Protein AF-0000000084930345 (afdb_homodimer)

pLDDT: mean 85.95, std 16.03, range [38.97, 98.75]

Sequence (396 aa):
MTRFRETVRSLLREQVLDAAYQLVAADGWGGLRMTSIARAAGISRQTLYNEFGSKEAIGNALVQRELEGFLLGIQRELDAHRGALEAAAAAGVGYTLQQAVDNPLVKSVLLAARGGEDDLLAYLTTRPEPVFGTAMAMLDAYAIEAWPDVDEESRGLAVETVVRLTVSHIVQPVASPEESARRIARITARVAYPGGRGMTRFRETVRSLLREQVLDAAYQLVAADGWGGLRMTSIARAAGISRQTLYNEFGSKEAIGNALVQRELEGFLLGIQRELDAHRGALEAAAAAGVGYTLQQAVDNPLVKSVLLAARGGEDDLLAYLTTRPEPVFGTAMAMLDAYAIEAWPDVDEESRGLAVETVVRLTVSHIVQPVASPEESARRIARITARVAYPGGRG

InterPro domains:
  IPR001647 DNA-binding HTH domain, TetR-type [PF00440] (17-59)
  IPR001647 DNA-binding HTH domain, TetR-type [PR00455] (16-29)
  IPR001647 DNA-binding HTH domain, TetR-type [PR00455] (37-60)
  IPR001647 DNA-binding HTH domain, TetR-type [PS50977] (10-70)
  IPR009057 Homedomain-like superfamily [SSF46689] (2-84)
  IPR040611 HTH-type transcriptional regulator AlkX, C-terminal, Actinobacteria [PF18556] (85-190)
  IPR050109 HTH-type, TetR-like transcriptional regulator [PTHR30055] (5-192)

Organism: Streptomyces venezuelae (strain ATCC 10712 / CBS 650.69 / DSM 40230 / JCM 4526 / NBRC 13096 / PD 04745) (NCBI:txid953739)

Radius of gyration: 23.34 Å; Cα contacts (8 Å, |Δi|>4): 493; chains: 2; bounding box: 70×63×44 Å

Solvent-accessible surface area (backbone atoms only — not comparable to full-atom values): 20069 Å² total; per-residue (Å²): 131,54,72,66,55,52,50,51,50,48,51,50,51,50,42,42,46,52,28,42,49,52,45,27,56,73,59,28,61,75,67,63,45,67,64,59,32,18,57,67,45,71,48,52,55,65,58,47,37,71,72,49,61,44,70,65,48,46,49,53,50,46,51,51,52,51,48,52,54,51,50,54,54,28,50,54,35,28,62,75,28,53,88,37,66,40,60,12,39,22,42,23,43,24,51,50,43,50,50,44,74,72,28,45,68,52,48,34,31,56,42,20,35,53,69,25,40,48,56,56,42,12,47,60,58,67,46,72,83,30,62,58,55,56,53,39,51,52,49,45,58,48,41,57,68,66,42,64,85,44,48,69,67,28,44,54,50,20,38,54,47,45,54,51,50,50,52,48,40,67,69,47,64,85,59,54,46,64,57,47,13,49,52,47,10,52,44,29,39,19,31,36,19,37,69,34,87,118,131,53,69,64,56,52,49,51,49,49,51,52,50,49,41,41,47,52,28,42,50,52,44,28,57,72,60,27,62,76,67,62,44,66,65,57,33,16,58,67,44,70,48,52,55,67,57,46,38,73,72,50,61,44,71,65,48,47,50,52,51,46,52,51,51,52,47,52,53,50,51,53,54,30,50,53,35,29,62,75,28,53,90,37,68,40,60,13,39,22,42,22,42,24,52,50,42,51,51,46,75,72,29,46,67,53,46,36,30,56,41,25,40,54,68,26,42,42,59,60,40,13,46,61,58,67,43,74,85,29,62,59,54,56,52,38,52,52,49,46,59,48,39,57,69,66,42,63,86,42,48,68,69,27,42,54,50,18,37,51,48,44,53,52,51,50,52,48,42,66,67,46,63,86,57,55,45,64,59,45,13,50,52,47,10,52,44,28,38,20,32,36,19,38,67,34,82,120

Foldseek 3Di:
DDPVVVVVLVVLLVLLLVLQQVCCLVPNLQPDDLCSSCVSSVHDSVVSCVNQVDSQSSLLVNVVVVLVVLLVQLVVLCVVVLPDQLNSQLRSLLSNLVCLVPGSLLVSLLVCVVPVGDDNVCSCPPDDCHSLNVQLVSQLVVCCPSPVVQDPVLSSVLSNQSSVQSVVCSNPPDDDSNVSSNVNSVVSNCSRPVPPDD/DDPVVVVVLVVLLVLLLVLQQVCCLVPNLLPDDLCSSCVSSVHDSVVSCVNQVDSQSSLLVNVVVVLVVLLVQLVVLCVVVLPDQLNSQLRSLLSNLVCLVPGSLLVSLLVCVVVVGDDNVCSCPPDDCHSLNVQLVSQLVVCCPSPVVQDPVLSSVLSNQSSVQSVVCSNPPDDDSNVSSNVNSVVSNCSRPVPPDD

Secondary structure (DSSP, 8-state):
--HHHHHHHHHHHHHHHHHHHHHHHHH-STT--HHHHHHHHTS-HHHHHHHH-SHHHHHHHHHHHHHHHHHHHHHHHHHHTTT-HHHHHHHHHHHHHHHHHH-HHHHHHHHHHHHT--SHHHHHHTSSS-HHHHHHHHHHHHHHHH-TTS-HHHHHHHHHHHHHHHHHHHHS--S-HHHHHHHHHHHHHHHH-TTS--/--HHHHHHHHHHHHHHHHHHHHHHHHH-STT--HHHHHHHHTS-HHHHHHHH-SHHHHHHHHHHHHHHHHHHHHHHHHHHTTT-HHHHHHHHHHHHHHHHHH-HHHHHHHHHHHHT--SHHHHHHTSSS-HHHHHHHHHHHHHHHH-TTS-HHHHHHHHHHHHHHHHHHHHS--S-HHHHHHHHHHHHHHHH-TTS--

Structure (mmCIF, N/CA/C/O backbone):
data_AF-0000000084930345-model_v1
#
loop_
_entity.id
_entity.type
_entity.pdbx_description
1 polymer 'Transcriptional regulator, TetR family'
#
loop_
_atom_site.group_PDB
_atom_site.id
_atom_site.type_symbol
_atom_site.label_atom_id
_atom_site.label_alt_id
_atom_site.label_comp_id
_atom_site.label_asym_id
_atom_site.label_entity_id
_atom_site.label_seq_id
_atom_site.pdbx_PDB_ins_code
_atom_site.Cartn_x
_atom_site.Cartn_y
_atom_site.Cartn_z
_atom_site.occupancy
_atom_site.B_iso_or_equiv
_atom_site.auth_seq_id
_atom_site.auth_comp_id
_atom_site.auth_asym_id
_atom_site.auth_atom_id
_atom_site.pdbx_PDB_model_num
ATOM 1 N N . MET A 1 1 ? -25.609 -22.203 -25.469 1 52.5 1 MET A N 1
ATOM 2 C CA . MET A 1 1 ? -25.141 -23.062 -24.406 1 52.5 1 MET A CA 1
ATOM 3 C C . MET A 1 1 ? -26.25 -23.312 -23.375 1 52.5 1 MET A C 1
ATOM 5 O O . MET A 1 1 ? -26.812 -22.359 -22.828 1 52.5 1 MET A O 1
ATOM 9 N N . THR A 1 2 ? -26.688 -24.453 -23.156 1 66.19 2 THR A N 1
ATOM 10 C CA . THR A 1 2 ? -27.844 -24.766 -22.328 1 66.19 2 THR A CA 1
ATOM 11 C C . THR A 1 2 ? -27.547 -24.5 -20.859 1 66.19 2 THR A C 1
ATOM 13 O O . THR A 1 2 ? -26.391 -24.484 -20.438 1 66.19 2 THR A O 1
ATOM 16 N N . ARG A 1 3 ? -28.609 -24.125 -20.141 1 68.81 3 ARG A N 1
ATOM 17 C CA . ARG A 1 3 ? -28.578 -23.859 -18.703 1 68.81 3 ARG A CA 1
ATOM 18 C C . ARG A 1 3 ? -27.781 -24.938 -17.969 1 68.81 3 ARG A C 1
ATOM 20 O O . ARG A 1 3 ? -27.031 -24.641 -17.047 1 68.81 3 ARG A O 1
ATOM 27 N N . PHE A 1 4 ? -28 -26.078 -18.375 1 59.03 4 PHE A N 1
ATOM 28 C CA . PHE A 1 4 ? -27.344 -27.234 -17.766 1 59.03 4 PHE A CA 1
ATOM 29 C C . PHE A 1 4 ? -25.844 -27.156 -17.969 1 59.03 4 PHE A C 1
ATOM 31 O O . PHE A 1 4 ? -25.078 -27.375 -17.031 1 59.03 4 PHE A O 1
ATOM 38 N N . ARG A 1 5 ? -25.406 -26.766 -19.141 1 69.12 5 ARG A N 1
ATOM 39 C CA . ARG A 1 5 ? -23.984 -26.672 -19.438 1 69.12 5 ARG A CA 1
ATOM 40 C C . ARG A 1 5 ? -23.328 -25.562 -18.641 1 69.12 5 ARG A C 1
ATOM 42 O O . ARG A 1 5 ? -22.172 -25.703 -18.203 1 69.12 5 ARG A O 1
ATOM 49 N N . GLU A 1 6 ? -24.109 -24.562 -18.406 1 73.12 6 GLU A N 1
ATOM 50 C CA . GLU A 1 6 ? -23.594 -23.438 -17.625 1 73.12 6 GLU A CA 1
ATOM 51 C C . GLU A 1 6 ? -23.438 -23.812 -16.156 1 73.12 6 GLU A C 1
ATOM 53 O O . GLU A 1 6 ? -22.469 -23.406 -15.508 1 73.12 6 GLU A O 1
ATOM 58 N N . THR A 1 7 ? -24.359 -24.562 -15.688 1 73.5 7 THR A N 1
ATOM 59 C CA . THR A 1 7 ? -24.312 -25.031 -14.305 1 73.5 7 THR A CA 1
ATOM 60 C C . THR A 1 7 ? -23.125 -25.984 -14.094 1 73.5 7 THR A C 1
ATOM 62 O O . THR A 1 7 ? -22.422 -25.891 -13.094 1 73.5 7 THR A O 1
ATOM 65 N N . VAL A 1 8 ? -23 -26.875 -15.031 1 68.81 8 VAL A N 1
ATOM 66 C CA . VAL A 1 8 ? -21.891 -27.844 -14.938 1 68.81 8 VAL A CA 1
ATOM 67 C C . VAL A 1 8 ? -20.562 -27.094 -15 1 68.81 8 VAL A C 1
ATOM 69 O O . VAL A 1 8 ? -19.641 -27.406 -14.25 1 68.81 8 VAL A O 1
ATOM 72 N N . ARG A 1 9 ? -20.547 -26.172 -15.859 1 77.88 9 ARG A N 1
ATOM 73 C CA . ARG A 1 9 ? -19.328 -25.391 -16 1 77.88 9 ARG A CA 1
ATOM 74 C C . ARG A 1 9 ? -19.031 -24.609 -14.727 1 77.88 9 ARG A C 1
ATOM 76 O O . ARG A 1 9 ? -17.875 -24.469 -14.328 1 77.88 9 ARG A O 1
ATOM 83 N N . SER A 1 10 ? -20.047 -24.25 -14.188 1 83.62 10 SER A N 1
ATOM 84 C CA . SER A 1 10 ? -19.891 -23.516 -12.93 1 83.62 10 SER A CA 1
ATOM 85 C C . SER A 1 10 ? -19.391 -24.438 -11.82 1 83.62 10 SER A C 1
ATOM 87 O O . SER A 1 10 ? -18.5 -24.047 -11.047 1 83.62 10 SER A O 1
ATOM 89 N N . LEU A 1 11 ? -19.859 -25.609 -11.812 1 87.75 11 LEU A N 1
ATOM 90 C CA . LEU A 1 11 ? -19.422 -26.562 -10.797 1 87.75 11 LEU A CA 1
ATOM 91 C C . LEU A 1 11 ? -17.969 -26.953 -11 1 87.75 11 LEU A C 1
ATOM 93 O O . LEU A 1 11 ? -17.203 -27.078 -10.039 1 87.75 11 LEU A O 1
ATOM 97 N N . LEU A 1 12 ? -17.578 -27.172 -12.242 1 91.31 12 LEU A N 1
ATOM 98 C CA . LEU A 1 12 ? -16.203 -27.484 -12.57 1 91.31 12 LEU A CA 1
ATOM 99 C C . LEU A 1 12 ? -15.266 -26.359 -12.156 1 91.31 12 LEU A C 1
ATOM 101 O O . LEU A 1 12 ? -14.195 -26.609 -11.594 1 91.31 12 LEU A O 1
ATOM 105 N N . ARG A 1 13 ? -15.688 -25.234 -12.422 1 92.88 13 ARG A N 1
ATOM 106 C CA . ARG A 1 13 ? -14.891 -24.062 -12.07 1 92.88 13 ARG A CA 1
ATOM 107 C C . ARG A 1 13 ? -14.664 -23.984 -10.562 1 92.88 13 ARG A C 1
ATOM 109 O O . ARG A 1 13 ? -13.547 -23.75 -10.109 1 92.88 13 ARG A O 1
ATOM 116 N N . GLU A 1 14 ? -15.703 -24.234 -9.844 1 94.06 14 GLU A N 1
ATOM 117 C CA . GLU A 1 14 ? -15.602 -24.188 -8.391 1 94.06 14 GLU A CA 1
ATOM 118 C C . GLU A 1 14 ? -14.688 -25.312 -7.871 1 94.06 14 GLU A C 1
ATOM 120 O O . GLU A 1 14 ? -13.914 -25.094 -6.938 1 94.06 14 GLU A O 1
ATOM 125 N N . GLN A 1 15 ? -14.805 -26.359 -8.469 1 94.69 15 GLN A N 1
ATOM 126 C CA . GLN A 1 15 ? -13.977 -27.5 -8.094 1 94.69 15 GLN A CA 1
ATOM 127 C C . GLN A 1 15 ? -12.492 -27.203 -8.312 1 94.69 15 GLN A C 1
ATOM 129 O O . GLN A 1 15 ? -11.656 -27.531 -7.465 1 94.69 15 GLN A O 1
ATOM 134 N N . VAL A 1 16 ? -12.211 -26.656 -9.383 1 96.12 16 VAL A N 1
ATOM 135 C CA . VAL A 1 16 ? -10.836 -26.312 -9.719 1 96.12 16 VAL A CA 1
ATOM 136 C C . VAL A 1 16 ? -10.32 -25.25 -8.742 1 96.12 16 VAL A C 1
ATOM 138 O O . VAL A 1 16 ? -9.203 -25.359 -8.234 1 96.12 16 VAL A O 1
ATOM 141 N N . LEU A 1 17 ? -11.148 -24.281 -8.484 1 95.06 17 LEU A N 1
ATOM 142 C CA . LEU A 1 17 ? -10.727 -23.203 -7.602 1 95.06 17 LEU A CA 1
ATOM 143 C C . LEU A 1 17 ? -10.539 -23.719 -6.176 1 95.06 17 LEU A C 1
ATOM 145 O O . LEU A 1 17 ? -9.633 -23.266 -5.469 1 95.06 17 LEU A O 1
ATOM 149 N N . ASP A 1 18 ? -11.383 -24.641 -5.773 1 95.62 18 ASP A N 1
ATOM 150 C CA . ASP A 1 18 ? -11.203 -25.266 -4.461 1 95.62 18 ASP A CA 1
ATOM 151 C C . ASP A 1 18 ? -9.867 -26 -4.383 1 95.62 18 ASP A C 1
ATOM 153 O O . ASP A 1 18 ? -9.141 -25.875 -3.4 1 95.62 18 ASP A O 1
ATOM 157 N N . ALA A 1 19 ? -9.57 -26.719 -5.387 1 96.12 19 ALA A N 1
ATOM 158 C CA . ALA A 1 19 ? -8.32 -27.484 -5.445 1 96.12 19 ALA A CA 1
ATOM 159 C C . ALA A 1 19 ? -7.117 -26.547 -5.438 1 96.12 19 ALA A C 1
ATOM 161 O O . ALA A 1 19 ? -6.16 -26.766 -4.691 1 96.12 19 ALA A O 1
ATOM 162 N N . ALA A 1 20 ? -7.234 -25.594 -6.27 1 93.12 20 ALA A N 1
ATOM 163 C CA . ALA A 1 20 ? -6.141 -24.625 -6.355 1 93.12 20 ALA A CA 1
ATOM 164 C C . ALA A 1 20 ? -5.918 -23.922 -5.012 1 93.12 20 ALA A C 1
ATOM 166 O O . ALA A 1 20 ? -4.773 -23.75 -4.582 1 93.12 20 ALA A O 1
ATOM 167 N N . TYR A 1 21 ? -6.969 -23.531 -4.418 1 91.5 21 TYR A N 1
ATOM 168 C CA . TYR A 1 21 ? -6.887 -22.859 -3.127 1 91.5 21 TYR A CA 1
ATOM 169 C C . TYR A 1 21 ? -6.18 -23.734 -2.102 1 91.5 21 TYR A C 1
ATOM 171 O O . TYR A 1 21 ? -5.297 -23.266 -1.38 1 91.5 21 TYR A O 1
ATOM 179 N N . GLN A 1 22 ? -6.562 -24.938 -2.018 1 92.94 22 GLN A N 1
ATOM 180 C CA . GLN A 1 22 ? -5.973 -25.875 -1.063 1 92.94 22 GLN A CA 1
ATOM 181 C C . GLN A 1 22 ? -4.48 -26.062 -1.326 1 92.94 22 GLN A C 1
ATOM 183 O O . GLN A 1 22 ? -3.686 -26.141 -0.388 1 92.94 22 GLN A O 1
ATOM 188 N N . LEU A 1 23 ? -4.148 -26.156 -2.52 1 91.94 23 LEU A N 1
ATOM 189 C CA . LEU A 1 23 ? -2.746 -26.344 -2.881 1 91.94 23 LEU A CA 1
ATOM 190 C C . LEU A 1 23 ? -1.928 -25.109 -2.521 1 91.94 23 LEU A C 1
ATOM 192 O O . LEU A 1 23 ? -0.804 -25.219 -2.027 1 91.94 23 LEU A O 1
ATOM 196 N N . VAL A 1 24 ? -2.523 -23.969 -2.742 1 86.69 24 VAL A N 1
ATOM 197 C CA . VAL A 1 24 ? -1.829 -22.734 -2.389 1 86.69 24 VAL A CA 1
ATOM 198 C C . VAL A 1 24 ? -1.683 -22.641 -0.873 1 86.69 24 VAL A C 1
ATOM 200 O O . VAL A 1 24 ? -0.639 -22.219 -0.369 1 86.69 24 VAL A O 1
ATOM 203 N N . ALA A 1 25 ? -2.705 -23.031 -0.238 1 85.94 25 ALA A N 1
ATOM 204 C CA . ALA A 1 25 ? -2.676 -22.984 1.223 1 85.94 25 ALA A CA 1
ATOM 205 C C . ALA A 1 25 ? -1.582 -23.906 1.77 1 85.94 25 ALA A C 1
ATOM 207 O O . ALA A 1 25 ? -0.933 -23.578 2.766 1 85.94 25 ALA A O 1
ATOM 208 N N . ALA A 1 26 ? -1.37 -24.953 1.086 1 86.25 26 ALA A N 1
ATOM 209 C CA . ALA A 1 26 ? -0.423 -25.969 1.562 1 86.25 26 ALA A CA 1
ATOM 210 C C . ALA A 1 26 ? 0.997 -25.641 1.103 1 86.25 26 ALA A C 1
ATOM 212 O O . ALA A 1 26 ? 1.943 -25.719 1.89 1 86.25 26 ALA A O 1
ATOM 213 N N . ASP A 1 27 ? 1.11 -25.234 -0.202 1 81.31 27 ASP A N 1
ATOM 214 C CA . ASP A 1 27 ? 2.443 -25.203 -0.797 1 81.31 27 ASP A CA 1
ATOM 215 C C . ASP A 1 27 ? 2.799 -23.797 -1.273 1 81.31 27 ASP A C 1
ATOM 217 O O . ASP A 1 27 ? 3.906 -23.562 -1.762 1 81.31 27 ASP A O 1
ATOM 221 N N . GLY A 1 28 ? 1.886 -22.953 -1.086 1 78.38 28 GLY A N 1
ATOM 222 C CA . GLY A 1 28 ? 2.125 -21.625 -1.616 1 78.38 28 GLY A CA 1
ATOM 223 C C . GLY A 1 28 ? 1.841 -21.516 -3.102 1 78.38 28 GLY A C 1
ATOM 224 O O . GLY A 1 28 ? 1.611 -22.516 -3.771 1 78.38 28 GLY A O 1
ATOM 225 N N . TRP A 1 29 ? 1.855 -20.328 -3.613 1 76.81 29 TRP A N 1
ATOM 226 C CA . TRP A 1 29 ? 1.529 -20.062 -5.012 1 76.81 29 TRP A CA 1
ATOM 227 C C . TRP A 1 29 ? 2.66 -20.516 -5.926 1 76.81 29 TRP A C 1
ATOM 229 O O . TRP A 1 29 ? 2.414 -21.047 -7.016 1 76.81 29 TRP A O 1
ATOM 239 N N . GLY A 1 30 ? 3.789 -20.188 -5.508 1 73.81 30 GLY A N 1
ATOM 240 C CA . GLY A 1 30 ? 4.953 -20.5 -6.328 1 73.81 30 GLY A CA 1
ATOM 241 C C . GLY A 1 30 ? 5.047 -21.953 -6.719 1 73.81 30 GLY A C 1
ATOM 242 O O . GLY A 1 30 ? 5.488 -22.281 -7.82 1 73.81 30 GLY A O 1
ATOM 243 N N . GLY A 1 31 ? 4.629 -22.812 -5.953 1 75.12 31 GLY A N 1
ATOM 244 C CA . GLY A 1 31 ? 4.715 -24.25 -6.184 1 75.12 31 GLY A CA 1
ATOM 245 C C . GLY A 1 31 ? 3.508 -24.812 -6.91 1 75.12 31 GLY A C 1
ATOM 246 O O . GLY A 1 31 ? 3.457 -26 -7.215 1 75.12 31 GLY A O 1
ATOM 247 N N . LEU A 1 32 ? 2.602 -23.969 -7.199 1 83.19 32 LEU A N 1
ATOM 248 C CA . LEU A 1 32 ? 1.371 -24.422 -7.84 1 83.19 32 LEU A CA 1
ATOM 249 C C . LEU A 1 32 ? 1.626 -24.812 -9.297 1 83.19 32 LEU A C 1
ATOM 251 O O . LEU A 1 32 ? 2.264 -24.062 -10.039 1 83.19 32 LEU A O 1
ATOM 255 N N . ARG A 1 33 ? 1.219 -25.984 -9.688 1 91.94 33 ARG A N 1
ATOM 256 C CA . ARG A 1 33 ? 1.352 -26.5 -11.055 1 91.94 33 ARG A CA 1
ATOM 257 C C . ARG A 1 33 ? -0.001 -26.922 -11.609 1 91.94 33 ARG A C 1
ATOM 259 O O . ARG A 1 33 ? -0.857 -27.406 -10.875 1 91.94 33 ARG A O 1
ATOM 266 N N . MET A 1 34 ? -0.069 -26.75 -12.883 1 94.81 34 MET A N 1
ATOM 267 C CA . MET A 1 34 ? -1.311 -27.141 -13.547 1 94.81 34 MET A CA 1
ATOM 268 C C . MET A 1 34 ? -1.593 -28.625 -13.359 1 94.81 34 MET A C 1
ATOM 270 O O . MET A 1 34 ? -2.736 -29.016 -13.125 1 94.81 34 MET A O 1
ATOM 274 N N . THR A 1 35 ? -0.524 -29.375 -13.367 1 96.19 35 THR A N 1
ATOM 275 C CA . THR A 1 35 ? -0.669 -30.812 -13.203 1 96.19 35 THR A CA 1
ATOM 276 C C . THR A 1 35 ? -1.2 -31.141 -11.812 1 96.19 35 THR A C 1
ATOM 278 O O . THR A 1 35 ? -2.078 -32 -11.664 1 96.19 35 THR A O 1
ATOM 281 N N . SER A 1 36 ? -0.744 -30.516 -10.828 1 96.44 36 SER A N 1
ATOM 282 C CA . SER A 1 36 ? -1.178 -30.766 -9.453 1 96.44 36 SER A CA 1
ATOM 283 C C . SER A 1 36 ? -2.623 -30.312 -9.242 1 96.44 36 SER A C 1
ATOM 285 O O . SER A 1 36 ? -3.383 -30.984 -8.531 1 96.44 36 SER A O 1
ATOM 287 N N . ILE A 1 37 ? -3.016 -29.234 -9.859 1 96.56 37 ILE A N 1
ATOM 288 C CA . ILE A 1 37 ? -4.383 -28.734 -9.75 1 96.56 37 ILE A CA 1
ATOM 289 C C . ILE A 1 37 ? -5.348 -29.734 -10.383 1 96.56 37 ILE A C 1
ATOM 291 O O . ILE A 1 37 ? -6.379 -30.062 -9.789 1 96.56 37 ILE A O 1
ATOM 295 N N . ALA A 1 38 ? -4.988 -30.172 -11.555 1 97.44 38 ALA A N 1
ATOM 296 C CA . ALA A 1 38 ? -5.832 -31.125 -12.258 1 97.44 38 ALA A CA 1
ATOM 297 C C . ALA A 1 38 ? -6.047 -32.375 -11.43 1 97.44 38 ALA A C 1
ATOM 299 O O . ALA A 1 38 ? -7.18 -32.844 -11.266 1 97.44 38 ALA A O 1
ATOM 300 N N . ARG A 1 39 ? -4.969 -32.875 -10.898 1 97.31 39 ARG A N 1
ATOM 301 C CA . ARG A 1 39 ? -5.027 -34.062 -10.078 1 97.31 39 ARG A CA 1
ATOM 302 C C . ARG A 1 39 ? -5.918 -33.844 -8.859 1 97.31 39 ARG A C 1
ATOM 304 O O . ARG A 1 39 ? -6.777 -34.688 -8.555 1 97.31 39 ARG A O 1
ATOM 311 N N . ALA A 1 40 ? -5.754 -32.812 -8.195 1 96.38 40 ALA A N 1
ATOM 312 C CA . ALA A 1 40 ? -6.512 -32.531 -6.98 1 96.38 40 ALA A CA 1
ATOM 313 C C . ALA A 1 40 ? -7.988 -32.312 -7.297 1 96.38 40 ALA A C 1
ATOM 315 O O . ALA A 1 40 ? -8.859 -32.656 -6.496 1 96.38 40 ALA A O 1
ATOM 316 N N . ALA A 1 41 ? -8.25 -31.75 -8.438 1 96.44 41 ALA A N 1
ATOM 317 C CA . ALA A 1 41 ? -9.617 -31.453 -8.852 1 96.44 41 ALA A CA 1
ATOM 318 C C . ALA A 1 41 ? -10.281 -32.688 -9.461 1 96.44 41 ALA A C 1
ATOM 320 O O . ALA A 1 41 ? -11.484 -32.688 -9.727 1 96.44 41 ALA A O 1
ATOM 321 N N . GLY A 1 42 ? -9.492 -33.688 -9.766 1 96.62 42 GLY A N 1
ATOM 322 C CA . GLY A 1 42 ? -10.023 -34.906 -10.305 1 96.62 42 GLY A CA 1
ATOM 323 C C . GLY A 1 42 ? -10.391 -34.812 -11.773 1 96.62 42 GLY A C 1
ATOM 324 O O . GLY A 1 42 ? -11.375 -35.406 -12.219 1 96.62 42 GLY A O 1
ATOM 325 N N . ILE A 1 43 ? -9.664 -34.031 -12.445 1 96.44 43 ILE A N 1
ATOM 326 C CA . ILE A 1 43 ? -9.93 -33.875 -13.875 1 96.44 43 ILE A CA 1
ATOM 327 C C . ILE A 1 43 ? -8.625 -34.031 -14.656 1 96.44 43 ILE A C 1
ATOM 329 O O . ILE A 1 43 ? -7.543 -34.094 -14.062 1 96.44 43 ILE A O 1
ATOM 333 N N . SER A 1 44 ? -8.766 -34.094 -16 1 96.31 44 SER A N 1
ATOM 334 C CA . SER A 1 44 ? -7.57 -34.188 -16.828 1 96.31 44 SER A CA 1
ATOM 335 C C . SER A 1 44 ? -6.902 -32.844 -16.984 1 96.31 44 SER A C 1
ATOM 337 O O . SER A 1 44 ? -7.566 -31.797 -16.891 1 96.31 44 SER A O 1
ATOM 339 N N . ARG A 1 45 ? -5.668 -32.844 -17.234 1 95.56 45 ARG A N 1
ATOM 340 C CA . ARG A 1 45 ? -4.934 -31.625 -17.516 1 95.56 45 ARG A CA 1
ATOM 341 C C . ARG A 1 45 ? -5.516 -30.906 -18.734 1 95.56 45 ARG A C 1
ATOM 343 O O . ARG A 1 45 ? -5.617 -29.672 -18.75 1 95.56 45 ARG A O 1
ATOM 350 N N . GLN A 1 46 ? -5.91 -31.625 -19.688 1 95.62 46 GLN A N 1
ATOM 351 C CA . GLN A 1 46 ? -6.488 -31.062 -20.906 1 95.62 46 GLN A CA 1
ATOM 352 C C . GLN A 1 46 ? -7.785 -30.312 -20.594 1 95.62 46 GLN A C 1
ATOM 354 O O . GLN A 1 46 ? -8 -29.203 -21.094 1 95.62 46 GLN A O 1
ATOM 359 N N . THR A 1 47 ? -8.586 -30.906 -19.812 1 95.19 47 THR A N 1
ATOM 360 C CA . THR A 1 47 ? -9.836 -30.281 -19.406 1 95.19 47 THR A CA 1
ATOM 361 C C . THR A 1 47 ? -9.57 -28.984 -18.656 1 95.19 47 THR A C 1
ATOM 363 O O . THR A 1 47 ? -10.258 -27.984 -18.859 1 95.19 47 THR A O 1
ATOM 366 N N . LEU A 1 48 ? -8.562 -29 -17.766 1 96.81 48 LEU A N 1
ATOM 367 C CA . LEU A 1 48 ? -8.195 -27.812 -17 1 96.81 48 LEU A CA 1
ATOM 368 C C . LEU A 1 48 ? -7.777 -26.688 -17.938 1 96.81 48 LEU A C 1
ATOM 370 O O . LEU A 1 48 ? -8.242 -25.547 -17.781 1 96.81 48 LEU A O 1
ATOM 374 N N . TYR A 1 49 ? -7 -27 -18.891 1 95.56 49 TYR A N 1
ATOM 375 C CA . TYR A 1 49 ? -6.512 -25.984 -19.828 1 95.56 49 TYR A CA 1
ATOM 376 C C . TYR A 1 49 ? -7.648 -25.469 -20.703 1 95.56 49 TYR A C 1
ATOM 378 O O . TYR A 1 49 ? -7.68 -24.281 -21.047 1 95.56 49 TYR A O 1
ATOM 386 N N . ASN A 1 50 ? -8.492 -26.344 -21.047 1 94.25 50 ASN A N 1
ATOM 387 C CA . ASN A 1 50 ? -9.641 -25.922 -21.844 1 94.25 50 ASN A CA 1
ATOM 388 C C . ASN A 1 50 ? -10.508 -24.922 -21.094 1 94.25 50 ASN A C 1
ATOM 390 O O . ASN A 1 50 ? -11.023 -23.984 -21.688 1 94.25 50 ASN A O 1
ATOM 394 N N . GLU A 1 51 ? -10.555 -25.172 -19.797 1 93.94 51 GLU A N 1
ATOM 395 C CA . GLU A 1 51 ? -11.453 -24.359 -18.984 1 93.94 51 GLU A CA 1
ATOM 396 C C . GLU A 1 51 ? -10.797 -23.047 -18.578 1 93.94 51 GLU A C 1
ATOM 398 O O . GLU A 1 51 ? -11.438 -21.984 -18.594 1 93.94 51 GLU A O 1
ATOM 403 N N . PHE A 1 52 ? -9.516 -23.062 -18.156 1 93.94 52 PHE A N 1
ATOM 404 C CA . PHE A 1 52 ? -8.906 -21.875 -17.578 1 93.94 52 PHE A CA 1
ATOM 405 C C . PHE A 1 52 ? -7.773 -21.359 -18.453 1 93.94 52 PHE A C 1
ATOM 407 O O . PHE A 1 52 ? -7.434 -20.172 -18.406 1 93.94 52 PHE A O 1
ATOM 414 N N . GLY A 1 53 ? -7.234 -22.25 -19.141 1 91.25 53 GLY A N 1
ATOM 415 C CA . GLY A 1 53 ? -6.199 -21.844 -20.078 1 91.25 53 GLY A CA 1
ATOM 416 C C . GLY A 1 53 ? -4.824 -21.766 -19.438 1 91.25 53 GLY A C 1
ATOM 417 O O . GLY A 1 53 ? -3.852 -22.297 -19.984 1 91.25 53 GLY A O 1
ATOM 418 N N . SER A 1 54 ? -4.723 -21.094 -18.234 1 88.06 54 SER A N 1
ATOM 419 C CA . SER A 1 54 ? -3.396 -20.891 -17.656 1 88.06 54 SER A CA 1
ATOM 420 C C . SER A 1 54 ? -3.459 -20.797 -16.141 1 88.06 54 SER A C 1
ATOM 422 O O . SER A 1 54 ? -4.535 -20.609 -15.57 1 88.06 54 SER A O 1
ATOM 424 N N . LYS A 1 55 ? -2.287 -20.922 -15.555 1 85.06 55 LYS A N 1
ATOM 425 C CA . LYS A 1 55 ? -2.145 -20.734 -14.117 1 85.06 55 LYS A CA 1
ATOM 426 C C . LYS A 1 55 ? -2.539 -19.312 -13.703 1 85.06 55 LYS A C 1
ATOM 428 O O . LYS A 1 55 ? -3.174 -19.125 -12.664 1 85.06 55 LYS A O 1
ATOM 433 N N . GLU A 1 56 ? -2.207 -18.375 -14.539 1 79.19 56 GLU A N 1
ATOM 434 C CA . GLU A 1 56 ? -2.533 -16.984 -14.273 1 79.19 56 GLU A CA 1
ATOM 435 C C . GLU A 1 56 ? -4.043 -16.766 -14.25 1 79.19 56 GLU A C 1
ATOM 437 O O . GLU A 1 56 ? -4.551 -16.031 -13.406 1 79.19 56 GLU A O 1
ATOM 442 N N . ALA A 1 57 ? -4.648 -17.375 -15.125 1 83.75 57 ALA A N 1
ATOM 443 C CA . ALA A 1 57 ? -6.105 -17.266 -15.18 1 83.75 57 ALA A CA 1
ATOM 444 C C . ALA A 1 57 ? -6.75 -17.875 -13.938 1 83.75 57 ALA A C 1
ATOM 446 O O . ALA A 1 57 ? -7.734 -17.328 -13.422 1 83.75 57 ALA A O 1
ATOM 447 N N . ILE A 1 58 ? -6.219 -18.938 -13.508 1 86.75 58 ILE A N 1
ATOM 448 C CA . ILE A 1 58 ? -6.719 -19.562 -12.289 1 86.75 58 ILE A CA 1
ATOM 449 C C . ILE A 1 58 ? -6.453 -18.656 -11.086 1 86.75 58 ILE A C 1
ATOM 451 O O . ILE A 1 58 ? -7.32 -18.484 -10.227 1 86.75 58 ILE A O 1
ATOM 455 N N . GLY A 1 59 ? -5.312 -18.109 -11.062 1 81.94 59 GLY A N 1
ATOM 456 C CA . GLY A 1 59 ? -4.984 -17.172 -10.008 1 81.94 59 GLY A CA 1
ATOM 457 C C . GLY A 1 59 ? -5.934 -15.984 -9.953 1 81.94 59 GLY A C 1
ATOM 458 O O . GLY A 1 59 ? -6.406 -15.609 -8.875 1 81.94 59 GLY A O 1
ATOM 459 N N . ASN A 1 60 ? -6.18 -15.43 -11.078 1 80.94 60 ASN A N 1
ATOM 460 C CA . ASN A 1 60 ? -7.113 -14.312 -11.164 1 80.94 60 ASN A CA 1
ATOM 461 C C . ASN A 1 60 ? -8.5 -14.703 -10.656 1 80.94 60 ASN A C 1
ATOM 463 O O . ASN A 1 60 ? -9.141 -13.938 -9.938 1 80.94 60 ASN A O 1
ATOM 467 N N . ALA A 1 61 ? -8.852 -15.805 -11.047 1 85.62 61 ALA A N 1
ATOM 468 C CA . ALA A 1 61 ? -10.164 -16.281 -10.633 1 85.62 61 ALA A CA 1
ATOM 469 C C . ALA A 1 61 ? -10.211 -16.516 -9.125 1 85.62 61 ALA A C 1
ATOM 471 O O . ALA A 1 61 ? -11.219 -16.234 -8.477 1 85.62 61 ALA A O 1
ATOM 472 N N . LEU A 1 62 ? -9.188 -17.031 -8.547 1 86.81 62 LEU A N 1
ATOM 473 C CA . LEU A 1 62 ? -9.094 -17.25 -7.105 1 86.81 62 LEU A CA 1
ATOM 474 C C . LEU A 1 62 ? -9.172 -15.922 -6.352 1 86.81 62 LEU A C 1
ATOM 476 O O . LEU A 1 62 ? -9.891 -15.812 -5.355 1 86.81 62 LEU A O 1
ATOM 480 N N . VAL A 1 63 ? -8.484 -14.977 -6.801 1 83.19 63 VAL A N 1
ATOM 481 C CA . VAL A 1 63 ? -8.477 -13.664 -6.164 1 83.19 63 VAL A CA 1
ATOM 482 C C . VAL A 1 63 ? -9.867 -13.047 -6.215 1 83.19 63 VAL A C 1
ATOM 484 O O . VAL A 1 63 ? -10.344 -12.492 -5.227 1 83.19 63 VAL A O 1
ATOM 487 N N . GLN A 1 64 ? -10.445 -13.172 -7.355 1 84.5 64 GLN A N 1
ATOM 488 C CA . GLN A 1 64 ? -11.789 -12.625 -7.508 1 84.5 64 GLN A CA 1
ATOM 489 C C . GLN A 1 64 ? -12.773 -13.297 -6.555 1 84.5 64 GLN A C 1
ATOM 491 O O . GLN A 1 64 ? -13.609 -12.625 -5.945 1 84.5 64 GLN A O 1
ATOM 496 N N . ARG A 1 65 ? -12.633 -14.523 -6.504 1 87.5 65 ARG A N 1
ATOM 497 C CA . ARG A 1 65 ? -13.508 -15.25 -5.594 1 87.5 65 ARG A CA 1
ATOM 498 C C . ARG A 1 65 ? -13.273 -14.828 -4.148 1 87.5 65 ARG A C 1
ATOM 500 O O . ARG A 1 65 ? -14.227 -14.648 -3.389 1 87.5 65 ARG A O 1
ATOM 507 N N . GLU A 1 66 ? -12.094 -14.734 -3.732 1 87.38 66 GLU A N 1
ATOM 508 C CA . GLU A 1 66 ? -11.773 -14.297 -2.377 1 87.38 66 GLU A CA 1
ATOM 509 C C . GLU A 1 66 ? -12.289 -12.883 -2.119 1 87.38 66 GLU A C 1
ATOM 511 O O . GLU A 1 66 ? -12.82 -12.594 -1.044 1 87.38 66 GLU A O 1
ATOM 516 N N . LEU A 1 67 ? -12.109 -12.008 -3.08 1 86.5 67 LEU A N 1
ATOM 517 C CA . LEU A 1 67 ? -12.594 -10.641 -2.963 1 86.5 67 LEU A CA 1
ATOM 518 C C . LEU A 1 67 ? -14.094 -10.609 -2.727 1 86.5 67 LEU A C 1
ATOM 520 O O . LEU A 1 67 ? -14.578 -9.867 -1.869 1 86.5 67 LEU A O 1
ATOM 524 N N . GLU A 1 68 ? -14.758 -11.398 -3.479 1 88.94 68 GLU A N 1
ATOM 525 C CA . GLU A 1 68 ? -16.203 -11.453 -3.328 1 88.94 68 GLU A CA 1
ATOM 526 C C . GLU A 1 68 ? -16.594 -11.898 -1.922 1 88.94 68 GLU A C 1
ATOM 528 O O . GLU A 1 68 ? -17.531 -11.359 -1.334 1 88.94 68 GLU A O 1
ATOM 533 N N . GLY A 1 69 ? -15.922 -12.867 -1.432 1 91.88 69 GLY A N 1
ATOM 534 C CA . GLY A 1 69 ? -16.156 -13.289 -0.06 1 91.88 69 GLY A CA 1
ATOM 535 C C . GLY A 1 69 ? -15.891 -12.195 0.956 1 91.88 69 GLY A C 1
ATOM 536 O O . GLY A 1 69 ? -16.672 -11.992 1.879 1 91.88 69 GLY A O 1
ATOM 537 N N . PHE A 1 70 ? -14.82 -11.523 0.797 1 93.38 70 PHE A N 1
ATOM 538 C CA . PHE A 1 70 ? -14.5 -10.398 1.669 1 93.38 70 PHE A CA 1
ATOM 539 C C . PHE A 1 70 ? -15.602 -9.352 1.627 1 93.38 70 PHE A C 1
ATOM 541 O O . PHE A 1 70 ? -16.047 -8.875 2.672 1 93.38 70 PHE A O 1
ATOM 548 N N . LEU A 1 71 ? -16.047 -8.984 0.408 1 94.5 71 LEU A N 1
ATOM 549 C CA . LEU A 1 71 ? -17 -7.891 0.237 1 94.5 71 LEU A CA 1
ATOM 550 C C . LEU A 1 71 ? -18.344 -8.234 0.856 1 94.5 71 LEU A C 1
ATOM 552 O O . LEU A 1 71 ? -19.016 -7.375 1.434 1 94.5 71 LEU A O 1
ATOM 556 N N . LEU A 1 72 ? -18.703 -9.484 0.776 1 95.81 72 LEU A N 1
ATOM 557 C CA . LEU A 1 72 ? -19.953 -9.914 1.403 1 95.81 72 LEU A CA 1
ATOM 558 C C . LEU A 1 72 ? -19.875 -9.773 2.92 1 95.81 72 LEU A C 1
ATOM 560 O O . LEU A 1 72 ? -20.812 -9.312 3.555 1 95.81 72 LEU A O 1
ATOM 564 N N . GLY A 1 73 ? -18.781 -10.195 3.479 1 97.5 73 GLY A N 1
ATOM 565 C CA . GLY A 1 73 ? -18.578 -10.047 4.91 1 97.5 73 GLY A CA 1
ATOM 566 C C . GLY A 1 73 ? -18.5 -8.594 5.348 1 97.5 73 GLY A C 1
ATOM 567 O O . GLY A 1 73 ? -19.047 -8.227 6.395 1 97.5 73 GLY A O 1
ATOM 568 N N . ILE A 1 74 ? -17.875 -7.781 4.574 1 98 74 ILE A N 1
ATOM 569 C CA . ILE A 1 74 ? -17.781 -6.355 4.855 1 98 74 ILE A CA 1
ATOM 570 C C . ILE A 1 74 ? -19.172 -5.734 4.871 1 98 74 ILE A C 1
ATOM 572 O O . ILE A 1 74 ? -19.516 -4.984 5.789 1 98 74 ILE A O 1
ATOM 576 N N . GLN A 1 75 ? -19.938 -6.07 3.877 1 97.44 75 GLN A N 1
ATOM 577 C CA . GLN A 1 75 ? -21.281 -5.531 3.789 1 97.44 75 GLN A CA 1
ATOM 578 C C . GLN A 1 75 ? -22.109 -5.914 5.016 1 97.44 75 GLN A C 1
ATOM 580 O O . GLN A 1 75 ? -22.875 -5.098 5.535 1 97.44 75 GLN A O 1
ATOM 585 N N . ARG A 1 76 ? -21.984 -7.125 5.434 1 98.19 76 ARG A N 1
ATOM 586 C CA . ARG A 1 76 ? -22.703 -7.578 6.621 1 98.19 76 ARG A CA 1
ATOM 587 C C . ARG A 1 76 ? -22.328 -6.742 7.84 1 98.19 76 ARG A C 1
ATOM 589 O O . ARG A 1 76 ? -23.188 -6.328 8.609 1 98.19 76 ARG A O 1
ATOM 596 N N . GLU A 1 77 ? -21.047 -6.504 8.016 1 98.44 77 GLU A N 1
ATOM 597 C CA . GLU A 1 77 ? -20.562 -5.695 9.133 1 98.44 77 GLU A CA 1
ATOM 598 C C . GLU A 1 77 ? -21.078 -4.258 9.039 1 98.44 77 GLU A C 1
ATOM 600 O O . GLU A 1 77 ? -21.469 -3.666 10.039 1 98.44 77 GLU A O 1
ATOM 605 N N . LEU A 1 78 ? -21.047 -3.707 7.84 1 98.38 78 LEU A N 1
ATOM 606 C CA . LEU A 1 78 ? -21.516 -2.346 7.633 1 98.38 78 LEU A CA 1
ATOM 607 C C . LEU A 1 78 ? -23 -2.24 7.965 1 98.38 78 LEU A C 1
ATOM 609 O O . LEU A 1 78 ? -23.422 -1.309 8.656 1 98.38 78 LEU A O 1
ATOM 613 N N . ASP A 1 79 ? -23.75 -3.221 7.523 1 98.19 79 ASP A N 1
ATOM 614 C CA . ASP A 1 79 ? -25.188 -3.229 7.781 1 98.19 79 ASP A CA 1
ATOM 615 C C . ASP A 1 79 ? -25.484 -3.277 9.281 1 98.19 79 ASP A C 1
ATOM 617 O O . ASP A 1 79 ? -26.391 -2.607 9.758 1 98.19 79 ASP A O 1
ATOM 621 N N . ALA A 1 80 ? -24.734 -3.986 9.969 1 98.44 80 ALA A N 1
ATOM 622 C CA . ALA A 1 80 ? -24.938 -4.172 11.398 1 98.44 80 ALA A CA 1
ATOM 623 C C . ALA A 1 80 ? -24.641 -2.891 12.172 1 98.44 80 ALA A C 1
ATOM 625 O O . ALA A 1 80 ? -25.078 -2.721 13.305 1 98.44 80 ALA A O 1
ATOM 626 N N . HIS A 1 81 ? -23.875 -2 11.602 1 98 81 HIS A N 1
ATOM 627 C CA . HIS A 1 81 ? -23.453 -0.789 12.297 1 98 81 HIS A CA 1
ATOM 628 C C . HIS A 1 81 ? -23.797 0.458 11.484 1 98 81 HIS A C 1
ATOM 630 O O . HIS A 1 81 ? -23.125 1.482 11.602 1 98 81 HIS A O 1
ATOM 636 N N . ARG A 1 82 ? -24.766 0.316 10.703 1 96.25 82 ARG A N 1
ATOM 637 C CA . ARG A 1 82 ? -25.094 1.315 9.695 1 96.25 82 ARG A CA 1
ATOM 638 C C . ARG A 1 82 ? -25.422 2.658 10.344 1 96.25 82 ARG A C 1
ATOM 640 O O . ARG A 1 82 ? -25.328 3.703 9.695 1 96.25 82 ARG A O 1
ATOM 647 N N . GLY A 1 83 ? -25.672 2.76 11.539 1 95.5 83 GLY A N 1
ATOM 648 C CA . GLY A 1 83 ? -26.125 3.963 12.227 1 95.5 83 GLY A CA 1
ATOM 649 C C . GLY A 1 83 ? -24.984 4.926 12.539 1 95.5 83 GLY A C 1
ATOM 650 O O . GLY A 1 83 ? -25.234 6.094 12.844 1 95.5 83 GLY A O 1
ATOM 651 N N . ALA A 1 84 ? -23.812 4.461 12.547 1 96.81 84 ALA A N 1
ATOM 652 C CA . ALA A 1 84 ? -22.641 5.285 12.82 1 96.81 84 ALA A CA 1
ATOM 653 C C . ALA A 1 84 ? -21.484 4.918 11.891 1 96.81 84 ALA A C 1
ATOM 655 O O . ALA A 1 84 ? -20.938 3.816 11.977 1 96.81 84 ALA A O 1
ATOM 656 N N . LEU A 1 85 ? -21.062 5.852 11.148 1 97.62 85 LEU A N 1
ATOM 657 C CA . LEU A 1 85 ? -20.062 5.605 10.117 1 97.62 85 LEU A CA 1
ATOM 658 C C . LEU A 1 85 ? -18.766 5.074 10.727 1 97.62 85 LEU A C 1
ATOM 660 O O . LEU A 1 85 ? -18.188 4.105 10.227 1 97.62 85 LEU A O 1
ATOM 664 N N . GLU A 1 86 ? -18.312 5.723 11.805 1 98.06 86 GLU A N 1
ATOM 665 C CA . GLU A 1 86 ? -17.047 5.297 12.406 1 98.06 86 GLU A CA 1
ATOM 666 C C . GLU A 1 86 ? -17.141 3.859 12.914 1 98.06 86 GLU A C 1
ATOM 668 O O . GLU A 1 86 ? -16.219 3.07 12.727 1 98.06 86 GLU A O 1
ATOM 673 N N . ALA A 1 87 ? -18.219 3.525 13.555 1 98.44 87 ALA A N 1
ATOM 674 C CA . ALA A 1 87 ? -18.422 2.166 14.047 1 98.44 87 ALA A CA 1
ATOM 675 C C . ALA A 1 87 ? -18.5 1.171 12.891 1 98.44 87 ALA A C 1
ATOM 677 O O . ALA A 1 87 ? -17.953 0.069 12.969 1 98.44 87 ALA A O 1
ATOM 678 N N . ALA A 1 88 ? -19.219 1.521 11.867 1 98.56 88 ALA A N 1
ATOM 679 C CA . ALA A 1 88 ? -19.328 0.672 10.68 1 98.56 88 ALA A CA 1
ATOM 680 C C . ALA A 1 88 ? -17.953 0.443 10.039 1 98.56 88 ALA A C 1
ATOM 682 O O . ALA A 1 88 ? -17.609 -0.687 9.688 1 98.56 88 ALA A O 1
ATOM 683 N N . ALA A 1 89 ? -17.219 1.529 9.922 1 98.62 89 ALA A N 1
ATOM 684 C CA . ALA A 1 89 ? -15.875 1.427 9.359 1 98.62 89 ALA A CA 1
ATOM 685 C C . ALA A 1 89 ? -14.992 0.517 10.211 1 98.62 89 ALA A C 1
ATOM 687 O O . ALA A 1 89 ? -14.266 -0.326 9.68 1 98.62 89 ALA A O 1
ATOM 688 N N . ALA A 1 90 ? -15.047 0.691 11.5 1 98.75 90 ALA A N 1
ATOM 689 C CA . ALA A 1 90 ? -14.25 -0.146 12.391 1 98.75 90 ALA A CA 1
ATOM 690 C C . ALA A 1 90 ? -14.602 -1.621 12.219 1 98.75 90 ALA A C 1
ATOM 692 O O . ALA A 1 90 ? -13.719 -2.475 12.148 1 98.75 90 ALA A O 1
ATOM 693 N N . ALA A 1 91 ? -15.844 -1.888 12.141 1 98.69 91 ALA A N 1
ATOM 694 C CA . ALA A 1 91 ? -16.312 -3.266 12 1 98.69 91 ALA A CA 1
ATOM 695 C C . ALA A 1 91 ? -15.891 -3.855 10.656 1 98.69 91 ALA A C 1
ATOM 697 O O . ALA A 1 91 ? -15.383 -4.977 10.594 1 98.69 91 ALA A O 1
ATOM 698 N N . GLY A 1 92 ? -16.156 -3.111 9.609 1 98.56 92 GLY A N 1
ATOM 699 C CA . GLY A 1 92 ? -15.789 -3.58 8.281 1 98.56 92 GLY A CA 1
ATOM 700 C C . GLY A 1 92 ? -14.305 -3.801 8.117 1 98.56 92 GLY A C 1
ATOM 701 O O . GLY A 1 92 ? -13.875 -4.832 7.59 1 98.56 92 GLY A O 1
ATOM 702 N N . VAL A 1 93 ? -13.5 -2.838 8.57 1 98.56 93 VAL A N 1
ATOM 703 C CA . VAL A 1 93 ? -12.047 -2.941 8.484 1 98.56 93 VAL A CA 1
ATOM 704 C C . VAL A 1 93 ? -11.555 -4.078 9.383 1 98.56 93 VAL A C 1
ATOM 706 O O . VAL A 1 93 ? -10.703 -4.867 8.977 1 98.56 93 VAL A O 1
ATOM 709 N N . GLY A 1 94 ? -12.086 -4.113 10.578 1 98.44 94 GLY A N 1
ATOM 710 C CA . GLY A 1 94 ? -11.711 -5.191 11.484 1 98.44 94 GLY A CA 1
ATOM 711 C C . GLY A 1 94 ? -11.945 -6.57 10.906 1 98.44 94 GLY A C 1
ATOM 712 O O . GLY A 1 94 ? -11.07 -7.438 10.969 1 98.44 94 GLY A O 1
ATOM 713 N N . TYR A 1 95 ? -13.102 -6.789 10.359 1 98.12 95 TYR A N 1
ATOM 714 C CA . TYR A 1 95 ? -13.422 -8.039 9.688 1 98.12 95 TYR A CA 1
ATOM 715 C C . TYR A 1 95 ? -12.406 -8.344 8.594 1 98.12 95 TYR A C 1
ATOM 717 O O . TYR A 1 95 ? -11.898 -9.469 8.508 1 98.12 95 TYR A O 1
ATOM 725 N N . THR A 1 96 ? -12.125 -7.363 7.762 1 96.94 96 THR A N 1
ATOM 726 C CA . THR A 1 96 ? -11.234 -7.523 6.621 1 96.94 96 THR A CA 1
ATOM 727 C C . THR A 1 96 ? -9.836 -7.93 7.082 1 96.94 96 THR A C 1
ATOM 729 O O . THR A 1 96 ? -9.258 -8.883 6.559 1 96.94 96 THR A O 1
ATOM 732 N N . LEU A 1 97 ? -9.32 -7.184 8.062 1 96.06 97 LEU A N 1
ATOM 733 C CA . LEU A 1 97 ? -7.973 -7.449 8.547 1 96.06 97 LEU A CA 1
ATOM 734 C C . LEU A 1 97 ? -7.895 -8.82 9.211 1 96.06 97 LEU A C 1
ATOM 736 O O . LEU A 1 97 ? -6.91 -9.547 9.039 1 96.06 97 LEU A O 1
ATOM 740 N N . GLN A 1 98 ? -8.898 -9.227 9.914 1 96.19 98 GLN A N 1
ATOM 741 C CA . GLN A 1 98 ? -8.922 -10.539 10.539 1 96.19 98 GLN A CA 1
ATOM 742 C C . GLN A 1 98 ? -8.953 -11.648 9.492 1 96.19 98 GLN A C 1
ATOM 744 O O . GLN A 1 98 ? -8.242 -12.648 9.617 1 96.19 98 GLN A O 1
ATOM 749 N N . GLN A 1 99 ? -9.773 -11.477 8.508 1 94 99 GLN A N 1
ATOM 750 C CA . GLN A 1 99 ? -9.867 -12.461 7.438 1 94 99 GLN A CA 1
ATOM 751 C C . GLN A 1 99 ? -8.555 -12.562 6.676 1 94 99 GLN A C 1
ATOM 753 O O . GLN A 1 99 ? -8.164 -13.656 6.25 1 94 99 GLN A O 1
ATOM 758 N N . ALA A 1 100 ? -7.922 -11.445 6.488 1 90.5 100 ALA A N 1
ATOM 759 C CA . ALA A 1 100 ? -6.66 -11.43 5.754 1 90.5 100 ALA A CA 1
ATOM 760 C C . ALA A 1 100 ? -5.574 -12.195 6.504 1 90.5 100 ALA A C 1
ATOM 762 O O . ALA A 1 100 ? -4.742 -12.867 5.887 1 90.5 100 ALA A O 1
ATOM 763 N N . VAL A 1 101 ? -5.52 -12.078 7.797 1 87.44 101 VAL A N 1
ATOM 764 C CA . VAL A 1 101 ? -4.531 -12.758 8.633 1 87.44 101 VAL A CA 1
ATOM 765 C C . VAL A 1 101 ? -4.609 -14.266 8.406 1 87.44 101 VAL A C 1
ATOM 767 O O . VAL A 1 101 ? -3.582 -14.945 8.352 1 87.44 101 VAL A O 1
ATOM 770 N N . ASP A 1 102 ? -5.719 -14.781 8.133 1 84.31 102 ASP A N 1
ATOM 771 C CA . ASP A 1 102 ? -5.949 -16.219 8.062 1 84.31 102 ASP A CA 1
ATOM 772 C C . ASP A 1 102 ? -5.98 -16.703 6.617 1 84.31 102 ASP A C 1
ATOM 774 O O . ASP A 1 102 ? -6.098 -17.906 6.359 1 84.31 102 ASP A O 1
ATOM 778 N N . ASN A 1 103 ? -5.871 -15.805 5.73 1 88 103 ASN A N 1
ATOM 779 C CA . ASN A 1 103 ? -6.086 -16.156 4.332 1 88 103 ASN A CA 1
ATOM 780 C C . ASN A 1 103 ? -4.789 -16.594 3.654 1 88 103 ASN A C 1
ATOM 782 O O . ASN A 1 103 ? -3.852 -15.797 3.543 1 88 103 ASN A O 1
ATOM 786 N N . PRO A 1 104 ? -4.766 -17.766 3.168 1 81.69 104 PRO A N 1
ATOM 787 C CA . PRO A 1 104 ? -3.527 -18.297 2.59 1 81.69 104 PRO A CA 1
ATOM 788 C C . PRO A 1 104 ? -3.107 -17.547 1.325 1 81.69 104 PRO A C 1
ATOM 790 O O . PRO A 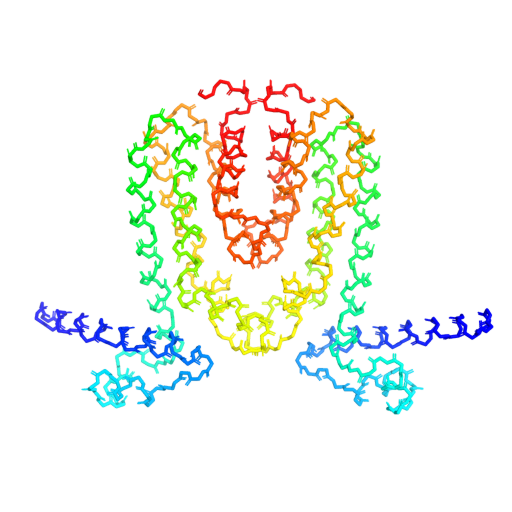1 104 ? -1.912 -17.453 1.032 1 81.69 104 PRO A O 1
ATOM 793 N N . LEU A 1 105 ? -4.07 -17.125 0.607 1 79.69 105 LEU A N 1
ATOM 794 C CA . LEU A 1 105 ? -3.723 -16.391 -0.604 1 79.69 105 LEU A CA 1
ATOM 795 C C . LEU A 1 105 ? -3.057 -15.07 -0.262 1 79.69 105 LEU A C 1
ATOM 797 O O . LEU A 1 105 ? -2.07 -14.68 -0.893 1 79.69 105 LEU A O 1
ATOM 801 N N . VAL A 1 106 ? -3.602 -14.383 0.743 1 79.12 106 VAL A N 1
ATOM 802 C CA . VAL A 1 106 ? -3.027 -13.125 1.198 1 79.12 106 VAL A CA 1
ATOM 803 C C . VAL A 1 106 ? -1.615 -13.367 1.731 1 79.12 106 VAL A C 1
ATOM 805 O O . VAL A 1 106 ? -0.691 -12.609 1.418 1 79.12 106 VAL A O 1
ATOM 808 N N . LYS A 1 107 ? -1.487 -14.359 2.436 1 75.5 107 LYS A N 1
ATOM 809 C CA . LYS A 1 107 ? -0.179 -14.719 2.977 1 75.5 107 LYS A CA 1
ATOM 810 C C . LYS A 1 107 ? 0.822 -14.992 1.858 1 75.5 107 LYS A C 1
ATOM 812 O O . LYS A 1 107 ? 1.986 -14.594 1.95 1 75.5 107 LYS A O 1
ATOM 817 N N . SER A 1 108 ? 0.354 -15.688 0.908 1 70.06 108 SER A N 1
ATOM 818 C CA . SER A 1 108 ? 1.226 -16.031 -0.211 1 70.06 108 SER A CA 1
ATOM 819 C C . SER A 1 108 ? 1.67 -14.789 -0.97 1 70.06 108 SER A C 1
ATOM 821 O O . SER A 1 108 ? 2.811 -14.703 -1.43 1 70.06 108 SER A O 1
ATOM 823 N N . VAL A 1 109 ? 0.751 -13.859 -1.04 1 65.56 109 VAL A N 1
ATOM 824 C CA . VAL A 1 109 ? 1.065 -12.609 -1.715 1 65.56 109 VAL A CA 1
ATOM 825 C C . VAL A 1 109 ? 2.111 -11.836 -0.914 1 65.56 109 VAL A C 1
ATOM 827 O O . VAL A 1 109 ? 3.076 -11.312 -1.479 1 65.56 109 VAL A O 1
ATOM 830 N N . LEU A 1 110 ? 1.968 -11.82 0.396 1 64.06 110 LEU A N 1
ATOM 831 C CA . LEU A 1 110 ? 2.881 -11.109 1.285 1 64.06 110 LEU A CA 1
ATOM 832 C C . LEU A 1 110 ? 4.242 -11.797 1.322 1 64.06 110 LEU A C 1
ATOM 834 O O . LEU A 1 110 ? 5.277 -11.133 1.394 1 64.06 110 LEU A O 1
ATOM 838 N N . LEU A 1 111 ? 4.227 -13.148 1.229 1 61 111 LEU A N 1
ATOM 839 C CA . LEU A 1 111 ? 5.465 -13.922 1.251 1 61 111 LEU A CA 1
ATOM 840 C C . LEU A 1 111 ? 6.184 -13.836 -0.092 1 61 111 LEU A C 1
ATOM 842 O O . LEU A 1 111 ? 7.414 -13.773 -0.14 1 61 111 LEU A O 1
ATOM 846 N N . ALA A 1 112 ? 5.375 -14.047 -1.064 1 55.91 112 ALA A N 1
ATOM 847 C CA . ALA A 1 112 ? 5.977 -13.93 -2.389 1 55.91 112 ALA A CA 1
ATOM 848 C C . ALA A 1 112 ? 6.703 -12.602 -2.551 1 55.91 112 ALA A C 1
ATOM 850 O O . ALA A 1 112 ? 7.75 -12.531 -3.199 1 55.91 112 ALA A O 1
ATOM 851 N N . ALA A 1 113 ? 6.105 -11.617 -1.938 1 50.84 113 ALA A N 1
ATOM 852 C CA . ALA A 1 113 ? 6.773 -10.32 -1.939 1 50.84 113 ALA A CA 1
ATOM 853 C C . ALA A 1 113 ? 8.117 -10.391 -1.217 1 50.84 113 ALA A C 1
ATOM 855 O O . ALA A 1 113 ? 9.055 -9.664 -1.565 1 50.84 113 ALA A O 1
ATOM 856 N N . ARG A 1 114 ? 8.164 -11.375 -0.259 1 49 114 ARG A N 1
ATOM 857 C CA . ARG A 1 114 ? 9.391 -11.547 0.513 1 49 114 ARG A CA 1
ATOM 858 C C . ARG A 1 114 ? 10.391 -12.414 -0.235 1 49 114 ARG A C 1
ATOM 860 O O . ARG A 1 114 ? 11.609 -12.273 -0.057 1 49 114 ARG A O 1
ATOM 867 N N . GLY A 1 115 ? 9.953 -13.586 -0.707 1 43.47 115 GLY A N 1
ATOM 868 C CA . GLY A 1 115 ? 10.836 -14.633 -1.2 1 43.47 115 GLY A CA 1
ATOM 869 C C . GLY A 1 115 ? 11.039 -14.586 -2.703 1 43.47 115 GLY A C 1
ATOM 870 O O . GLY A 1 115 ? 11.766 -15.406 -3.264 1 43.47 115 GLY A O 1
ATOM 871 N N . GLY A 1 116 ? 10.922 -13.578 -3.379 1 40.88 116 GLY A N 1
ATOM 872 C CA . GLY A 1 116 ? 11.234 -13.531 -4.797 1 40.88 116 GLY A CA 1
ATOM 873 C C . GLY A 1 116 ? 10.227 -14.266 -5.656 1 40.88 116 GLY A C 1
ATOM 874 O O . GLY A 1 116 ? 10.477 -14.516 -6.84 1 40.88 116 GLY A O 1
ATOM 875 N N . GLU A 1 117 ? 9.414 -15.062 -5.062 1 38.97 117 GLU A N 1
ATOM 876 C CA . GLU A 1 117 ? 8.602 -15.852 -5.992 1 38.97 117 GLU A CA 1
ATOM 877 C C . GLU A 1 117 ? 7.457 -15.016 -6.562 1 38.97 117 GLU A C 1
ATOM 879 O O . GLU A 1 117 ? 7.055 -14.016 -5.969 1 38.97 117 GLU A O 1
ATOM 884 N N . ASP A 1 118 ? 6.719 -15.398 -7.719 1 40.53 118 ASP A N 1
ATOM 885 C CA . ASP A 1 118 ? 5.859 -14.945 -8.805 1 40.53 118 ASP A CA 1
ATOM 886 C C . ASP A 1 118 ? 4.727 -14.07 -8.281 1 40.53 118 ASP A C 1
ATOM 888 O O . ASP A 1 118 ? 4.52 -13.977 -7.07 1 40.53 118 ASP A O 1
ATOM 892 N N . ASP A 1 119 ? 3.441 -14.227 -8.828 1 44.88 119 ASP A N 1
ATOM 893 C CA . ASP A 1 119 ? 2.367 -13.742 -9.695 1 44.88 119 ASP A CA 1
ATOM 894 C C . ASP A 1 119 ? 1.237 -13.125 -8.875 1 44.88 119 ASP A C 1
ATOM 896 O O . ASP A 1 119 ? 0.415 -12.375 -9.398 1 44.88 119 ASP A O 1
ATOM 900 N N . LEU A 1 120 ? 1.187 -13.484 -7.703 1 43.94 120 LEU A N 1
ATOM 901 C CA . LEU A 1 120 ? -0.153 -13.172 -7.215 1 43.94 120 LEU A CA 1
ATOM 902 C C . LEU A 1 120 ? -0.262 -11.703 -6.836 1 43.94 120 LEU A C 1
ATOM 904 O O . LEU A 1 120 ? -1.323 -11.094 -6.992 1 43.94 120 LEU A O 1
ATOM 908 N N . LEU A 1 121 ? 0.919 -11.039 -6.371 1 48.34 121 LEU A N 1
ATOM 909 C CA . LEU A 1 121 ? 0.858 -9.641 -5.98 1 48.34 121 LEU A CA 1
ATOM 910 C C . LEU A 1 121 ? 0.461 -8.758 -7.16 1 48.34 121 LEU A C 1
ATOM 912 O O . LEU A 1 121 ? -0.271 -7.781 -6.996 1 48.34 121 LEU A O 1
ATOM 916 N N . ALA A 1 122 ? 1.078 -9.164 -8.25 1 49.16 122 ALA A N 1
ATOM 917 C CA . ALA A 1 122 ? 0.704 -8.414 -9.453 1 49.16 122 ALA A CA 1
ATOM 918 C C . ALA A 1 122 ? -0.813 -8.352 -9.602 1 49.16 122 ALA A C 1
ATOM 920 O O . ALA A 1 122 ? -1.354 -7.332 -10.047 1 49.16 122 ALA A O 1
ATOM 921 N N . TYR A 1 123 ? -1.306 -9.414 -9.164 1 48.28 123 TYR A N 1
ATOM 922 C CA . TYR A 1 123 ? -2.758 -9.469 -9.305 1 48.28 123 TYR A CA 1
ATOM 923 C C . TYR A 1 123 ? -3.434 -8.477 -8.359 1 48.28 123 TYR A C 1
ATOM 925 O O . TYR A 1 123 ? -4.492 -7.934 -8.68 1 48.28 123 TYR A O 1
ATOM 933 N N . LEU A 1 124 ? -2.791 -8.359 -7.242 1 50.66 124 LEU A N 1
ATOM 934 C CA . LEU A 1 124 ? -3.396 -7.461 -6.262 1 50.66 124 LEU A CA 1
ATOM 935 C C . LEU A 1 124 ? -3.137 -6.004 -6.625 1 50.66 124 LEU A C 1
ATOM 937 O O . LEU A 1 124 ? -3.881 -5.113 -6.207 1 50.66 124 LEU A O 1
ATOM 941 N N . THR A 1 125 ? -2.043 -5.859 -7.371 1 47.75 125 THR A N 1
ATOM 942 C CA . THR A 1 125 ? -1.636 -4.477 -7.594 1 47.75 125 THR A CA 1
ATOM 943 C C . THR A 1 125 ? -1.826 -4.086 -9.055 1 47.75 125 THR A C 1
ATOM 945 O O . THR A 1 125 ? -2.061 -2.918 -9.367 1 47.75 125 THR A O 1
ATOM 948 N N . THR A 1 126 ? -1.466 -4.922 -10.102 1 43.59 126 THR A N 1
ATOM 949 C CA . THR A 1 126 ? -1.309 -4.469 -11.484 1 43.59 126 THR A CA 1
ATOM 950 C C . THR A 1 126 ? -2.521 -4.859 -12.32 1 43.59 126 THR A C 1
ATOM 952 O O . THR A 1 126 ? -2.676 -4.395 -13.453 1 43.59 126 THR A O 1
ATOM 955 N N . ARG A 1 127 ? -3.111 -6.066 -12.266 1 45 127 ARG A N 1
ATOM 956 C CA . ARG A 1 127 ? -3.949 -6.637 -13.312 1 45 127 ARG A CA 1
ATOM 957 C C . ARG A 1 127 ? -5.309 -5.949 -13.359 1 45 127 ARG A C 1
ATOM 959 O O . ARG A 1 127 ? -5.652 -5.176 -12.469 1 45 127 ARG A O 1
ATOM 966 N N . PRO A 1 128 ? -6.34 -6.68 -14.055 1 45.72 128 PRO A N 1
ATOM 967 C CA . PRO A 1 128 ? -7.711 -6.285 -14.398 1 45.72 128 PRO A CA 1
ATOM 968 C C . PRO A 1 128 ? -8.375 -5.457 -13.297 1 45.72 128 PRO A C 1
ATOM 970 O O . PRO A 1 128 ? -7.844 -5.359 -12.188 1 45.72 128 PRO A O 1
ATOM 973 N N . GLU A 1 129 ? -9.664 -5.434 -13.086 1 55.03 129 GLU A N 1
ATOM 974 C CA . GLU A 1 129 ? -10.25 -4.48 -12.148 1 55.03 129 GLU A CA 1
ATOM 975 C C . GLU A 1 129 ? -9.586 -4.578 -10.773 1 55.03 129 GLU A C 1
ATOM 977 O O . GLU A 1 129 ? -9.672 -5.609 -10.109 1 55.03 129 GLU A O 1
ATOM 982 N N . PRO A 1 130 ? -8.539 -3.682 -10.461 1 62.28 130 PRO A N 1
ATOM 983 C CA . PRO A 1 130 ? -7.82 -3.77 -9.188 1 62.28 130 PRO A CA 1
ATOM 984 C C . PRO A 1 130 ? -8.75 -3.986 -7.996 1 62.28 130 PRO A C 1
ATOM 986 O O . PRO A 1 130 ? -9.93 -3.619 -8.055 1 62.28 130 PRO A O 1
ATOM 989 N N . VAL A 1 131 ? -8.5 -5.074 -7.258 1 71.94 131 VAL A N 1
ATOM 990 C CA . VAL A 1 131 ? -9.102 -5.262 -5.945 1 71.94 131 VAL A CA 1
ATOM 991 C C . VAL A 1 131 ? -9.516 -3.908 -5.371 1 71.94 131 VAL A C 1
ATOM 993 O O . VAL A 1 131 ? -10.625 -3.758 -4.855 1 71.94 131 VAL A O 1
ATOM 996 N N . PHE A 1 132 ? -8.883 -2.875 -5.816 1 80.25 132 PHE A N 1
ATOM 997 C CA . PHE A 1 132 ? -9.133 -1.535 -5.305 1 80.25 132 PHE A CA 1
ATOM 998 C C . PHE A 1 132 ? -10.391 -0.945 -5.93 1 80.25 132 PHE A C 1
ATOM 1000 O O . PHE A 1 132 ? -11.258 -0.42 -5.227 1 80.25 132 PHE A O 1
ATOM 1007 N N . GLY A 1 133 ? -10.406 -1.116 -7.215 1 84.44 133 GLY A N 1
ATOM 1008 C CA . GLY A 1 133 ? -11.523 -0.509 -7.922 1 84.44 133 GLY A CA 1
ATOM 1009 C C . GLY A 1 133 ? -12.867 -1.099 -7.535 1 84.44 133 GLY A C 1
ATOM 1010 O O . GLY A 1 133 ? -13.828 -0.365 -7.316 1 84.44 133 GLY A O 1
ATOM 1011 N N . THR A 1 134 ? -12.891 -2.367 -7.426 1 86.94 134 THR A N 1
ATOM 1012 C CA . THR A 1 134 ? -14.125 -3.055 -7.066 1 86.94 134 THR A CA 1
ATOM 1013 C C . THR A 1 134 ? -14.547 -2.699 -5.645 1 86.94 134 THR A C 1
ATOM 1015 O O . THR A 1 134 ? -15.719 -2.4 -5.395 1 86.94 134 THR A O 1
ATOM 1018 N N . ALA A 1 135 ? -13.672 -2.738 -4.754 1 90.88 135 ALA A N 1
ATOM 1019 C CA . ALA A 1 135 ? -13.977 -2.414 -3.361 1 90.88 135 ALA A CA 1
ATOM 1020 C C . ALA A 1 135 ? -14.445 -0.97 -3.223 1 90.88 135 ALA A C 1
ATOM 1022 O O . ALA A 1 135 ? -15.422 -0.693 -2.521 1 90.88 135 ALA A O 1
ATOM 1023 N N . MET A 1 136 ? -13.789 -0.109 -3.939 1 93.56 136 MET A N 1
ATOM 1024 C CA . MET A 1 136 ? -14.133 1.307 -3.854 1 93.56 136 MET A CA 1
ATOM 1025 C C . MET A 1 136 ? -15.523 1.565 -4.43 1 93.56 136 MET A C 1
ATOM 1027 O O . MET A 1 136 ? -16.297 2.33 -3.861 1 93.56 136 MET A O 1
ATOM 1031 N N . ALA A 1 137 ? -15.781 0.954 -5.539 1 93.62 137 ALA A N 1
ATOM 1032 C CA . ALA A 1 137 ? -17.094 1.125 -6.164 1 93.62 137 ALA A CA 1
ATOM 1033 C C . ALA A 1 137 ? -18.203 0.619 -5.25 1 93.62 137 ALA A C 1
ATOM 1035 O O . ALA A 1 137 ? -19.234 1.283 -5.086 1 93.62 137 ALA A O 1
ATOM 1036 N N . MET A 1 138 ? -18 -0.496 -4.707 1 95.25 138 MET A N 1
ATOM 1037 C CA . MET A 1 138 ? -18.984 -1.083 -3.811 1 95.25 138 MET A CA 1
ATOM 1038 C C . MET A 1 138 ? -19.203 -0.204 -2.582 1 95.25 138 MET A C 1
ATOM 1040 O O . MET A 1 138 ? -20.344 0.07 -2.197 1 95.25 138 MET A O 1
ATOM 1044 N N . LEU A 1 139 ? -18.172 0.227 -1.977 1 97.31 139 LEU A N 1
ATOM 1045 C CA . LEU A 1 139 ? -18.266 1.021 -0.756 1 97.31 139 LEU A CA 1
ATOM 1046 C C . LEU A 1 139 ? -18.859 2.393 -1.046 1 97.31 139 LEU A C 1
ATOM 1048 O O . LEU A 1 139 ? -19.578 2.951 -0.212 1 97.31 139 LEU A O 1
ATOM 1052 N N . ASP A 1 140 ? -18.516 2.902 -2.188 1 97.5 140 ASP A N 1
ATOM 1053 C CA . ASP A 1 140 ? -19.109 4.18 -2.574 1 97.5 140 ASP A CA 1
ATOM 1054 C C . ASP A 1 140 ? -20.625 4.066 -2.713 1 97.5 140 ASP A C 1
ATOM 1056 O O . ASP A 1 140 ? -21.359 4.898 -2.184 1 97.5 140 ASP A O 1
ATOM 1060 N N . ALA A 1 141 ? -21.047 3.072 -3.408 1 97.12 141 ALA A N 1
ATOM 1061 C CA . ALA A 1 141 ? -22.484 2.832 -3.58 1 97.12 141 ALA A CA 1
ATOM 1062 C C . ALA A 1 141 ? -23.172 2.627 -2.234 1 97.12 141 ALA A C 1
ATOM 1064 O O . ALA A 1 141 ? -24.25 3.164 -1.996 1 97.12 141 ALA A O 1
ATOM 1065 N N . TYR A 1 142 ? -22.547 1.928 -1.401 1 98 142 TYR A N 1
ATOM 1066 C CA . TYR A 1 142 ? -23.094 1.688 -0.072 1 98 142 TYR A CA 1
ATOM 1067 C C . TYR A 1 142 ? -23.219 2.99 0.711 1 98 142 TYR A C 1
ATOM 1069 O O . TYR A 1 142 ? -24.25 3.254 1.34 1 98 142 TYR A O 1
ATOM 1077 N N . ALA A 1 143 ? -22.219 3.773 0.687 1 98.06 143 ALA A N 1
ATOM 1078 C CA . ALA A 1 143 ? -22.141 4.996 1.485 1 98.06 143 ALA A CA 1
ATOM 1079 C C . ALA A 1 143 ? -23.188 6.012 1.027 1 98.06 143 ALA A C 1
ATOM 1081 O O . ALA A 1 143 ? -23.719 6.766 1.84 1 98.06 143 ALA A O 1
ATOM 1082 N N . ILE A 1 144 ? -23.406 6.066 -0.262 1 97.75 144 ILE A N 1
ATOM 1083 C CA . ILE A 1 144 ? -24.422 6.965 -0.81 1 97.75 144 ILE A CA 1
ATOM 1084 C C . ILE A 1 144 ? -25.766 6.703 -0.132 1 97.75 144 ILE A C 1
ATOM 1086 O O . ILE A 1 144 ? -26.484 7.645 0.207 1 97.75 144 ILE A O 1
ATOM 1090 N N . GLU A 1 145 ? -26.031 5.473 0.119 1 97.31 145 GLU A N 1
ATOM 1091 C CA . GLU A 1 145 ? -27.312 5.078 0.707 1 97.31 145 GLU A CA 1
ATOM 1092 C C . GLU A 1 145 ? -27.266 5.18 2.229 1 97.31 145 GLU A C 1
ATOM 1094 O O . GLU A 1 145 ? -28.203 5.68 2.846 1 97.31 145 GLU A O 1
ATOM 1099 N N . ALA A 1 146 ? -26.281 4.762 2.846 1 97.69 146 ALA A N 1
ATOM 1100 C CA . ALA A 1 146 ? -26.203 4.609 4.297 1 97.69 146 ALA A CA 1
ATOM 1101 C C . ALA A 1 146 ? -25.984 5.957 4.98 1 97.69 146 ALA A C 1
ATOM 1103 O O . ALA A 1 146 ? -26.484 6.195 6.078 1 97.69 146 ALA A O 1
ATOM 1104 N N . TRP A 1 147 ? -25.203 6.777 4.293 1 97.62 147 TRP A N 1
ATOM 1105 C CA . TRP A 1 147 ? -24.844 8.062 4.891 1 97.62 147 TRP A CA 1
ATOM 1106 C C . TRP A 1 147 ? -25 9.195 3.879 1 97.62 147 TRP A C 1
ATOM 1108 O O . TRP A 1 147 ? -24.016 9.844 3.512 1 97.62 147 TRP A O 1
ATOM 1118 N N . PRO A 1 148 ? -26.203 9.531 3.543 1 96.44 148 PRO A N 1
ATOM 1119 C CA . PRO A 1 148 ? -26.469 10.531 2.508 1 96.44 148 PRO A CA 1
ATOM 1120 C C . PRO A 1 148 ? -26.062 11.945 2.932 1 96.44 148 PRO A C 1
ATOM 1122 O O . PRO A 1 148 ? -26 12.852 2.098 1 96.44 148 PRO A O 1
ATOM 1125 N N . ASP A 1 149 ? -25.828 12.172 4.18 1 96.25 149 ASP A N 1
ATOM 1126 C CA . ASP A 1 149 ? -25.453 13.492 4.676 1 96.25 149 ASP A CA 1
ATOM 1127 C C . ASP A 1 149 ? -23.984 13.789 4.395 1 96.25 149 ASP A C 1
ATOM 1129 O O . ASP A 1 149 ? -23.547 14.938 4.484 1 96.25 149 ASP A O 1
ATOM 1133 N N . VAL A 1 150 ? -23.234 12.742 4.082 1 97 150 VAL A N 1
ATOM 1134 C CA . VAL A 1 150 ? -21.844 12.969 3.699 1 97 150 VAL A CA 1
ATOM 1135 C C . VAL A 1 150 ? -21.781 13.547 2.289 1 97 150 VAL A C 1
ATOM 1137 O O . VAL A 1 150 ? -22.328 12.961 1.345 1 97 150 VAL A O 1
ATOM 1140 N N . ASP A 1 151 ? -21.094 14.703 2.209 1 96.31 151 ASP A N 1
ATOM 1141 C CA . ASP A 1 151 ? -21.031 15.328 0.892 1 96.31 151 ASP A CA 1
ATOM 1142 C C . ASP A 1 151 ? -20.203 14.484 -0.075 1 96.31 151 ASP A C 1
ATOM 1144 O O . ASP A 1 151 ? -19.344 13.703 0.35 1 96.31 151 ASP A O 1
ATOM 1148 N N . GLU A 1 152 ? -20.359 14.664 -1.363 1 97.12 152 GLU A N 1
ATOM 1149 C CA . GLU A 1 152 ? -19.812 13.812 -2.416 1 97.12 152 GLU A CA 1
ATOM 1150 C C . GLU A 1 152 ? -18.281 13.781 -2.355 1 97.12 152 GLU A C 1
ATOM 1152 O O . GLU A 1 152 ? -17.672 12.719 -2.451 1 97.12 152 GLU A O 1
ATOM 1157 N N . GLU A 1 153 ? -17.672 14.898 -2.215 1 96.44 153 GLU A N 1
ATOM 1158 C CA . GLU A 1 153 ? -16.219 14.953 -2.164 1 96.44 153 GLU A CA 1
ATOM 1159 C C . GLU A 1 153 ? -15.68 14.188 -0.958 1 96.44 153 GLU A C 1
ATOM 1161 O O . GLU A 1 153 ? -14.742 13.391 -1.089 1 96.44 153 GLU A O 1
ATOM 1166 N N . SER A 1 154 ? -16.312 14.43 0.166 1 97.5 154 SER A N 1
ATOM 1167 C CA . SER A 1 154 ? -15.898 13.758 1.393 1 97.5 154 SER A CA 1
ATOM 1168 C C . SER A 1 154 ? -16.094 12.25 1.294 1 97.5 154 SER A C 1
ATOM 1170 O O . SER A 1 154 ? -15.266 11.469 1.764 1 97.5 154 SER A O 1
ATOM 1172 N N . ARG A 1 155 ? -17.172 11.883 0.696 1 98.06 155 ARG A N 1
ATOM 1173 C CA . ARG A 1 155 ? -17.453 10.461 0.521 1 98.06 155 ARG A CA 1
ATOM 1174 C C . ARG A 1 155 ? -16.391 9.789 -0.329 1 98.06 155 ARG A C 1
ATOM 1176 O O . ARG A 1 155 ? -15.867 8.734 0.037 1 98.06 155 ARG A O 1
ATOM 1183 N N . GLY A 1 156 ? -16.047 10.391 -1.433 1 97.06 156 GLY A N 1
ATOM 1184 C CA . GLY A 1 156 ? -15.008 9.859 -2.289 1 97.06 156 GLY A CA 1
ATOM 1185 C C . GLY A 1 156 ? -13.672 9.719 -1.583 1 97.06 156 GLY A C 1
ATOM 1186 O O . GLY A 1 156 ? -13.016 8.68 -1.688 1 97.06 156 GLY A O 1
ATOM 1187 N N . LEU A 1 157 ? -13.336 10.75 -0.84 1 97.56 157 LEU A N 1
ATOM 1188 C CA . LEU A 1 157 ? -12.078 10.73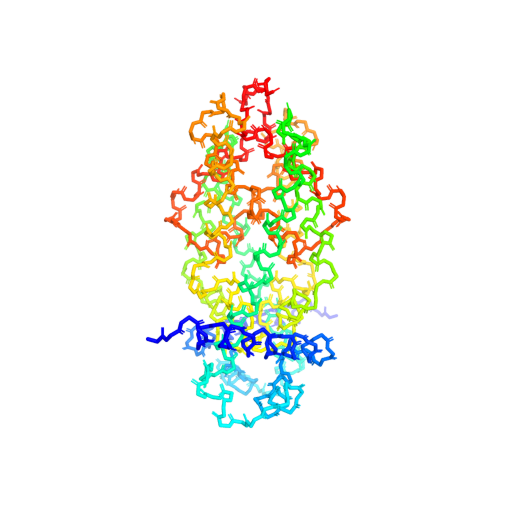4 -0.101 1 97.56 157 LEU A CA 1
ATOM 1189 C C . LEU A 1 157 ? -12.102 9.656 0.984 1 97.56 157 LEU A C 1
ATOM 1191 O O . LEU A 1 157 ? -11.117 8.945 1.178 1 97.56 157 LEU A O 1
ATOM 1195 N N . ALA A 1 158 ? -13.188 9.57 1.668 1 98.25 158 ALA A N 1
ATOM 1196 C CA . ALA A 1 158 ? -13.305 8.609 2.764 1 98.25 158 ALA A CA 1
ATOM 1197 C C . ALA A 1 158 ? -13.219 7.176 2.248 1 98.25 158 ALA A C 1
ATOM 1199 O O . ALA A 1 158 ? -12.531 6.34 2.836 1 98.25 158 ALA A O 1
ATOM 1200 N N . VAL A 1 159 ? -13.875 6.902 1.154 1 98.06 159 VAL A N 1
ATOM 1201 C CA . VAL A 1 159 ? -13.867 5.57 0.56 1 98.06 159 VAL A CA 1
ATOM 1202 C C . VAL A 1 159 ? -12.461 5.215 0.091 1 98.06 159 VAL A C 1
ATOM 1204 O O . VAL A 1 159 ? -11.953 4.129 0.382 1 98.06 159 VAL A O 1
ATOM 1207 N N . GLU A 1 160 ? -11.828 6.082 -0.63 1 95.62 160 GLU A N 1
ATOM 1208 C CA . GLU A 1 160 ? -10.445 5.863 -1.064 1 95.62 160 GLU A CA 1
ATOM 1209 C C . GLU A 1 160 ? -9.531 5.613 0.127 1 95.62 160 GLU A C 1
ATOM 1211 O O . GLU A 1 160 ? -8.695 4.703 0.093 1 95.62 160 GLU A O 1
ATOM 1216 N N . THR A 1 161 ? -9.703 6.422 1.135 1 97.19 161 THR A N 1
ATOM 1217 C CA . THR A 1 161 ? -8.867 6.348 2.328 1 97.19 161 THR A CA 1
ATOM 1218 C C . THR A 1 161 ? -9.031 4.996 3.016 1 97.19 161 THR A C 1
ATOM 1220 O O . THR A 1 161 ? -8.039 4.312 3.297 1 97.19 161 THR A O 1
ATOM 1223 N N . VAL A 1 162 ? -10.25 4.59 3.252 1 98.12 162 VAL A N 1
ATOM 1224 C CA . VAL A 1 162 ? -10.469 3.377 4.027 1 98.12 162 VAL A CA 1
ATOM 1225 C C . VAL A 1 162 ? -9.969 2.164 3.244 1 98.12 162 VAL A C 1
ATOM 1227 O O . VAL A 1 162 ? -9.375 1.249 3.814 1 98.12 162 VAL A O 1
ATOM 1230 N N . VAL A 1 163 ? -10.156 2.119 1.96 1 95 163 VAL A N 1
ATOM 1231 C CA . VAL A 1 163 ? -9.727 0.992 1.141 1 95 163 VAL A CA 1
ATOM 1232 C C . VAL A 1 163 ? -8.195 0.938 1.099 1 95 163 VAL A C 1
ATOM 1234 O O . VAL A 1 163 ? -7.598 -0.103 1.382 1 95 163 VAL A O 1
ATOM 1237 N N . ARG A 1 164 ? -7.582 1.998 0.797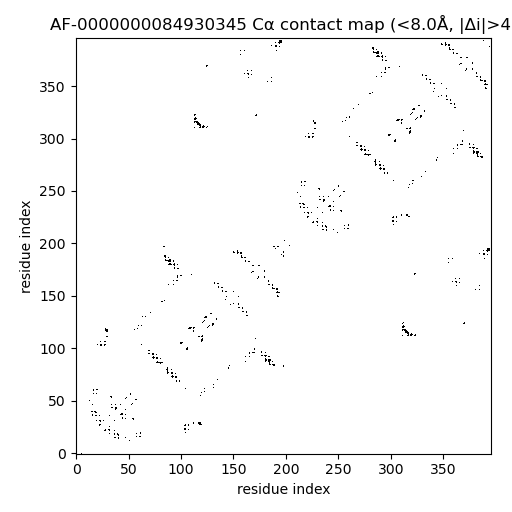 1 91.31 164 ARG A N 1
ATOM 1238 C CA . ARG A 1 164 ? -6.133 2.031 0.642 1 91.31 164 ARG A CA 1
ATOM 1239 C C . ARG A 1 164 ? -5.434 1.77 1.972 1 91.31 164 ARG A C 1
ATOM 1241 O O . ARG A 1 164 ? -4.445 1.035 2.025 1 91.31 164 ARG A O 1
ATOM 1248 N N . LEU A 1 165 ? -5.91 2.371 3.027 1 94.81 165 LEU A N 1
ATOM 1249 C CA . LEU A 1 165 ? -5.285 2.129 4.32 1 94.81 165 LEU A CA 1
ATOM 1250 C C . LEU A 1 165 ? -5.469 0.678 4.75 1 94.81 165 LEU A C 1
ATOM 1252 O O . LEU A 1 165 ? -4.566 0.084 5.348 1 94.81 165 LEU A O 1
ATOM 1256 N N . THR A 1 166 ? -6.625 0.111 4.539 1 94.44 166 THR A N 1
ATOM 1257 C CA . THR A 1 166 ? -6.859 -1.284 4.895 1 94.44 166 THR A CA 1
ATOM 1258 C C . THR A 1 166 ? -5.891 -2.201 4.156 1 94.44 166 THR A C 1
ATOM 1260 O O . THR A 1 166 ? -5.246 -3.057 4.766 1 94.44 166 THR A O 1
ATOM 1263 N N . VAL A 1 167 ? -5.773 -1.995 2.908 1 86.94 167 VAL A N 1
ATOM 1264 C CA . VAL A 1 167 ? -4.844 -2.793 2.115 1 86.94 167 VAL A CA 1
ATOM 1265 C C . VAL A 1 167 ? -3.418 -2.57 2.611 1 86.94 167 VAL A C 1
ATOM 1267 O O . VAL A 1 167 ? -2.641 -3.52 2.732 1 86.94 167 VAL A O 1
ATOM 1270 N N . SER A 1 168 ? -3.084 -1.325 2.861 1 86.69 168 SER A N 1
ATOM 1271 C CA . SER A 1 168 ? -1.761 -1 3.385 1 86.69 168 SER A CA 1
ATOM 1272 C C . SER A 1 168 ? -1.47 -1.771 4.668 1 86.69 168 SER A C 1
ATOM 1274 O O . SER A 1 168 ? -0.358 -2.27 4.859 1 86.69 168 SER A O 1
ATOM 1276 N N . HIS A 1 169 ? -2.441 -1.922 5.57 1 89.12 169 HIS A N 1
ATOM 1277 C CA . HIS A 1 169 ? -2.268 -2.611 6.844 1 89.12 169 HIS A CA 1
ATOM 1278 C C . HIS A 1 169 ? -2.252 -4.125 6.652 1 89.12 169 HIS A C 1
ATOM 1280 O O . HIS A 1 169 ? -1.783 -4.859 7.523 1 89.12 169 HIS A O 1
ATOM 1286 N N . ILE A 1 170 ? -2.871 -4.582 5.598 1 85.5 170 ILE A N 1
ATOM 1287 C CA . ILE A 1 170 ? -2.746 -5.996 5.262 1 85.5 170 ILE A CA 1
ATOM 1288 C C . ILE A 1 170 ? -1.312 -6.301 4.828 1 85.5 170 ILE A C 1
ATOM 1290 O O . ILE A 1 170 ? -0.714 -7.277 5.285 1 85.5 170 ILE A O 1
ATOM 1294 N N . VAL A 1 171 ? -0.803 -5.461 4.016 1 78 171 VAL A N 1
ATOM 1295 C CA . VAL A 1 171 ? 0.523 -5.664 3.441 1 78 171 VAL A CA 1
ATOM 1296 C C . VAL A 1 171 ? 1.591 -5.41 4.504 1 78 171 VAL A C 1
ATOM 1298 O O . VAL A 1 171 ? 2.607 -6.105 4.551 1 78 171 VAL A O 1
ATOM 1301 N N . GLN A 1 172 ? 1.348 -4.379 5.309 1 79.38 172 GLN A N 1
ATOM 1302 C CA . GLN A 1 172 ? 2.293 -4.004 6.352 1 79.38 172 GLN A CA 1
ATOM 1303 C C . GLN A 1 172 ? 1.585 -3.807 7.691 1 79.38 172 GLN A C 1
ATOM 1305 O O . GLN A 1 172 ? 1.326 -2.672 8.102 1 79.38 172 GLN A O 1
ATOM 1310 N N . PRO A 1 173 ? 1.389 -4.867 8.359 1 83.12 173 PRO A N 1
ATOM 1311 C CA . PRO A 1 173 ? 0.734 -4.746 9.664 1 83.12 173 PRO A CA 1
ATOM 1312 C C . PRO A 1 173 ? 1.637 -4.113 10.719 1 83.12 173 PRO A C 1
ATOM 1314 O O . PRO A 1 173 ? 2.805 -4.488 10.844 1 83.12 173 PRO A O 1
ATOM 1317 N N . VAL A 1 174 ? 1.141 -3.148 11.359 1 81.69 174 VAL A N 1
ATOM 1318 C CA . VAL A 1 174 ? 1.955 -2.463 12.359 1 81.69 174 VAL A CA 1
ATOM 1319 C C . VAL A 1 174 ? 1.298 -2.58 13.734 1 81.69 174 VAL A C 1
ATOM 1321 O O . VAL A 1 174 ? 1.87 -2.156 14.742 1 81.69 174 VAL A O 1
ATOM 1324 N N . ALA A 1 175 ? 0.149 -3.047 13.797 1 90.31 175 ALA A N 1
ATOM 1325 C CA . ALA A 1 175 ? -0.63 -3.238 15.016 1 90.31 175 ALA A CA 1
ATOM 1326 C C . ALA A 1 175 ? -1.63 -4.379 14.852 1 90.31 175 ALA A C 1
ATOM 1328 O O . ALA A 1 175 ? -1.745 -4.965 13.773 1 90.31 175 ALA A O 1
ATOM 1329 N N . SER A 1 176 ? -2.236 -4.758 15.922 1 95.31 176 SER A N 1
ATOM 1330 C CA . SER A 1 176 ? -3.285 -5.77 15.828 1 95.31 176 SER A CA 1
ATOM 1331 C C . SER A 1 176 ? -4.395 -5.32 14.883 1 95.31 176 SER A C 1
ATOM 1333 O O . SER A 1 176 ? -4.59 -4.121 14.664 1 95.31 176 SER A O 1
ATOM 1335 N N . PRO A 1 177 ? -5.141 -6.305 14.305 1 96.38 177 PRO A N 1
ATOM 1336 C CA . PRO A 1 177 ? -6.273 -5.938 13.453 1 96.38 177 PRO A CA 1
ATOM 1337 C C . PRO A 1 177 ? -7.254 -4.996 14.141 1 96.38 177 PRO A C 1
ATOM 1339 O O . PRO A 1 177 ? -7.75 -4.051 13.523 1 96.38 177 PRO A O 1
ATOM 1342 N N . GLU A 1 178 ? -7.5 -5.234 15.398 1 97.19 178 GLU A N 1
ATOM 1343 C CA . GLU A 1 178 ? -8.453 -4.414 16.141 1 97.19 178 GLU A CA 1
ATOM 1344 C C . GLU A 1 178 ? -7.957 -2.977 16.281 1 97.19 178 GLU A C 1
ATOM 1346 O O . GLU A 1 178 ? -8.719 -2.029 16.062 1 97.19 178 GLU A O 1
ATOM 1351 N N . GLU A 1 179 ? -6.73 -2.859 16.656 1 97.25 179 GLU A N 1
ATOM 1352 C CA . GLU A 1 179 ? -6.156 -1.528 16.812 1 97.25 179 GLU A CA 1
ATOM 1353 C C . GLU A 1 179 ? -6.086 -0.788 15.484 1 97.25 179 GLU A C 1
ATOM 1355 O O . GLU A 1 179 ? -6.434 0.392 15.398 1 97.25 179 GLU A O 1
ATOM 1360 N N . SER A 1 180 ? -5.664 -1.466 14.469 1 97.5 180 SER A N 1
ATOM 1361 C CA . SER A 1 180 ? -5.605 -0.864 13.148 1 97.5 180 SER A CA 1
ATOM 1362 C C . SER A 1 180 ? -6.992 -0.449 12.664 1 97.5 180 SER A C 1
ATOM 1364 O O . SER A 1 180 ? -7.156 0.62 12.07 1 97.5 180 SER A O 1
ATOM 1366 N N . ALA A 1 181 ? -7.938 -1.288 12.93 1 98.56 181 ALA A N 1
ATOM 1367 C CA . ALA A 1 181 ? -9.305 -0.995 12.516 1 98.56 181 ALA A CA 1
ATOM 1368 C C . ALA A 1 181 ? -9.82 0.276 13.188 1 98.56 181 ALA A C 1
ATOM 1370 O O . ALA A 1 181 ? -10.469 1.104 12.539 1 98.56 181 ALA A O 1
ATOM 1371 N N . ARG A 1 182 ? -9.547 0.409 14.445 1 98.12 182 ARG A N 1
ATOM 1372 C CA . ARG A 1 182 ? -9.984 1.595 15.172 1 98.12 182 ARG A CA 1
ATOM 1373 C C . ARG A 1 182 ? -9.344 2.855 14.602 1 98.12 182 ARG A C 1
ATOM 1375 O O . ARG A 1 182 ? -10.016 3.875 14.43 1 98.12 182 ARG A O 1
ATOM 1382 N N . ARG A 1 183 ? -8.109 2.744 14.305 1 97.94 183 ARG A N 1
ATOM 1383 C CA . ARG A 1 183 ? -7.395 3.895 13.773 1 97.94 183 ARG A CA 1
ATOM 1384 C C . ARG A 1 183 ? -7.914 4.27 12.391 1 97.94 183 ARG A C 1
ATOM 1386 O O . ARG A 1 183 ? -8.195 5.441 12.117 1 97.94 183 ARG A O 1
ATOM 1393 N N . ILE A 1 184 ? -8.062 3.316 11.523 1 98.62 184 ILE A N 1
ATOM 1394 C CA . ILE A 1 184 ? -8.547 3.555 10.172 1 98.62 184 ILE A CA 1
ATOM 1395 C C . ILE A 1 184 ? -9.961 4.121 10.219 1 98.62 184 ILE A C 1
ATOM 1397 O O . ILE A 1 184 ? -10.297 5.02 9.445 1 98.62 184 ILE A O 1
ATOM 1401 N N . ALA A 1 185 ? -10.75 3.584 11.117 1 98.62 185 ALA A N 1
ATOM 1402 C CA . ALA A 1 185 ? -12.125 4.055 11.25 1 98.62 185 ALA A CA 1
ATOM 1403 C C . ALA A 1 185 ? -12.164 5.52 11.68 1 98.62 185 ALA A C 1
ATOM 1405 O O . ALA A 1 185 ? -12.961 6.305 11.172 1 98.62 185 ALA A O 1
ATOM 1406 N N . ARG A 1 186 ? -11.336 5.848 12.633 1 97.56 186 ARG A N 1
ATOM 1407 C CA . ARG A 1 186 ? -11.258 7.23 13.102 1 97.56 186 ARG A CA 1
ATOM 1408 C C . ARG A 1 186 ? -10.836 8.164 11.969 1 97.56 186 ARG A C 1
ATOM 1410 O O . ARG A 1 186 ? -11.422 9.227 11.781 1 97.56 186 ARG A O 1
ATOM 1417 N N . ILE A 1 187 ? -9.859 7.773 11.227 1 98.31 187 ILE A N 1
ATOM 1418 C CA . ILE A 1 187 ? -9.383 8.531 10.078 1 98.31 187 ILE A CA 1
ATOM 1419 C C . ILE A 1 187 ? -10.516 8.703 9.07 1 98.31 187 ILE A C 1
ATOM 1421 O O . ILE A 1 187 ? -10.773 9.82 8.609 1 98.31 187 ILE A O 1
ATOM 1425 N N . THR A 1 188 ? -11.164 7.617 8.766 1 98.5 188 THR A N 1
ATOM 1426 C CA . THR A 1 188 ? -12.25 7.617 7.785 1 98.5 188 THR A CA 1
ATOM 1427 C C . THR A 1 188 ? -13.367 8.562 8.211 1 98.5 188 THR A C 1
ATOM 1429 O O . THR A 1 188 ? -13.875 9.344 7.402 1 98.5 188 THR A O 1
ATOM 1432 N N . ALA A 1 189 ? -13.719 8.547 9.469 1 97.69 189 ALA A N 1
ATOM 1433 C CA . ALA A 1 189 ? -14.789 9.398 9.984 1 97.69 189 ALA A CA 1
ATOM 1434 C C . ALA A 1 189 ? -14.406 10.875 9.883 1 97.69 189 ALA A C 1
ATOM 1436 O O . ALA A 1 189 ? -15.234 11.703 9.508 1 97.69 189 ALA A O 1
ATOM 1437 N N . ARG A 1 190 ? -13.227 11.195 10.219 1 97.31 190 ARG A N 1
ATOM 1438 C CA . ARG A 1 190 ? -12.766 12.578 10.156 1 97.31 190 ARG A CA 1
ATOM 1439 C C . ARG A 1 190 ? -12.766 13.094 8.719 1 97.31 190 ARG A C 1
ATOM 1441 O O . ARG A 1 190 ? -13.039 14.266 8.469 1 97.31 190 ARG A O 1
ATOM 1448 N N . VAL A 1 191 ? -12.43 12.219 7.805 1 98.06 191 VAL A N 1
ATOM 1449 C CA . VAL A 1 191 ? -12.398 12.586 6.391 1 98.06 191 VAL A CA 1
ATOM 1450 C C . VAL A 1 191 ? -13.82 12.773 5.875 1 98.06 191 VAL A C 1
ATOM 1452 O O . VAL A 1 191 ? -14.094 13.703 5.113 1 98.06 191 VAL A O 1
ATOM 1455 N N . ALA A 1 192 ? -14.656 11.922 6.352 1 97.62 192 ALA A N 1
ATOM 1456 C CA . ALA A 1 192 ? -16.047 11.969 5.91 1 97.62 192 ALA A CA 1
ATOM 1457 C C . ALA A 1 192 ? -16.766 13.195 6.477 1 97.62 192 ALA A C 1
ATOM 1459 O O . ALA A 1 192 ? -17.625 13.773 5.82 1 97.62 192 ALA A O 1
ATOM 1460 N N . TYR A 1 193 ? -16.359 13.562 7.668 1 95.69 193 TYR A N 1
ATOM 1461 C CA . TYR A 1 193 ? -17 14.672 8.367 1 95.69 193 TYR A CA 1
ATOM 1462 C C . TYR A 1 193 ? -15.969 15.703 8.812 1 95.69 193 TYR A C 1
ATOM 1464 O O . TYR A 1 193 ? -15.703 15.844 10.008 1 95.69 193 TYR A O 1
ATOM 1472 N N . PRO A 1 194 ? -15.398 16.484 7.887 1 90.19 194 PRO A N 1
ATOM 1473 C CA . PRO A 1 194 ? -14.32 17.406 8.227 1 90.19 194 PRO A CA 1
ATOM 1474 C C . PRO A 1 194 ? -14.75 18.484 9.227 1 90.19 194 PRO A C 1
ATOM 1476 O O . PRO A 1 194 ? -13.906 19.109 9.867 1 90.19 194 PRO A O 1
ATOM 1479 N N . GLY A 1 195 ? -15.883 18.781 9.516 1 83.06 195 GLY A N 1
ATOM 1480 C CA . GLY A 1 195 ? -16.375 19.734 10.5 1 83.06 195 GLY A CA 1
ATOM 1481 C C . GLY A 1 195 ? -16.812 19.062 11.797 1 83.06 195 GLY A C 1
ATOM 1482 O O . GLY A 1 195 ? -17.375 19.719 12.68 1 83.06 195 GLY A O 1
ATOM 1483 N N . GLY A 1 196 ? -16.219 17.906 12.086 1 68.94 196 GLY A N 1
ATOM 1484 C CA . GLY A 1 196 ? -16.625 17.188 13.289 1 68.94 196 GLY A CA 1
ATOM 1485 C C . GLY A 1 196 ? -17.922 16.422 13.117 1 68.94 196 GLY A C 1
ATOM 1486 O O . GLY A 1 196 ? -18.203 15.891 12.039 1 68.94 196 GLY A O 1
ATOM 1487 N N . ARG A 1 197 ? -19.172 16.906 13.484 1 54.88 197 ARG A N 1
ATOM 1488 C CA . ARG A 1 197 ? -20.375 16.156 13.836 1 54.88 197 ARG A CA 1
ATOM 1489 C C . ARG A 1 197 ? -20.797 15.25 12.68 1 54.88 197 ARG A C 1
ATOM 1491 O O . ARG A 1 197 ? -20.922 15.695 11.539 1 54.88 197 ARG A O 1
ATOM 1498 N N . GLY A 1 198 ? -20.219 14.031 12.383 1 42.97 198 GLY A N 1
ATOM 1499 C CA . GLY A 1 198 ? -20.922 12.914 11.789 1 42.97 198 GLY A CA 1
ATOM 1500 C C . GLY A 1 198 ? -21.828 12.188 12.766 1 42.97 198 GLY A C 1
ATOM 1501 O O . GLY A 1 198 ? -21.703 12.367 13.977 1 42.97 198 GLY A O 1
ATOM 1502 N N . MET B 1 1 ? 40.125 1.939 13.055 1 51.06 1 MET B N 1
ATOM 1503 C CA . MET B 1 1 ? 40.094 2.229 11.625 1 51.06 1 MET B CA 1
ATOM 1504 C C . MET B 1 1 ? 40.25 3.721 11.359 1 51.06 1 MET B C 1
ATOM 1506 O O . MET B 1 1 ? 39.531 4.543 11.914 1 51.06 1 MET B O 1
ATOM 1510 N N . THR B 1 2 ? 41.281 4.062 10.734 1 65.56 2 THR B N 1
ATOM 1511 C CA . THR B 1 2 ? 41.625 5.473 10.57 1 65.56 2 THR B CA 1
ATOM 1512 C C . THR B 1 2 ? 40.594 6.188 9.703 1 65.56 2 THR B C 1
ATOM 1514 O O . THR B 1 2 ? 39.906 5.551 8.914 1 65.56 2 THR B O 1
ATOM 1517 N N . ARG B 1 3 ? 40.406 7.508 10.016 1 65.19 3 ARG B N 1
ATOM 1518 C CA . ARG B 1 3 ? 39.5 8.406 9.289 1 65.19 3 ARG B CA 1
ATOM 1519 C C . ARG B 1 3 ? 39.656 8.227 7.781 1 65.19 3 ARG B C 1
ATOM 1521 O O . ARG B 1 3 ? 38.656 8.258 7.047 1 65.19 3 ARG B O 1
ATOM 1528 N N . PHE B 1 4 ? 40.844 8.078 7.441 1 58.06 4 PHE B N 1
ATOM 1529 C CA . PHE B 1 4 ? 41.156 7.914 6.027 1 58.06 4 PHE B CA 1
ATOM 1530 C C . PHE B 1 4 ? 40.531 6.645 5.477 1 58.06 4 PHE B C 1
ATOM 1532 O O . PHE B 1 4 ? 39.906 6.66 4.406 1 58.06 4 PHE B O 1
ATOM 1539 N N . ARG B 1 5 ? 40.594 5.633 6.234 1 64.75 5 ARG B N 1
ATOM 1540 C CA . ARG B 1 5 ? 40.062 4.352 5.801 1 64.75 5 ARG B CA 1
ATOM 1541 C C . ARG B 1 5 ? 38.531 4.41 5.719 1 64.75 5 ARG B C 1
ATOM 1543 O O . ARG B 1 5 ? 37.938 3.812 4.824 1 64.75 5 ARG B O 1
ATOM 1550 N N . GLU B 1 6 ? 38 5.195 6.621 1 73.25 6 GLU B N 1
ATOM 1551 C CA . GLU B 1 6 ? 36.562 5.359 6.637 1 73.25 6 GLU B CA 1
ATOM 1552 C C . GLU B 1 6 ? 36.094 6.168 5.434 1 73.25 6 GLU B C 1
ATOM 1554 O O . GLU B 1 6 ? 35.031 5.863 4.852 1 73.25 6 GLU B O 1
ATOM 1559 N N . THR B 1 7 ? 36.875 7.145 5.098 1 72.88 7 THR B N 1
ATOM 1560 C CA . THR B 1 7 ? 36.531 7.977 3.943 1 72.88 7 THR B CA 1
ATOM 1561 C C . THR B 1 7 ? 36.625 7.176 2.65 1 72.88 7 THR B C 1
ATOM 1563 O O . THR B 1 7 ? 35.781 7.289 1.772 1 72.88 7 THR B O 1
ATOM 1566 N N . VAL B 1 8 ? 37.719 6.445 2.596 1 69.19 8 VAL B N 1
ATOM 1567 C CA . VAL B 1 8 ? 37.906 5.625 1.406 1 69.19 8 VAL B CA 1
ATOM 1568 C C . VAL B 1 8 ? 36.781 4.602 1.29 1 69.19 8 VAL B C 1
ATOM 1570 O O . VAL B 1 8 ? 36.25 4.367 0.199 1 69.19 8 VAL B O 1
ATOM 1573 N N . ARG B 1 9 ? 36.469 4.105 2.381 1 76.38 9 ARG B N 1
ATOM 1574 C CA . ARG B 1 9 ? 35.406 3.115 2.4 1 76.38 9 ARG B CA 1
ATOM 1575 C C . ARG B 1 9 ? 34.062 3.744 2.004 1 76.38 9 ARG B C 1
ATOM 1577 O O . ARG B 1 9 ? 33.25 3.123 1.299 1 76.38 9 ARG B O 1
ATOM 1584 N N . SER B 1 10 ? 33.969 4.891 2.396 1 82.81 10 SER B N 1
ATOM 1585 C CA . SER B 1 10 ? 32.75 5.609 2.049 1 82.81 10 SER B CA 1
ATOM 1586 C C . SER B 1 10 ? 32.688 5.906 0.553 1 82.81 10 SER B C 1
ATOM 1588 O O . SER B 1 10 ? 31.656 5.742 -0.076 1 82.81 10 SER 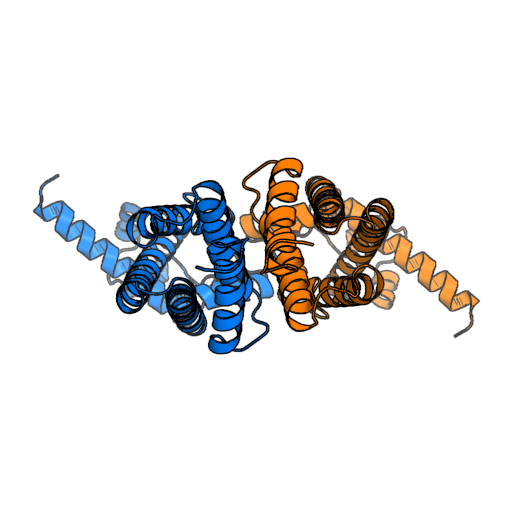B O 1
ATOM 1590 N N . LEU B 1 11 ? 33.781 6.215 -0.008 1 87.62 11 LEU B N 1
ATOM 1591 C CA . LEU B 1 11 ? 33.844 6.5 -1.438 1 87.62 11 LEU B CA 1
ATOM 1592 C C . LEU B 1 11 ? 33.594 5.234 -2.254 1 87.62 11 LEU B C 1
ATOM 1594 O O . LEU B 1 11 ? 32.906 5.273 -3.27 1 87.62 11 LEU B O 1
ATOM 1598 N N . LEU B 1 12 ? 34.188 4.148 -1.814 1 91.12 12 LEU B N 1
ATOM 1599 C CA . LEU B 1 12 ? 33.969 2.869 -2.482 1 91.12 12 LEU B CA 1
ATOM 1600 C C . LEU B 1 12 ? 32.5 2.467 -2.441 1 91.12 12 LEU B C 1
ATOM 1602 O O . LEU B 1 12 ? 31.953 2.002 -3.443 1 91.12 12 LEU B O 1
ATOM 1606 N N . ARG B 1 13 ? 31.953 2.68 -1.361 1 92.69 13 ARG B N 1
ATOM 1607 C CA . ARG B 1 13 ? 30.531 2.342 -1.196 1 92.69 13 ARG B CA 1
ATOM 1608 C C . ARG B 1 13 ? 29.672 3.146 -2.156 1 92.69 13 ARG B C 1
ATOM 1610 O O . ARG B 1 13 ? 28.781 2.594 -2.807 1 92.69 13 ARG B O 1
ATOM 1617 N N . GLU B 1 14 ? 29.984 4.391 -2.254 1 94.19 14 GLU B N 1
ATOM 1618 C CA . GLU B 1 14 ? 29.219 5.25 -3.154 1 94.19 14 GLU B CA 1
ATOM 1619 C C . GLU B 1 14 ? 29.422 4.84 -4.609 1 94.19 14 GLU B C 1
ATOM 1621 O O . GLU B 1 14 ? 28.469 4.855 -5.402 1 94.19 14 GLU B O 1
ATOM 1626 N N . GLN B 1 15 ? 30.547 4.496 -4.879 1 94.75 15 GLN B N 1
ATOM 1627 C CA . GLN B 1 15 ? 30.875 4.055 -6.23 1 94.75 15 GLN B CA 1
ATOM 1628 C C . GLN B 1 15 ? 30.094 2.797 -6.598 1 94.75 15 GLN B C 1
ATOM 1630 O O . GLN B 1 15 ? 29.578 2.688 -7.711 1 94.75 15 GLN B O 1
ATOM 1635 N N . VAL B 1 16 ? 30.078 1.929 -5.734 1 96.06 16 VAL B N 1
ATOM 1636 C CA . VAL B 1 16 ? 29.359 0.676 -5.953 1 96.06 16 VAL B CA 1
ATOM 1637 C C . VAL B 1 16 ? 27.859 0.955 -6.102 1 96.06 16 VAL B C 1
ATOM 1639 O O . VAL B 1 16 ? 27.203 0.422 -7.004 1 96.06 16 VAL B O 1
ATOM 1642 N N . LEU B 1 17 ? 27.359 1.793 -5.25 1 95 17 LEU B N 1
ATOM 1643 C CA . LEU B 1 17 ? 25.938 2.09 -5.281 1 95 17 LEU B CA 1
ATOM 1644 C C . LEU B 1 17 ? 25.562 2.842 -6.559 1 95 17 LEU B C 1
ATOM 1646 O O . LEU B 1 17 ? 24.5 2.621 -7.125 1 95 17 LEU B O 1
ATOM 1650 N N . ASP B 1 18 ? 26.453 3.699 -7.004 1 95.62 18 ASP B N 1
ATOM 1651 C CA . ASP B 1 18 ? 26.234 4.379 -8.273 1 95.62 18 ASP B CA 1
ATOM 1652 C C . ASP B 1 18 ? 26.172 3.381 -9.43 1 95.62 18 ASP B C 1
ATOM 1654 O O . ASP B 1 18 ? 25.281 3.457 -10.281 1 95.62 18 ASP B O 1
ATOM 1658 N N . ALA B 1 19 ? 27.078 2.484 -9.43 1 96.12 19 ALA B N 1
ATOM 1659 C CA . ALA B 1 19 ? 27.125 1.456 -10.469 1 96.12 19 ALA B CA 1
ATOM 1660 C C . ALA B 1 19 ? 25.875 0.582 -10.438 1 96.12 19 ALA B C 1
ATOM 1662 O O . ALA B 1 19 ? 25.266 0.32 -11.477 1 96.12 19 ALA B O 1
ATOM 1663 N N . ALA B 1 20 ? 25.578 0.176 -9.25 1 93 20 ALA B N 1
ATOM 1664 C CA . ALA B 1 20 ? 24.391 -0.669 -9.094 1 93 20 ALA B CA 1
ATOM 1665 C C . ALA B 1 20 ? 23.141 0.054 -9.562 1 93 20 ALA B C 1
ATOM 1667 O O . ALA B 1 20 ? 22.297 -0.534 -10.242 1 93 20 ALA B O 1
ATOM 1668 N N . TYR B 1 21 ? 23.016 1.262 -9.172 1 91.44 21 TYR B N 1
ATOM 1669 C CA . TYR B 1 21 ? 21.859 2.061 -9.555 1 91.44 21 TYR B CA 1
ATOM 1670 C C . TYR B 1 21 ? 21.734 2.143 -11.078 1 91.44 21 TYR B C 1
ATOM 1672 O O . TYR B 1 21 ? 20.656 1.946 -11.625 1 91.44 21 TYR B O 1
ATOM 1680 N N . GLN B 1 22 ? 22.781 2.418 -11.719 1 92.88 22 GLN B N 1
ATOM 1681 C CA . GLN B 1 22 ? 22.797 2.539 -13.172 1 92.88 22 GLN B CA 1
ATOM 1682 C C . GLN B 1 22 ? 22.406 1.222 -13.836 1 92.88 22 GLN B C 1
ATOM 1684 O O . GLN B 1 22 ? 21.672 1.212 -14.828 1 92.88 22 GLN B O 1
ATOM 1689 N N . LEU B 1 23 ? 22.891 0.201 -13.336 1 91.94 23 LEU B N 1
ATOM 1690 C CA . LEU B 1 23 ? 22.578 -1.111 -13.891 1 91.94 23 LEU B CA 1
ATOM 1691 C C . LEU B 1 23 ? 21.109 -1.454 -13.695 1 91.94 23 LEU B C 1
ATOM 1693 O O . LEU B 1 23 ? 20.469 -2.002 -14.602 1 91.94 23 LEU B O 1
ATOM 1697 N N . VAL B 1 24 ? 20.625 -1.097 -12.555 1 86.56 24 VAL B N 1
ATOM 1698 C CA . VAL B 1 24 ? 19.203 -1.347 -12.297 1 86.56 24 VAL B CA 1
ATOM 1699 C C . VAL B 1 24 ? 18.344 -0.479 -13.219 1 86.56 24 VAL B C 1
ATOM 1701 O O . VAL B 1 24 ? 17.328 -0.934 -13.742 1 86.56 24 VAL B O 1
ATOM 1704 N N . ALA B 1 25 ? 18.781 0.697 -13.375 1 86.06 25 ALA B N 1
ATOM 1705 C CA . ALA B 1 25 ? 18.062 1.617 -14.242 1 86.06 25 ALA B CA 1
ATOM 1706 C C . ALA B 1 25 ? 18.016 1.095 -15.68 1 86.06 25 ALA B C 1
ATOM 1708 O O . ALA B 1 25 ? 17 1.255 -16.375 1 86.06 25 ALA B O 1
ATOM 1709 N N . ALA B 1 26 ? 19.047 0.438 -16.047 1 86.25 26 ALA B N 1
ATOM 1710 C CA . ALA B 1 26 ? 19.172 -0.023 -17.422 1 86.25 26 ALA B CA 1
ATOM 1711 C C . ALA B 1 26 ? 18.516 -1.389 -17.609 1 86.25 26 ALA B C 1
ATOM 1713 O O . ALA B 1 26 ? 17.797 -1.609 -18.578 1 86.25 26 ALA B O 1
ATOM 1714 N N . ASP B 1 27 ? 18.781 -2.293 -16.609 1 81.38 27 ASP B N 1
ATOM 1715 C CA . ASP B 1 27 ? 18.453 -3.693 -16.859 1 81.38 27 ASP B CA 1
ATOM 1716 C C . ASP B 1 27 ? 17.438 -4.211 -15.836 1 81.38 27 ASP B C 1
ATOM 1718 O O . ASP B 1 27 ? 17 -5.359 -15.914 1 81.38 27 ASP B O 1
ATOM 1722 N N . GLY B 1 28 ? 17.109 -3.375 -14.977 1 78.25 28 GLY B N 1
ATOM 1723 C CA . GLY B 1 28 ? 16.234 -3.844 -13.906 1 78.25 28 GLY B CA 1
ATOM 1724 C C . GLY B 1 28 ? 16.984 -4.578 -12.812 1 78.25 28 GLY B C 1
ATOM 1725 O O . GLY B 1 28 ? 18.156 -4.891 -12.953 1 78.25 28 GLY B O 1
ATOM 1726 N N . TRP B 1 29 ? 16.312 -4.855 -11.742 1 76.88 29 TRP B N 1
ATOM 1727 C CA . TRP B 1 29 ? 16.922 -5.492 -10.578 1 76.88 29 TRP B CA 1
ATOM 1728 C C . TRP B 1 29 ? 17.188 -6.969 -10.852 1 76.88 29 TRP B C 1
ATOM 1730 O O . TRP B 1 29 ? 18.219 -7.508 -10.422 1 76.88 29 TRP B O 1
ATOM 1740 N N . GLY B 1 30 ? 16.25 -7.539 -11.43 1 73.88 30 GLY B N 1
ATOM 1741 C CA . GLY B 1 30 ? 16.344 -8.969 -11.68 1 73.88 30 GLY B CA 1
ATOM 1742 C C . GLY B 1 30 ? 17.609 -9.359 -12.43 1 73.88 30 GLY B C 1
ATOM 1743 O O . GLY B 1 30 ? 18.172 -10.422 -12.188 1 73.88 30 GLY B O 1
ATOM 1744 N N . GLY B 1 31 ? 18.078 -8.578 -13.25 1 75.25 31 GLY B N 1
ATOM 1745 C CA . GLY B 1 31 ? 19.25 -8.859 -14.086 1 75.25 31 GLY B CA 1
ATOM 1746 C C . GLY B 1 31 ? 20.547 -8.43 -13.438 1 75.25 31 GLY B C 1
ATOM 1747 O O . GLY B 1 31 ? 21.625 -8.641 -14.008 1 75.25 31 GLY B O 1
ATOM 1748 N N . LEU B 1 32 ? 20.453 -7.895 -12.297 1 83.06 32 LEU B N 1
ATOM 1749 C CA . LEU B 1 32 ? 21.641 -7.383 -11.625 1 83.06 32 LEU B CA 1
ATOM 1750 C C . LEU B 1 32 ? 22.516 -8.531 -11.117 1 83.06 32 LEU B C 1
ATOM 1752 O O . LEU B 1 32 ? 22 -9.461 -10.484 1 83.06 32 LEU B O 1
ATOM 1756 N N . ARG B 1 33 ? 23.781 -8.516 -11.453 1 92.06 33 ARG B N 1
ATOM 1757 C CA . ARG B 1 33 ? 24.75 -9.516 -11.023 1 92.06 33 ARG B CA 1
ATOM 1758 C C . ARG B 1 33 ? 25.938 -8.859 -10.328 1 92.06 33 ARG B C 1
ATOM 1760 O O . ARG B 1 33 ? 26.344 -7.754 -10.688 1 92.06 33 ARG B O 1
ATOM 1767 N N . MET B 1 34 ? 26.438 -9.625 -9.414 1 94.94 34 MET B N 1
ATOM 1768 C CA . MET B 1 34 ? 27.594 -9.117 -8.68 1 94.94 34 MET B CA 1
ATOM 1769 C C . MET B 1 34 ? 28.766 -8.844 -9.625 1 94.94 34 MET B C 1
ATOM 1771 O O . MET B 1 34 ? 29.453 -7.84 -9.477 1 94.94 34 MET B O 1
ATOM 1775 N N . THR B 1 35 ? 28.875 -9.695 -10.602 1 96.25 35 THR B N 1
ATOM 1776 C CA . THR B 1 35 ? 29.969 -9.531 -11.562 1 96.25 35 THR B CA 1
ATOM 1777 C C . THR B 1 35 ? 29.797 -8.25 -12.359 1 96.25 35 THR B C 1
ATOM 1779 O O . THR B 1 35 ? 30.766 -7.523 -12.594 1 96.25 35 THR B O 1
ATOM 1782 N N . SER B 1 36 ? 28.656 -7.938 -12.773 1 96.5 36 SER B N 1
ATOM 1783 C CA . SER B 1 36 ? 28.375 -6.734 -13.547 1 96.5 36 SER B CA 1
ATOM 1784 C C . SER B 1 36 ? 28.578 -5.477 -12.711 1 96.5 36 SER B C 1
ATOM 1786 O O . SER B 1 36 ? 29.078 -4.469 -13.203 1 96.5 36 SER B O 1
ATOM 1788 N N . ILE B 1 37 ? 28.203 -5.523 -11.445 1 96.56 37 ILE B N 1
ATOM 1789 C CA . ILE B 1 37 ? 28.375 -4.391 -10.547 1 96.56 37 ILE B CA 1
ATOM 1790 C C . ILE B 1 37 ? 29.859 -4.098 -10.359 1 96.56 37 ILE B C 1
ATOM 1792 O O . ILE B 1 37 ? 30.281 -2.943 -10.445 1 96.56 37 ILE B O 1
ATOM 1796 N N . ALA B 1 38 ? 30.578 -5.145 -10.102 1 97.5 38 ALA B N 1
ATOM 1797 C CA . ALA B 1 38 ? 32.031 -4.996 -9.898 1 97.5 38 ALA B CA 1
ATOM 1798 C C . ALA B 1 38 ? 32.688 -4.352 -11.109 1 97.5 38 ALA B C 1
ATOM 1800 O O . ALA B 1 38 ? 33.469 -3.402 -10.977 1 97.5 38 ALA B O 1
ATOM 1801 N N . ARG B 1 39 ? 32.344 -4.852 -12.242 1 97.38 39 ARG B N 1
ATOM 1802 C CA . ARG B 1 39 ? 32.875 -4.328 -13.484 1 97.38 39 ARG B CA 1
ATOM 1803 C C . ARG B 1 39 ? 32.531 -2.855 -13.664 1 97.38 39 ARG B C 1
ATOM 1805 O O . ARG B 1 39 ? 33.406 -2.041 -13.977 1 97.38 39 ARG B O 1
ATOM 1812 N N . ALA B 1 40 ? 31.359 -2.512 -13.484 1 96.38 40 ALA B N 1
ATOM 1813 C CA . ALA B 1 40 ? 30.891 -1.14 -13.664 1 96.38 40 ALA B CA 1
ATOM 1814 C C . ALA B 1 40 ? 31.531 -0.206 -12.633 1 96.38 40 ALA B C 1
ATOM 1816 O O . ALA B 1 40 ? 31.797 0.961 -12.93 1 96.38 40 ALA B O 1
ATOM 1817 N N . ALA B 1 41 ? 31.766 -0.719 -11.461 1 96.5 41 ALA B N 1
ATOM 1818 C CA . ALA B 1 41 ? 32.344 0.073 -10.375 1 96.5 41 ALA B CA 1
ATOM 1819 C C . ALA B 1 41 ? 33.875 0.139 -10.5 1 96.5 41 ALA B C 1
ATOM 1821 O O . ALA B 1 41 ? 34.5 0.892 -9.773 1 96.5 41 ALA B O 1
ATOM 1822 N N . GLY B 1 42 ? 34.406 -0.69 -11.328 1 96.62 42 GLY B N 1
ATOM 1823 C CA . GLY B 1 42 ? 35.844 -0.687 -11.539 1 96.62 42 GLY B CA 1
ATOM 1824 C C . GLY B 1 42 ? 36.625 -1.355 -10.422 1 96.62 42 GLY B C 1
ATOM 1825 O O . GLY B 1 42 ? 37.719 -0.914 -10.062 1 96.62 42 GLY B O 1
ATOM 1826 N N . ILE B 1 43 ? 36.031 -2.316 -9.852 1 96.5 43 ILE B N 1
ATOM 1827 C CA . ILE B 1 43 ? 36.688 -3.029 -8.766 1 96.5 43 ILE B CA 1
ATOM 1828 C C . ILE B 1 43 ? 36.594 -4.535 -9.008 1 96.5 43 ILE B C 1
ATOM 1830 O O . ILE B 1 43 ? 35.875 -4.984 -9.906 1 96.5 43 ILE B O 1
ATOM 1834 N N . SER B 1 44 ? 37.375 -5.27 -8.188 1 96.31 44 SER B N 1
ATOM 1835 C CA . SER B 1 44 ? 37.281 -6.723 -8.305 1 96.31 44 SER B CA 1
ATOM 1836 C C . SER B 1 44 ? 36.031 -7.27 -7.652 1 96.31 44 SER B C 1
ATOM 1838 O O . SER B 1 44 ? 35.469 -6.66 -6.73 1 96.31 44 SER B O 1
ATOM 1840 N N . ARG B 1 45 ? 35.594 -8.398 -8.094 1 95.56 45 ARG B N 1
ATOM 1841 C CA . ARG B 1 45 ? 34.469 -9.086 -7.477 1 95.56 45 ARG B CA 1
ATOM 1842 C C . ARG B 1 45 ? 34.75 -9.391 -6.008 1 95.56 45 ARG B C 1
ATOM 1844 O O . ARG B 1 45 ? 33.875 -9.258 -5.16 1 95.56 45 ARG B O 1
ATOM 1851 N N . GLN B 1 46 ? 35.969 -9.734 -5.715 1 95.69 46 GLN B N 1
ATOM 1852 C CA . GLN B 1 46 ? 36.344 -10.039 -4.344 1 95.69 46 GLN B CA 1
ATOM 1853 C C . GLN B 1 46 ? 36.188 -8.82 -3.439 1 95.69 46 GLN B C 1
ATOM 1855 O O . GLN B 1 46 ? 35.688 -8.93 -2.318 1 95.69 46 GLN B O 1
ATOM 1860 N N . THR B 1 47 ? 36.625 -7.738 -3.932 1 95.19 47 THR B N 1
ATOM 1861 C CA . THR B 1 47 ? 36.5 -6.488 -3.189 1 95.19 47 THR B CA 1
ATOM 1862 C C . THR B 1 47 ? 35.031 -6.152 -2.93 1 95.19 47 THR B C 1
ATOM 1864 O O . THR B 1 47 ? 34.688 -5.715 -1.833 1 95.19 47 THR B O 1
ATOM 1867 N N . LEU B 1 48 ? 34.219 -6.363 -3.934 1 96.81 48 LEU B N 1
ATOM 1868 C CA . LEU B 1 48 ? 32.781 -6.105 -3.799 1 96.81 48 LEU B CA 1
ATOM 1869 C C . LEU B 1 48 ? 32.156 -6.973 -2.703 1 96.81 48 LEU B C 1
ATOM 1871 O O . LEU B 1 48 ? 31.438 -6.473 -1.841 1 96.81 48 LEU B O 1
ATOM 1875 N N . TYR B 1 49 ? 32.531 -8.203 -2.695 1 95.56 49 TYR B N 1
ATOM 1876 C CA . TYR B 1 49 ? 32 -9.133 -1.708 1 95.56 49 TYR B CA 1
ATOM 1877 C C . TYR B 1 49 ? 32.5 -8.805 -0.311 1 95.56 49 TYR B C 1
ATOM 1879 O O . TYR B 1 49 ? 31.781 -8.938 0.673 1 95.56 49 TYR B O 1
ATOM 1887 N N . ASN B 1 50 ? 33.719 -8.406 -0.283 1 94.25 50 ASN B N 1
ATOM 1888 C CA . ASN B 1 50 ? 34.281 -8.023 1.007 1 94.25 50 ASN B CA 1
ATOM 1889 C C . ASN B 1 50 ? 33.562 -6.824 1.607 1 94.25 50 ASN B C 1
ATOM 1891 O O . ASN B 1 50 ? 33.344 -6.766 2.82 1 94.25 50 ASN B O 1
ATOM 1895 N N . GLU B 1 51 ? 33.125 -5.984 0.701 1 94 51 GLU B N 1
ATOM 1896 C CA . GLU B 1 51 ? 32.531 -4.738 1.164 1 94 51 GLU B CA 1
ATOM 1897 C C . GLU B 1 51 ? 31.031 -4.926 1.456 1 94 51 GLU B C 1
ATOM 1899 O O . GLU B 1 51 ? 30.516 -4.402 2.447 1 94 51 GLU B O 1
ATOM 1904 N N . PHE B 1 52 ? 30.281 -5.641 0.591 1 93.81 52 PHE B N 1
ATOM 1905 C CA . PHE B 1 52 ? 28.828 -5.68 0.719 1 93.81 52 PHE B CA 1
ATOM 1906 C C . PHE B 1 52 ? 28.359 -7.09 1.056 1 93.81 52 PHE B C 1
ATOM 1908 O O . PHE B 1 52 ? 27.281 -7.266 1.637 1 93.81 52 PHE B O 1
ATOM 1915 N N . GLY B 1 53 ? 29.125 -7.961 0.615 1 91.38 53 GLY B N 1
ATOM 1916 C CA . GLY B 1 53 ? 28.812 -9.336 0.957 1 91.38 53 GLY B CA 1
ATOM 1917 C C . GLY B 1 53 ? 27.828 -9.984 -0.012 1 91.38 53 GLY B C 1
ATOM 1918 O O . GLY B 1 53 ? 28.047 -11.109 -0.466 1 91.38 53 GLY B O 1
ATOM 1919 N N . SER B 1 54 ? 26.719 -9.25 -0.361 1 87.88 54 SER B N 1
ATOM 1920 C CA . SER B 1 54 ? 25.703 -9.891 -1.195 1 87.88 54 SER B CA 1
ATOM 1921 C C . SER B 1 54 ? 24.938 -8.859 -2.018 1 87.88 54 SER B C 1
ATOM 1923 O O . SER B 1 54 ? 25 -7.66 -1.733 1 87.88 54 SER B O 1
ATOM 1925 N N . LYS B 1 55 ? 24.234 -9.383 -2.998 1 84.94 55 LYS B N 1
ATOM 1926 C CA . LYS B 1 55 ? 23.344 -8.555 -3.814 1 84.94 55 LYS B CA 1
ATOM 1927 C C . LYS B 1 55 ? 22.25 -7.926 -2.969 1 84.94 55 LYS B C 1
ATOM 1929 O O . LYS B 1 55 ? 21.891 -6.762 -3.17 1 84.94 55 LYS B O 1
ATOM 1934 N N . GLU B 1 56 ? 21.781 -8.672 -2.01 1 78.88 56 GLU B N 1
ATOM 1935 C CA . GLU B 1 56 ? 20.734 -8.195 -1.114 1 78.88 56 GLU B CA 1
ATOM 1936 C C . GLU B 1 56 ? 21.219 -7.016 -0.276 1 78.88 56 GLU B C 1
ATOM 1938 O O . GLU B 1 56 ? 20.484 -6.047 -0.068 1 78.88 56 GLU B O 1
ATOM 1943 N N . ALA B 1 57 ? 22.375 -7.152 0.143 1 83.81 57 ALA B N 1
ATOM 1944 C CA . ALA B 1 57 ? 22.938 -6.074 0.94 1 83.81 57 ALA B CA 1
ATOM 1945 C C . ALA B 1 57 ? 23.109 -4.805 0.107 1 83.81 57 ALA B C 1
ATOM 1947 O O . ALA B 1 57 ? 22.891 -3.697 0.602 1 83.81 57 ALA B O 1
ATOM 1948 N N . ILE B 1 58 ? 23.484 -4.973 -1.098 1 86.62 58 ILE B N 1
ATOM 1949 C CA . ILE B 1 58 ? 23.625 -3.834 -2 1 86.62 58 ILE B CA 1
ATOM 1950 C C . ILE B 1 58 ? 22.25 -3.225 -2.266 1 86.62 58 ILE B C 1
ATOM 1952 O O . ILE B 1 58 ? 22.094 -2 -2.27 1 86.62 58 ILE B O 1
ATOM 1956 N N . GLY B 1 59 ? 21.297 -4.047 -2.457 1 81.94 59 GLY B N 1
ATOM 1957 C CA . GLY B 1 59 ? 19.922 -3.578 -2.637 1 81.94 59 GLY B CA 1
ATOM 1958 C C . GLY B 1 59 ? 19.406 -2.77 -1.46 1 81.94 59 GLY B C 1
ATOM 1959 O O . GLY B 1 59 ? 18.828 -1.702 -1.643 1 81.94 59 GLY B O 1
ATOM 1960 N N . ASN B 1 60 ? 19.641 -3.283 -0.312 1 80.94 60 ASN B N 1
ATOM 1961 C CA . ASN B 1 60 ? 19.25 -2.574 0.899 1 80.94 60 ASN B CA 1
ATOM 1962 C C . ASN B 1 60 ? 19.906 -1.207 0.994 1 80.94 60 ASN B C 1
ATOM 1964 O O . ASN B 1 60 ? 19.266 -0.22 1.355 1 80.94 60 ASN B O 1
ATOM 1968 N N . ALA B 1 61 ? 21.109 -1.236 0.687 1 85.5 61 ALA B N 1
ATOM 1969 C CA . ALA B 1 61 ? 21.859 0.019 0.748 1 85.5 61 ALA B CA 1
ATOM 1970 C C . ALA B 1 61 ? 21.344 1.014 -0.288 1 85.5 61 ALA B C 1
ATOM 1972 O O . ALA B 1 61 ? 21.281 2.217 -0.024 1 85.5 61 ALA B O 1
ATOM 1973 N N . LEU B 1 62 ? 20.984 0.587 -1.444 1 86.62 62 LEU B N 1
ATOM 1974 C CA . LEU B 1 62 ? 20.438 1.431 -2.494 1 86.62 62 LEU B CA 1
ATOM 1975 C C . LEU B 1 62 ? 19.109 2.033 -2.059 1 86.62 62 LEU B C 1
ATOM 1977 O O . LEU B 1 62 ? 18.859 3.229 -2.246 1 86.62 62 LEU B O 1
ATOM 1981 N N . VAL B 1 63 ? 18.297 1.271 -1.493 1 83.19 63 VAL B N 1
ATOM 1982 C CA . VAL B 1 63 ? 16.984 1.728 -1.036 1 83.19 63 VAL B CA 1
ATOM 1983 C C . VAL B 1 63 ? 17.156 2.785 0.051 1 83.19 63 VAL B C 1
ATOM 1985 O O . VAL B 1 63 ? 16.469 3.811 0.042 1 83.19 63 VAL B O 1
ATOM 1988 N N . GLN B 1 64 ? 18.047 2.484 0.928 1 84.5 64 GLN B N 1
ATOM 1989 C CA . GLN B 1 64 ? 18.297 3.434 2.008 1 84.5 64 GLN B CA 1
ATOM 1990 C C . GLN B 1 64 ? 18.797 4.77 1.464 1 84.5 64 GLN B C 1
ATOM 1992 O O . GLN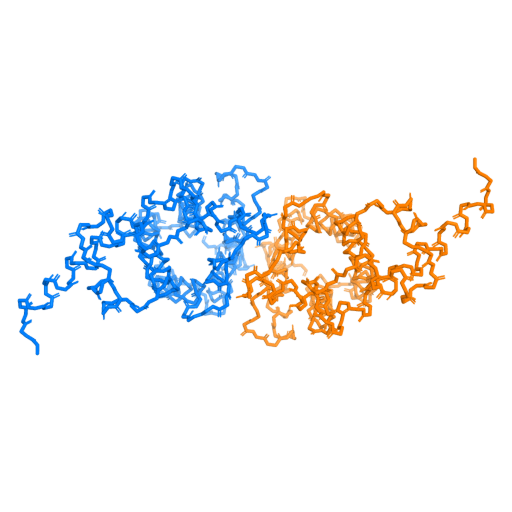 B 1 64 ? 18.359 5.832 1.924 1 84.5 64 GLN B O 1
ATOM 1997 N N . ARG B 1 65 ? 19.641 4.641 0.565 1 87.56 65 ARG B N 1
ATOM 1998 C CA . ARG B 1 65 ? 20.156 5.867 -0.04 1 87.56 65 ARG B CA 1
ATOM 1999 C C . ARG B 1 65 ? 19.047 6.637 -0.745 1 87.56 65 ARG B C 1
ATOM 2001 O O . ARG B 1 65 ? 18.969 7.863 -0.637 1 87.56 65 ARG B O 1
ATOM 2008 N N . GLU B 1 66 ? 18.25 6.004 -1.494 1 87.31 66 GLU B N 1
ATOM 2009 C CA . GLU B 1 66 ? 17.125 6.652 -2.178 1 87.31 66 GLU B CA 1
ATOM 2010 C C . GLU B 1 66 ? 16.156 7.277 -1.18 1 87.31 66 GLU B C 1
ATOM 2012 O O . GLU B 1 66 ? 15.672 8.391 -1.394 1 87.31 66 GLU B O 1
ATOM 2017 N N . LEU B 1 67 ? 15.867 6.566 -0.13 1 86.62 67 LEU B N 1
ATOM 2018 C CA . LEU B 1 67 ? 14.984 7.07 0.913 1 86.62 67 LEU B CA 1
ATOM 2019 C C . LEU B 1 67 ? 15.516 8.375 1.498 1 86.62 67 LEU B C 1
ATOM 2021 O O . LEU B 1 67 ? 14.758 9.328 1.687 1 86.62 67 LEU B O 1
ATOM 2025 N N . GLU B 1 68 ? 16.766 8.359 1.768 1 89 68 GLU B N 1
ATOM 2026 C CA . GLU B 1 68 ? 17.375 9.562 2.322 1 89 68 GLU B CA 1
ATOM 2027 C C . GLU B 1 68 ? 17.219 10.75 1.373 1 89 68 GLU B C 1
ATOM 2029 O O . GLU B 1 68 ? 16.953 11.867 1.81 1 89 68 GLU B O 1
ATOM 2034 N N . GLY B 1 69 ? 17.438 10.492 0.128 1 92 69 GLY B N 1
ATOM 2035 C CA . GLY B 1 69 ? 17.219 11.531 -0.861 1 92 69 GLY B CA 1
ATOM 2036 C C . GLY B 1 69 ? 15.781 12.031 -0.894 1 92 69 GLY B C 1
ATOM 2037 O O . GLY B 1 69 ? 15.539 13.242 -0.95 1 92 69 GLY B O 1
ATOM 2038 N N . PHE B 1 70 ? 14.867 11.156 -0.873 1 93.44 70 PHE B N 1
ATOM 2039 C CA . PHE B 1 70 ? 13.453 11.516 -0.826 1 93.44 70 PHE B CA 1
ATOM 2040 C C . PHE B 1 70 ? 13.156 12.383 0.395 1 93.44 70 PHE B C 1
ATOM 2042 O O . PHE B 1 70 ? 12.508 13.422 0.284 1 93.44 70 PHE B O 1
ATOM 2049 N N . LEU B 1 71 ? 13.648 11.961 1.586 1 94.56 71 LEU B N 1
ATOM 2050 C CA . LEU B 1 71 ? 13.312 12.625 2.84 1 94.56 71 LEU B CA 1
ATOM 2051 C C . LEU B 1 71 ? 13.883 14.039 2.877 1 94.56 71 LEU B C 1
ATOM 2053 O O . LEU B 1 71 ? 13.25 14.953 3.395 1 94.56 71 LEU B O 1
ATOM 2057 N N . LEU B 1 72 ? 15.047 14.188 2.291 1 95.94 72 LEU B N 1
ATOM 2058 C CA . LEU B 1 72 ? 15.633 15.523 2.221 1 95.94 72 LEU B CA 1
ATOM 2059 C C . LEU B 1 72 ? 14.781 16.453 1.357 1 95.94 72 LEU B C 1
ATOM 2061 O O . LEU B 1 72 ? 14.555 17.609 1.72 1 95.94 72 LEU B O 1
ATOM 2065 N N . GLY B 1 73 ? 14.359 15.953 0.243 1 97.5 73 GLY B N 1
ATOM 2066 C CA . GLY B 1 73 ? 13.477 16.734 -0.62 1 97.5 73 GLY B CA 1
ATOM 2067 C C . GLY B 1 73 ? 12.133 17.031 0.009 1 97.5 73 GLY B C 1
ATOM 2068 O O . GLY B 1 73 ? 11.602 18.125 -0.134 1 97.5 73 GLY B O 1
ATOM 2069 N N . ILE B 1 74 ? 11.602 16.094 0.704 1 98 74 ILE B N 1
ATOM 2070 C CA . ILE B 1 74 ? 10.328 16.266 1.403 1 98 74 ILE B CA 1
ATOM 2071 C C . ILE B 1 74 ? 10.469 17.375 2.451 1 98 74 ILE B C 1
ATOM 2073 O O . ILE B 1 74 ? 9.625 18.266 2.539 1 98 74 ILE B O 1
ATOM 2077 N N . GLN B 1 75 ? 11.516 17.297 3.207 1 97.44 75 GLN B N 1
ATOM 2078 C CA . GLN B 1 75 ? 11.75 18.297 4.242 1 97.44 75 GLN B CA 1
ATOM 2079 C C . GLN B 1 75 ? 11.836 19.703 3.645 1 97.44 75 GLN B C 1
ATOM 2081 O O . GLN B 1 75 ? 11.305 20.656 4.215 1 97.44 75 GLN B O 1
ATOM 2086 N N . ARG B 1 76 ? 12.516 19.812 2.547 1 98.19 76 ARG B N 1
ATOM 2087 C CA . ARG B 1 76 ? 12.625 21.109 1.877 1 98.19 76 ARG B CA 1
ATOM 2088 C C . ARG B 1 76 ? 11.242 21.641 1.499 1 98.19 76 ARG B C 1
ATOM 2090 O O . ARG B 1 76 ? 10.953 22.828 1.71 1 98.19 76 ARG B O 1
ATOM 2097 N N . GLU B 1 77 ? 10.406 20.797 0.943 1 98.44 77 GLU B N 1
ATOM 2098 C CA . GLU B 1 77 ? 9.055 21.188 0.561 1 98.44 77 GLU B CA 1
ATOM 2099 C C . GLU B 1 77 ? 8.227 21.578 1.782 1 98.44 77 GLU B C 1
ATOM 2101 O O . GLU B 1 77 ? 7.484 22.562 1.749 1 98.44 77 GLU B O 1
ATOM 2106 N N . LEU B 1 78 ? 8.352 20.828 2.838 1 98.38 78 LEU B N 1
ATOM 2107 C CA . LEU B 1 78 ? 7.621 21.125 4.066 1 98.38 78 LEU B CA 1
ATOM 2108 C C . LEU B 1 78 ? 8.039 22.469 4.633 1 98.38 78 LEU B C 1
ATOM 2110 O O . LEU B 1 78 ? 7.191 23.281 5.012 1 98.38 78 LEU B O 1
ATOM 2114 N N . ASP B 1 79 ? 9.336 22.703 4.621 1 98.12 79 ASP B N 1
ATOM 2115 C CA . ASP B 1 79 ? 9.859 23.969 5.141 1 98.12 79 ASP B CA 1
ATOM 2116 C C . ASP B 1 79 ? 9.328 25.156 4.34 1 98.12 79 ASP B C 1
ATOM 2118 O O . ASP B 1 79 ? 9 26.203 4.91 1 98.12 79 ASP B O 1
ATOM 2122 N N . ALA B 1 80 ? 9.211 25 3.121 1 98.38 80 ALA B N 1
ATOM 2123 C CA . ALA B 1 80 ? 8.773 26.062 2.23 1 98.38 80 ALA B CA 1
ATOM 2124 C C . ALA B 1 80 ? 7.297 26.391 2.449 1 98.38 80 ALA B C 1
ATOM 2126 O O . ALA B 1 80 ? 6.832 27.469 2.076 1 98.38 80 ALA B O 1
ATOM 2127 N N . HIS B 1 81 ? 6.551 25.484 3.006 1 97.94 81 HIS B N 1
ATOM 2128 C CA . HIS B 1 81 ? 5.109 25.656 3.17 1 97.94 81 HIS B CA 1
ATOM 2129 C C . HIS B 1 81 ? 4.695 25.453 4.625 1 97.94 81 HIS B C 1
ATOM 2131 O O . HIS B 1 81 ? 3.561 25.047 4.898 1 97.94 81 HIS B O 1
ATOM 2137 N N . ARG B 1 82 ? 5.598 25.688 5.461 1 96.06 82 ARG B N 1
ATOM 2138 C CA . ARG B 1 82 ? 5.457 25.344 6.871 1 96.06 82 ARG B CA 1
ATOM 2139 C C . ARG B 1 82 ? 4.273 26.062 7.496 1 96.06 82 ARG B C 1
ATOM 2141 O O . ARG B 1 82 ? 3.736 25.625 8.516 1 96.06 82 ARG B O 1
ATOM 2148 N N . GLY B 1 83 ? 3.74 27.047 6.953 1 95.25 83 GLY B N 1
ATOM 2149 C CA . GLY B 1 83 ? 2.695 27.875 7.523 1 95.25 83 GLY B CA 1
ATOM 2150 C C . GLY B 1 83 ? 1.314 27.25 7.422 1 95.25 83 GLY B C 1
ATOM 2151 O O . GLY B 1 83 ? 0.383 27.688 8.102 1 95.25 83 GLY B O 1
ATOM 2152 N N . ALA B 1 84 ? 1.142 26.328 6.562 1 96.75 84 ALA B N 1
ATOM 2153 C CA . ALA B 1 84 ? -0.137 25.656 6.375 1 96.75 84 ALA B CA 1
ATOM 2154 C C . ALA B 1 84 ? 0.064 24.156 6.156 1 96.75 84 ALA B C 1
ATOM 2156 O O . ALA B 1 84 ? 0.618 23.734 5.133 1 96.75 84 ALA B O 1
ATOM 2157 N N . LEU B 1 85 ? -0.487 23.406 7.012 1 97.62 85 LEU B N 1
ATOM 2158 C CA . LEU B 1 85 ? -0.255 21.953 7.008 1 97.62 85 LEU B CA 1
ATOM 2159 C C . LEU B 1 85 ? -0.709 21.344 5.688 1 97.62 85 LEU B C 1
ATOM 2161 O O . LEU B 1 85 ? 0.01 20.531 5.098 1 97.62 85 LEU B O 1
ATOM 2165 N N . GLU B 1 86 ? -1.915 21.719 5.234 1 98.06 86 GLU B N 1
ATOM 2166 C CA . GLU B 1 86 ? -2.43 21.109 4.008 1 98.06 86 GLU B CA 1
ATOM 2167 C C . GLU B 1 86 ? -1.534 21.438 2.816 1 98.06 86 GLU B C 1
ATOM 2169 O O . GLU B 1 86 ? -1.251 20.578 1.988 1 98.06 86 GLU B O 1
ATOM 2174 N N . ALA B 1 87 ? -1.104 22.672 2.725 1 98.38 87 ALA B N 1
ATOM 2175 C CA . ALA B 1 87 ? -0.208 23.078 1.645 1 98.38 87 ALA B CA 1
ATOM 2176 C C . ALA B 1 87 ? 1.129 22.344 1.735 1 98.38 87 ALA B C 1
ATOM 2178 O O . ALA B 1 87 ? 1.685 21.922 0.718 1 98.38 87 ALA B O 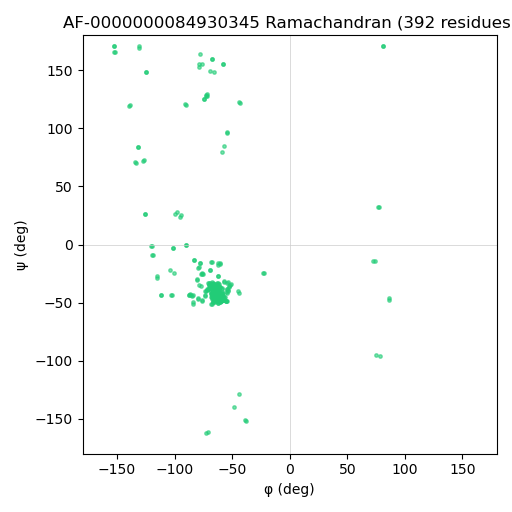1
ATOM 2179 N N . ALA B 1 88 ? 1.659 22.25 2.922 1 98.56 88 ALA B N 1
ATOM 2180 C CA . ALA B 1 88 ? 2.912 21.531 3.141 1 98.56 88 ALA B CA 1
ATOM 2181 C C . ALA B 1 88 ? 2.783 20.062 2.74 1 98.56 88 ALA B C 1
ATOM 2183 O O . ALA B 1 88 ? 3.658 19.516 2.061 1 98.56 88 ALA B O 1
ATOM 2184 N N . ALA B 1 89 ? 1.681 19.484 3.168 1 98.62 89 ALA B N 1
ATOM 2185 C CA . ALA B 1 89 ? 1.429 18.094 2.809 1 98.62 89 ALA B CA 1
ATOM 2186 C C . ALA B 1 89 ? 1.333 17.922 1.296 1 98.62 89 ALA B C 1
ATOM 2188 O O . ALA B 1 89 ? 1.905 16.984 0.732 1 98.62 89 ALA B O 1
ATOM 2189 N N . ALA B 1 90 ? 0.621 18.797 0.649 1 98.75 90 ALA B N 1
ATOM 2190 C CA . ALA B 1 90 ? 0.486 18.719 -0.804 1 98.75 90 ALA B CA 1
ATOM 2191 C C . ALA B 1 90 ? 1.849 18.812 -1.486 1 98.75 90 ALA B C 1
ATOM 2193 O O . ALA B 1 90 ? 2.139 18.047 -2.41 1 98.75 90 ALA B O 1
ATOM 2194 N N . ALA B 1 91 ? 2.639 19.703 -1.021 1 98.69 91 ALA B N 1
ATOM 2195 C CA . ALA B 1 91 ? 3.961 19.906 -1.609 1 98.69 91 ALA B CA 1
ATOM 2196 C C . ALA B 1 91 ? 4.855 18.688 -1.377 1 98.69 91 ALA B C 1
ATOM 2198 O O . ALA B 1 91 ? 5.512 18.203 -2.303 1 98.69 91 ALA B O 1
ATOM 2199 N N . GLY B 1 92 ? 4.902 18.25 -0.135 1 98.56 92 GLY B N 1
ATOM 2200 C CA . GLY B 1 92 ? 5.719 17.094 0.191 1 98.56 92 GLY B CA 1
ATOM 2201 C C . GLY B 1 92 ? 5.305 15.836 -0.556 1 98.56 92 GLY B C 1
ATOM 2202 O O . GLY B 1 92 ? 6.148 15.125 -1.102 1 98.56 92 GLY B O 1
ATOM 2203 N N . VAL B 1 93 ? 4 15.562 -0.59 1 98.56 93 VAL B N 1
ATOM 2204 C CA . VAL B 1 93 ? 3.475 14.391 -1.292 1 98.56 93 VAL B CA 1
ATOM 2205 C C . VAL B 1 93 ? 3.707 14.547 -2.793 1 98.56 93 VAL B C 1
ATOM 2207 O O . VAL B 1 93 ? 4.125 13.602 -3.463 1 98.56 93 VAL B O 1
ATOM 2210 N N . GLY B 1 94 ? 3.402 15.719 -3.289 1 98.44 94 GLY B N 1
ATOM 2211 C CA . GLY B 1 94 ? 3.631 15.969 -4.703 1 98.44 94 GLY B CA 1
ATOM 2212 C C . GLY B 1 94 ? 5.062 15.711 -5.133 1 98.44 94 GLY B C 1
ATOM 2213 O O . GLY B 1 94 ? 5.305 15.047 -6.145 1 98.44 94 GLY B O 1
ATOM 2214 N N . TYR B 1 95 ? 6.008 16.234 -4.406 1 98.19 95 TYR B N 1
ATOM 2215 C CA . TYR B 1 95 ? 7.422 15.984 -4.652 1 98.19 95 TYR B CA 1
ATOM 2216 C C . TYR B 1 95 ? 7.719 14.492 -4.668 1 98.19 95 TYR B C 1
ATOM 2218 O O . TYR B 1 95 ? 8.383 13.992 -5.574 1 98.19 95 TYR B O 1
ATOM 2226 N N . THR B 1 96 ? 7.227 13.789 -3.664 1 96.88 96 THR B N 1
ATOM 2227 C CA . THR B 1 96 ? 7.492 12.359 -3.5 1 96.88 96 THR B CA 1
ATOM 2228 C C . THR B 1 96 ? 6.965 11.57 -4.695 1 96.88 96 THR B C 1
ATOM 2230 O O . THR B 1 96 ? 7.684 10.75 -5.27 1 96.88 96 THR B O 1
ATOM 2233 N N . LEU B 1 97 ? 5.711 11.844 -5.051 1 96.12 97 LEU B N 1
ATOM 2234 C CA . LEU B 1 97 ? 5.086 11.117 -6.148 1 96.12 97 LEU B CA 1
ATOM 2235 C C . LEU B 1 97 ? 5.789 11.414 -7.469 1 96.12 97 LEU B C 1
ATOM 2237 O O . LEU B 1 97 ? 5.988 10.516 -8.289 1 96.12 97 LEU B O 1
ATOM 2241 N N . GLN B 1 98 ? 6.211 12.625 -7.676 1 96.25 98 GLN B N 1
ATOM 2242 C CA . GLN B 1 98 ? 6.934 12.992 -8.891 1 96.25 98 GLN B CA 1
ATOM 2243 C C . GLN B 1 98 ? 8.289 12.289 -8.953 1 96.25 98 GLN B C 1
ATOM 2245 O O . GLN B 1 98 ? 8.672 11.773 -10.008 1 96.25 98 GLN B O 1
ATOM 2250 N N . GLN B 1 99 ? 8.977 12.289 -7.863 1 94 99 GLN B N 1
ATOM 2251 C CA . GLN B 1 99 ? 10.273 11.625 -7.805 1 94 99 GLN B CA 1
ATOM 2252 C C . GLN B 1 99 ? 10.133 10.125 -8.031 1 94 99 GLN B C 1
ATOM 2254 O O . GLN B 1 99 ? 10.992 9.5 -8.656 1 94 99 GLN B O 1
ATOM 2259 N N . ALA B 1 100 ? 9.086 9.57 -7.496 1 90.56 100 ALA B N 1
ATOM 2260 C CA . ALA B 1 100 ? 8.859 8.133 -7.633 1 90.56 100 ALA B CA 1
ATOM 2261 C C . ALA B 1 100 ? 8.609 7.75 -9.094 1 90.56 100 ALA B C 1
ATOM 2263 O O . ALA B 1 100 ? 9.055 6.691 -9.547 1 90.56 100 ALA B O 1
ATOM 2264 N N . VAL B 1 101 ? 7.883 8.547 -9.828 1 87.56 101 VAL B N 1
ATOM 2265 C CA . VAL B 1 101 ? 7.574 8.297 -11.234 1 87.56 101 VAL B CA 1
ATOM 2266 C C . VAL B 1 101 ? 8.867 8.148 -12.031 1 87.56 101 VAL B C 1
ATOM 2268 O O . VAL B 1 101 ? 8.961 7.301 -12.922 1 87.56 101 VAL B O 1
ATOM 2271 N N . ASP B 1 102 ? 9.875 8.797 -11.664 1 84.38 102 ASP B N 1
ATOM 2272 C CA . ASP B 1 102 ? 11.109 8.867 -12.438 1 84.38 102 ASP B CA 1
ATOM 2273 C C . ASP B 1 102 ? 12.172 7.934 -11.867 1 84.38 102 ASP B C 1
ATOM 2275 O O . ASP B 1 102 ? 13.258 7.801 -12.438 1 84.38 102 ASP B O 1
ATOM 2279 N N . ASN B 1 103 ? 11.859 7.309 -10.82 1 87.81 103 ASN B N 1
ATOM 2280 C CA . ASN B 1 103 ? 12.883 6.555 -10.102 1 87.81 103 ASN B CA 1
ATOM 2281 C C . ASN B 1 103 ? 12.953 5.105 -10.586 1 87.81 103 ASN B C 1
ATOM 2283 O O . ASN B 1 103 ? 11.984 4.355 -10.438 1 87.81 103 ASN B O 1
ATOM 2287 N N . PRO B 1 104 ? 14.086 4.738 -11.055 1 81.5 104 PRO B N 1
ATOM 2288 C CA . PRO B 1 104 ? 14.203 3.396 -11.633 1 81.5 104 PRO B CA 1
ATOM 2289 C C . PRO B 1 104 ? 14.047 2.293 -10.586 1 81.5 104 PRO B C 1
ATOM 2291 O O . PRO B 1 104 ? 13.578 1.197 -10.906 1 81.5 104 PRO B O 1
ATOM 2294 N N . LEU B 1 105 ? 14.5 2.578 -9.438 1 79.62 105 LEU B N 1
ATOM 2295 C CA . LEU B 1 105 ? 14.359 1.564 -8.391 1 79.62 105 LEU B CA 1
ATOM 2296 C C . LEU B 1 105 ? 12.891 1.338 -8.047 1 79.62 105 LEU B C 1
ATOM 2298 O O . LEU B 1 105 ? 12.461 0.196 -7.879 1 79.62 105 LEU B O 1
ATOM 2302 N N . VAL B 1 106 ? 12.148 2.426 -7.965 1 79.06 106 VAL B N 1
ATOM 2303 C CA . VAL B 1 106 ? 10.719 2.336 -7.695 1 79.06 106 VAL B CA 1
ATOM 2304 C C . VAL B 1 106 ? 10.016 1.592 -8.828 1 79.06 106 VAL B C 1
ATOM 2306 O O . VAL B 1 106 ? 9.188 0.714 -8.586 1 79.06 106 VAL B O 1
ATOM 2309 N N . LYS B 1 107 ? 10.391 1.898 -9.961 1 75.56 107 LYS B N 1
ATOM 2310 C CA . LYS B 1 107 ? 9.82 1.231 -11.125 1 75.56 107 LYS B CA 1
ATOM 2311 C C . LYS B 1 107 ? 10.109 -0.266 -11.102 1 75.56 107 LYS B C 1
ATOM 2313 O O . LYS B 1 107 ? 9.25 -1.077 -11.445 1 75.56 107 LYS B O 1
ATOM 2318 N N . SER B 1 108 ? 11.305 -0.55 -10.75 1 70.19 108 SER B N 1
ATOM 2319 C CA . SER B 1 108 ? 11.711 -1.952 -10.703 1 70.19 108 SER B CA 1
ATOM 2320 C C . SER B 1 108 ? 10.922 -2.723 -9.648 1 70.19 108 SER B C 1
ATOM 2322 O O . SER B 1 108 ? 10.57 -3.887 -9.859 1 70.19 108 SER B O 1
ATOM 2324 N N . VAL B 1 109 ? 10.656 -2.029 -8.594 1 65.81 109 VAL B N 1
ATOM 2325 C CA . VAL B 1 109 ? 9.883 -2.645 -7.523 1 65.81 109 VAL B CA 1
ATOM 2326 C C . VAL B 1 109 ? 8.453 -2.891 -7.992 1 65.81 109 VAL B C 1
ATOM 2328 O O . VAL B 1 109 ? 7.895 -3.967 -7.766 1 65.81 109 VAL B O 1
ATOM 2331 N N . LEU B 1 110 ? 7.891 -1.949 -8.703 1 64.25 110 LEU B N 1
ATOM 2332 C CA . LEU B 1 110 ? 6.523 -2.039 -9.203 1 64.25 110 LEU B CA 1
ATOM 2333 C C . LEU B 1 110 ? 6.422 -3.09 -10.305 1 64.25 110 LEU B C 1
ATOM 2335 O O . LEU B 1 110 ? 5.422 -3.807 -10.398 1 64.25 110 LEU B O 1
ATOM 2339 N N . LEU B 1 111 ? 7.5 -3.189 -11.109 1 61.16 111 LEU B N 1
ATOM 2340 C CA . LEU B 1 111 ? 7.527 -4.156 -12.203 1 61.16 111 LEU B CA 1
ATOM 2341 C C . LEU B 1 111 ? 7.766 -5.566 -11.672 1 61.16 111 LEU B C 1
ATOM 2343 O O . LEU B 1 111 ? 7.191 -6.531 -12.18 1 61.16 111 LEU B O 1
ATOM 2347 N N . ALA B 1 112 ? 8.766 -5.582 -10.844 1 56.59 112 ALA B N 1
ATOM 2348 C CA . ALA B 1 112 ? 9.039 -6.891 -10.258 1 56.59 112 ALA B CA 1
ATOM 2349 C C . ALA B 1 112 ? 7.777 -7.484 -9.633 1 56.59 112 ALA B C 1
ATOM 2351 O O . ALA B 1 112 ? 7.559 -8.695 -9.695 1 56.59 112 ALA B O 1
ATOM 2352 N N . ALA B 1 113 ? 7.023 -6.598 -9.078 1 51.12 113 ALA B N 1
ATOM 2353 C CA . ALA B 1 113 ? 5.742 -7.047 -8.547 1 51.12 113 ALA B CA 1
ATOM 2354 C C . ALA B 1 113 ? 4.855 -7.605 -9.656 1 51.12 113 ALA B C 1
ATOM 2356 O O . ALA B 1 113 ? 4.062 -8.523 -9.422 1 51.12 113 ALA B O 1
ATOM 2357 N N . ARG B 1 114 ? 5.129 -7.07 -10.859 1 49.06 114 ARG B N 1
ATOM 2358 C CA . ARG B 1 114 ? 4.348 -7.516 -12.016 1 49.06 114 ARG B CA 1
ATOM 2359 C C . ARG B 1 114 ? 4.918 -8.805 -12.602 1 49.06 114 ARG B C 1
ATOM 2361 O O . ARG B 1 114 ? 4.184 -9.609 -13.164 1 49.06 114 ARG B O 1
ATOM 2368 N N . GLY B 1 115 ? 6.219 -8.805 -12.836 1 43.84 115 GLY B N 1
ATOM 2369 C CA . GLY B 1 115 ? 6.859 -9.852 -13.625 1 43.84 115 GLY B CA 1
ATOM 2370 C C . GLY B 1 115 ? 7.434 -10.969 -12.773 1 43.84 115 GLY B C 1
ATOM 2371 O O . GLY B 1 115 ? 7.988 -11.93 -13.305 1 43.84 115 GLY B O 1
ATOM 2372 N N . GLY B 1 116 ? 7.035 -11.227 -11.648 1 40.94 116 GLY B N 1
ATOM 2373 C CA . GLY B 1 116 ? 7.531 -12.383 -10.914 1 40.94 116 GLY B CA 1
ATOM 2374 C C . GLY B 1 116 ? 8.945 -12.195 -10.391 1 40.94 116 GLY B C 1
ATOM 2375 O O . GLY B 1 116 ? 9.586 -13.164 -9.961 1 40.94 116 GLY B O 1
ATOM 2376 N N . GLU B 1 117 ? 9.617 -11.227 -10.875 1 39.66 117 GLU B N 1
ATOM 2377 C CA . GLU B 1 117 ? 11.016 -11.242 -10.461 1 39.66 117 GLU B CA 1
ATOM 2378 C C . GLU B 1 117 ? 11.18 -10.688 -9.047 1 39.66 117 GLU B C 1
ATOM 2380 O O . GLU B 1 117 ? 10.336 -9.922 -8.57 1 39.66 117 GLU B O 1
ATOM 2385 N N . ASP B 1 118 ? 12.234 -11.062 -8.18 1 41.62 118 ASP B N 1
ATOM 2386 C CA . ASP B 1 118 ? 12.695 -11.141 -6.801 1 41.62 118 ASP B CA 1
ATOM 2387 C C . ASP B 1 118 ? 12.375 -9.852 -6.039 1 41.62 118 ASP B C 1
ATOM 2389 O O . ASP B 1 118 ? 11.328 -9.75 -5.391 1 41.62 118 ASP B O 1
ATOM 2393 N N . ASP B 1 119 ? 13.391 -9.219 -5.348 1 44.97 119 ASP B N 1
ATOM 2394 C CA . ASP B 1 119 ? 13.938 -8.906 -4.031 1 44.97 119 ASP B CA 1
ATOM 2395 C C . ASP B 1 119 ? 13.578 -7.488 -3.604 1 44.97 119 ASP B C 1
ATOM 2397 O O . ASP B 1 119 ? 13.578 -7.172 -2.414 1 44.97 119 ASP B O 1
ATOM 2401 N N . LEU B 1 120 ? 13.344 -6.707 -4.527 1 44.5 120 LEU B N 1
ATOM 2402 C CA . LEU B 1 120 ? 13.461 -5.352 -4 1 44.5 120 LEU B CA 1
ATOM 2403 C C . LEU B 1 120 ? 12.195 -4.945 -3.25 1 44.5 120 LEU B C 1
ATOM 2405 O O . LEU B 1 120 ? 12.266 -4.207 -2.266 1 44.5 120 LEU B O 1
ATOM 2409 N N . LEU B 1 121 ? 10.945 -5.496 -3.666 1 48.69 121 LEU B N 1
ATOM 2410 C CA . LEU B 1 121 ? 9.703 -5.129 -2.994 1 48.69 121 LEU B CA 1
ATOM 2411 C C . LEU B 1 121 ? 9.742 -5.531 -1.524 1 48.69 121 LEU B C 1
ATOM 2413 O O . LEU B 1 121 ? 9.242 -4.805 -0.664 1 48.69 121 LEU B O 1
ATOM 2417 N N . ALA B 1 122 ? 10.297 -6.707 -1.404 1 49.59 122 ALA B N 1
ATOM 2418 C CA . ALA B 1 122 ? 10.438 -7.156 -0.021 1 49.59 122 ALA B CA 1
ATOM 2419 C C . ALA B 1 122 ? 11.125 -6.094 0.832 1 49.59 122 ALA B C 1
ATOM 2421 O O . ALA B 1 122 ? 10.781 -5.914 2.004 1 49.59 122 ALA B O 1
ATOM 2422 N N . TYR B 1 123 ? 11.961 -5.512 0.13 1 48.53 123 TYR B N 1
ATOM 2423 C CA . TYR B 1 123 ? 12.711 -4.504 0.868 1 48.53 123 TYR B CA 1
ATOM 2424 C C . TYR B 1 123 ? 11.812 -3.326 1.24 1 48.53 123 TYR B C 1
ATOM 2426 O O . TYR B 1 123 ? 12 -2.703 2.289 1 48.53 123 TYR B O 1
ATOM 2434 N N . LEU B 1 124 ? 10.938 -3.072 0.328 1 50.81 124 LEU B N 1
ATOM 2435 C CA . LEU B 1 124 ? 10.07 -1.93 0.582 1 50.81 124 LEU B CA 1
ATOM 2436 C C . LEU B 1 124 ? 8.992 -2.283 1.603 1 50.81 124 LEU B C 1
ATOM 2438 O O . LEU B 1 124 ? 8.438 -1.397 2.262 1 50.81 124 LEU B O 1
ATOM 2442 N N . THR B 1 125 ? 8.734 -3.594 1.641 1 47.84 125 THR B N 1
ATOM 2443 C CA . THR B 1 125 ? 7.594 -3.977 2.463 1 47.84 125 THR B CA 1
ATOM 2444 C C . THR B 1 125 ? 8.055 -4.762 3.689 1 47.84 125 THR B C 1
ATOM 2446 O O . THR B 1 125 ? 7.395 -4.727 4.734 1 47.84 125 THR B O 1
ATOM 2449 N N . THR B 1 126 ? 9.023 -5.758 3.615 1 44.16 126 THR B N 1
ATOM 2450 C CA . THR B 1 126 ? 9.242 -6.746 4.664 1 44.16 126 THR B CA 1
ATOM 2451 C C . THR B 1 126 ? 10.477 -6.391 5.492 1 44.16 126 THR B C 1
ATOM 2453 O O . THR B 1 126 ? 10.719 -6.992 6.539 1 44.16 126 THR B O 1
ATOM 2456 N N . ARG B 1 127 ? 11.641 -5.969 4.922 1 45.12 127 ARG B N 1
ATOM 2457 C CA . ARG B 1 127 ? 12.953 -6.02 5.555 1 45.12 127 ARG B CA 1
ATOM 2458 C C . ARG B 1 127 ? 13.062 -4.992 6.676 1 45.12 127 ARG B C 1
ATOM 2460 O O . ARG B 1 127 ? 12.203 -4.117 6.809 1 45.12 127 ARG B O 1
ATOM 2467 N N . PRO B 1 128 ? 14.383 -4.676 7.078 1 46.16 128 PRO B N 1
ATOM 2468 C CA . PRO B 1 128 ? 14.852 -3.861 8.203 1 46.16 128 PRO B CA 1
ATOM 2469 C C . PRO B 1 128 ? 13.984 -2.627 8.438 1 46.16 128 PRO B C 1
ATOM 2471 O O . PRO B 1 128 ? 13.125 -2.307 7.617 1 46.16 128 PRO B O 1
ATOM 2474 N N . GLU B 1 129 ? 14.422 -1.504 8.953 1 55 129 GLU B N 1
ATOM 2475 C CA . GLU B 1 129 ? 13.508 -0.422 9.312 1 55 129 GLU B CA 1
ATOM 2476 C C . GLU B 1 129 ? 12.633 -0.023 8.125 1 55 129 GLU B C 1
ATOM 2478 O O . GLU B 1 129 ? 13.141 0.444 7.105 1 55 129 GLU B O 1
ATOM 2483 N N . PRO B 1 130 ? 11.352 -0.57 8.039 1 62.19 130 PRO B N 1
ATOM 2484 C CA . PRO B 1 130 ? 10.5 -0.282 6.883 1 62.19 130 PRO B CA 1
ATOM 2485 C C . PRO B 1 130 ? 10.539 1.187 6.469 1 62.19 130 PRO B C 1
ATOM 2487 O O . PRO B 1 130 ? 10.82 2.059 7.297 1 62.19 130 PRO B O 1
ATOM 2490 N N . VAL B 1 131 ? 10.93 1.402 5.195 1 71.81 131 VAL B N 1
ATOM 2491 C CA . VAL B 1 131 ? 10.742 2.707 4.57 1 71.81 131 VAL B CA 1
ATOM 2492 C C . VAL B 1 131 ? 9.617 3.463 5.285 1 71.81 131 VAL B C 1
ATOM 2494 O O . VAL B 1 131 ? 9.766 4.648 5.598 1 71.81 131 VAL B O 1
ATOM 2497 N N . PHE B 1 132 ? 8.75 2.752 5.91 1 80.12 132 PHE B N 1
ATOM 2498 C CA . PHE B 1 132 ? 7.598 3.348 6.578 1 80.12 132 PHE B CA 1
ATOM 2499 C C . PHE B 1 132 ? 7.996 3.93 7.93 1 80.12 132 PHE B C 1
ATOM 2501 O O . PHE B 1 132 ? 7.648 5.066 8.25 1 80.12 132 PHE B O 1
ATOM 2508 N N . GLY B 1 133 ? 8.734 3.113 8.602 1 84.44 133 GLY B N 1
ATOM 2509 C CA . GLY B 1 133 ? 9.102 3.539 9.945 1 84.44 133 GLY B CA 1
ATOM 2510 C C . GLY B 1 133 ? 9.961 4.785 9.961 1 84.44 133 GLY B C 1
ATOM 2511 O O . GLY B 1 133 ? 9.727 5.699 10.758 1 84.44 133 GLY B O 1
ATOM 2512 N N . THR B 1 134 ? 10.891 4.82 9.086 1 86.94 134 THR B N 1
ATOM 2513 C CA . THR B 1 134 ? 11.797 5.961 9 1 86.94 134 THR B CA 1
ATOM 2514 C C . THR B 1 134 ? 11.047 7.219 8.57 1 86.94 134 THR B C 1
ATOM 2516 O O . THR B 1 134 ? 11.219 8.289 9.164 1 86.94 134 THR B O 1
ATOM 2519 N N . ALA B 1 135 ? 10.266 7.109 7.602 1 91.06 135 ALA B N 1
ATOM 2520 C CA . ALA B 1 135 ? 9.5 8.25 7.109 1 91.06 135 ALA B CA 1
ATOM 2521 C C . ALA B 1 135 ? 8.539 8.766 8.18 1 91.06 135 ALA B C 1
ATOM 2523 O O . ALA B 1 135 ? 8.43 9.977 8.391 1 91.06 135 ALA B O 1
ATOM 2524 N N . MET B 1 136 ? 7.93 7.852 8.859 1 93.69 136 MET B N 1
ATOM 2525 C CA . MET B 1 136 ? 6.961 8.234 9.883 1 93.69 136 MET B CA 1
ATOM 2526 C C . MET B 1 136 ? 7.652 8.938 11.047 1 93.69 136 MET B C 1
ATOM 2528 O O . MET B 1 136 ? 7.145 9.938 11.562 1 93.69 136 MET B O 1
ATOM 2532 N N . ALA B 1 137 ? 8.758 8.406 11.453 1 93.81 137 ALA B N 1
ATOM 2533 C CA . ALA B 1 137 ? 9.5 9.016 12.555 1 93.81 137 ALA B CA 1
ATOM 2534 C C . ALA B 1 137 ? 9.945 10.43 12.195 1 93.81 137 ALA B C 1
ATOM 2536 O O . ALA B 1 137 ? 9.82 11.352 13 1 93.81 137 ALA B O 1
ATOM 2537 N N . MET B 1 138 ? 10.453 10.555 11.047 1 95.25 138 MET B N 1
ATOM 2538 C CA . MET B 1 138 ? 10.914 11.859 10.594 1 95.25 138 MET B CA 1
ATOM 2539 C C . MET B 1 138 ? 9.766 12.852 10.516 1 95.25 138 MET B C 1
ATOM 2541 O O . MET B 1 138 ? 9.875 13.984 10.992 1 95.25 138 MET B O 1
ATOM 2545 N N . LEU B 1 139 ? 8.68 12.477 9.945 1 97.38 139 LEU B N 1
ATOM 2546 C CA . LEU B 1 139 ? 7.543 13.375 9.766 1 97.38 139 LEU B CA 1
ATOM 2547 C C . LEU B 1 139 ? 6.895 13.711 11.109 1 97.38 139 LEU B C 1
ATOM 2549 O O . LEU B 1 139 ? 6.395 14.82 11.305 1 97.38 139 LEU B O 1
ATOM 2553 N N . ASP B 1 140 ? 6.895 12.734 11.961 1 97.56 140 ASP B N 1
ATOM 2554 C CA . ASP B 1 140 ? 6.363 12.992 13.297 1 97.56 140 ASP B CA 1
ATOM 2555 C C . ASP B 1 140 ? 7.188 14.055 14.016 1 97.56 140 ASP B C 1
ATOM 2557 O O . ASP B 1 140 ? 6.633 15 14.578 1 97.56 140 ASP B O 1
ATOM 2561 N N . ALA B 1 141 ? 8.469 13.898 14.008 1 97.12 141 ALA B N 1
ATOM 2562 C CA . ALA B 1 141 ? 9.367 14.867 14.625 1 97.12 141 ALA B CA 1
ATOM 2563 C C . ALA B 1 141 ? 9.195 16.25 14 1 97.12 141 ALA B C 1
ATOM 2565 O O . ALA B 1 141 ? 9.156 17.266 14.711 1 97.12 141 ALA B O 1
ATOM 2566 N N . TYR B 1 142 ? 9.062 16.266 12.75 1 98 142 TYR B N 1
ATOM 2567 C CA . TYR B 1 142 ? 8.867 17.531 12.055 1 98 142 TYR B CA 1
ATOM 2568 C C . TYR B 1 142 ? 7.555 18.188 12.477 1 98 142 TYR B C 1
ATOM 2570 O O . TYR B 1 142 ? 7.512 19.391 12.75 1 98 142 TYR B O 1
ATOM 2578 N N . ALA B 1 143 ? 6.523 17.438 12.523 1 98.06 143 ALA B N 1
ATOM 2579 C CA . ALA B 1 143 ? 5.184 17.953 12.797 1 98.06 143 ALA B CA 1
ATOM 2580 C C . ALA B 1 143 ? 5.086 18.516 14.219 1 98.06 143 ALA B C 1
ATOM 2582 O O . ALA B 1 143 ? 4.367 19.484 14.469 1 98.06 143 ALA B O 1
ATOM 2583 N N . ILE B 1 144 ? 5.75 17.859 15.148 1 97.75 144 ILE B N 1
ATOM 2584 C CA . ILE B 1 144 ? 5.77 18.328 16.531 1 97.75 144 ILE B CA 1
ATOM 2585 C C . ILE B 1 144 ? 6.25 19.781 16.578 1 97.75 144 ILE B C 1
ATOM 2587 O O . ILE B 1 144 ? 5.695 20.594 17.328 1 97.75 144 ILE B O 1
ATOM 2591 N N . GLU B 1 145 ? 7.195 20.078 15.758 1 97.25 145 GLU B N 1
ATOM 2592 C CA . GLU B 1 145 ? 7.789 21.406 15.75 1 97.25 145 GLU B CA 1
ATOM 2593 C C . GLU B 1 145 ? 6.98 22.359 14.883 1 97.25 145 GLU B C 1
ATOM 2595 O O . GLU B 1 145 ? 6.73 23.5 15.273 1 97.25 145 GLU B O 1
ATOM 2600 N N . ALA B 1 146 ? 6.566 22 13.773 1 97.56 146 ALA B N 1
ATOM 2601 C CA . ALA B 1 146 ? 5.969 22.875 12.773 1 97.56 146 ALA B CA 1
ATOM 2602 C C . ALA B 1 146 ? 4.52 23.188 13.117 1 97.56 146 ALA B C 1
ATOM 2604 O O . ALA B 1 146 ? 4.035 24.297 12.836 1 97.56 146 ALA B O 1
ATOM 2605 N N . TRP B 1 147 ? 3.861 22.172 13.703 1 97.62 147 TRP B N 1
ATOM 2606 C CA . TRP B 1 147 ? 2.443 22.344 14 1 97.62 147 TRP B CA 1
ATOM 2607 C C . TRP B 1 147 ? 2.125 21.875 15.414 1 97.62 147 TRP B C 1
ATOM 2609 O O . TRP B 1 147 ? 1.363 20.922 15.594 1 97.62 147 TRP B O 1
ATOM 2619 N N . PRO B 1 148 ? 2.568 22.578 16.391 1 96.38 148 PRO B N 1
ATOM 2620 C CA . PRO B 1 148 ? 2.408 22.172 17.797 1 96.38 148 PRO B CA 1
ATOM 2621 C C . PRO B 1 148 ? 0.953 22.203 18.25 1 96.38 148 PRO B C 1
ATOM 2623 O O . PRO B 1 148 ? 0.624 21.641 19.312 1 96.38 148 PRO B O 1
ATOM 2626 N N . ASP B 1 149 ? 0.076 22.844 17.516 1 96.19 149 ASP B N 1
ATOM 2627 C CA . ASP B 1 149 ? -1.331 22.938 17.891 1 96.19 149 ASP B CA 1
ATOM 2628 C C . ASP B 1 149 ? -2.076 21.641 17.562 1 96.19 149 ASP B C 1
ATOM 2630 O O . ASP B 1 149 ? -3.188 21.422 18.047 1 96.19 149 ASP B O 1
ATOM 2634 N N . VAL B 1 150 ? -1.475 20.812 16.734 1 96.94 150 VAL B N 1
ATOM 2635 C CA . VAL B 1 150 ? -2.08 19.516 16.469 1 96.94 150 VAL B CA 1
ATOM 2636 C C . VAL B 1 150 ? -1.887 18.578 17.656 1 96.94 150 VAL B C 1
ATOM 2638 O O . VAL B 1 150 ? -0.758 18.359 18.109 1 96.94 150 VAL B O 1
ATOM 2641 N N . ASP B 1 151 ? -3.027 18.062 18.125 1 96.38 151 ASP B N 1
ATOM 2642 C CA . ASP B 1 151 ? -2.91 17.188 19.281 1 96.38 151 ASP B CA 1
ATOM 2643 C C . ASP B 1 151 ? -2.184 15.898 18.938 1 96.38 151 ASP B C 1
ATOM 2645 O O . ASP B 1 151 ? -2.168 15.477 17.781 1 96.38 151 ASP B O 1
ATOM 2649 N N . GLU B 1 152 ? -1.643 15.195 19.906 1 97.19 152 GLU B N 1
ATOM 2650 C CA . GLU B 1 152 ? -0.748 14.055 19.734 1 97.19 152 GLU B CA 1
ATOM 2651 C C . GLU B 1 152 ? -1.429 12.93 18.969 1 97.19 152 GLU B C 1
ATOM 2653 O O . GLU B 1 152 ? -0.84 12.359 18.047 1 97.19 152 GLU B O 1
ATOM 2658 N N . GLU B 1 153 ? -2.617 12.625 19.312 1 96.5 153 GLU B N 1
ATOM 2659 C CA . GLU B 1 153 ? -3.328 11.547 18.641 1 96.5 153 GLU B CA 1
ATOM 2660 C C . GLU B 1 153 ? -3.549 11.875 17.156 1 96.5 153 GLU B C 1
ATOM 2662 O O . GLU B 1 153 ? -3.293 11.047 16.281 1 96.5 153 GLU B O 1
ATOM 2667 N N . SER B 1 154 ? -3.988 13.094 16.938 1 97.5 154 SER B N 1
ATOM 2668 C CA . SER B 1 154 ? -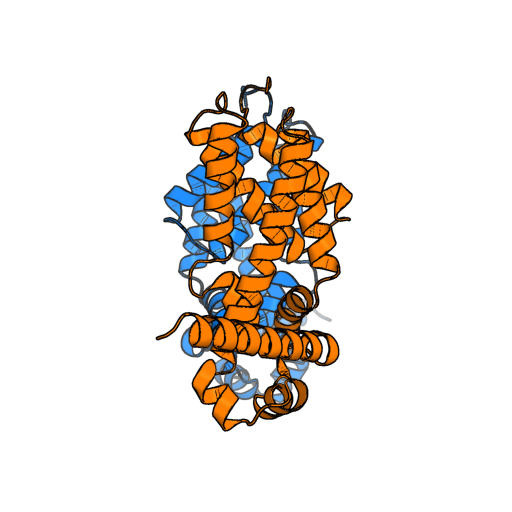4.238 13.531 15.57 1 97.5 154 SER B CA 1
ATOM 2669 C C . SER B 1 154 ? -2.953 13.555 14.75 1 97.5 154 SER B C 1
ATOM 2671 O O . SER B 1 154 ? -2.953 13.18 13.57 1 97.5 154 SER B O 1
ATOM 2673 N N . ARG B 1 155 ? -1.908 13.969 15.383 1 98.06 155 ARG B N 1
ATOM 2674 C CA . ARG B 1 155 ? -0.615 14.008 14.703 1 98.06 155 ARG B CA 1
ATOM 2675 C C . ARG B 1 155 ? -0.18 12.609 14.281 1 98.06 155 ARG B C 1
ATOM 2677 O O . ARG B 1 155 ? 0.228 12.398 13.133 1 98.06 155 ARG B O 1
ATOM 2684 N N . GLY B 1 156 ? -0.267 11.672 15.188 1 97.06 156 GLY B N 1
ATOM 2685 C CA . GLY B 1 156 ? 0.076 10.297 14.867 1 97.06 156 GLY B CA 1
ATOM 2686 C C . GLY B 1 156 ? -0.74 9.727 13.719 1 97.06 156 GLY B C 1
ATOM 2687 O O . GLY B 1 156 ? -0.19 9.109 12.805 1 97.06 156 GLY B O 1
ATOM 2688 N N . LEU B 1 157 ? -2.031 10 13.773 1 97.62 157 LEU B N 1
ATOM 2689 C CA . LEU B 1 157 ? -2.92 9.516 12.727 1 97.62 157 LEU B CA 1
ATOM 2690 C C . LEU B 1 157 ? -2.6 10.188 11.391 1 97.62 157 LEU B C 1
ATOM 2692 O O . LE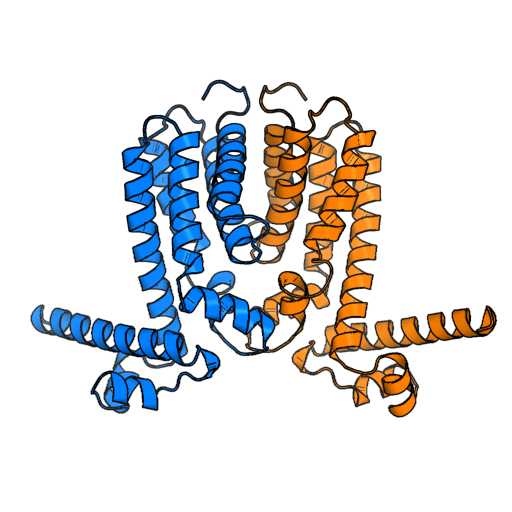U B 1 157 ? -2.58 9.523 10.352 1 97.62 157 LEU B O 1
ATOM 2696 N N . ALA B 1 158 ? -2.373 11.453 11.438 1 98.25 158 ALA B N 1
ATOM 2697 C CA . ALA B 1 158 ? -2.104 12.203 10.219 1 98.25 158 ALA B CA 1
ATOM 2698 C C . ALA B 1 158 ? -0.805 11.742 9.562 1 98.25 158 ALA B C 1
ATOM 2700 O O . ALA B 1 158 ? -0.749 11.555 8.344 1 98.25 158 ALA B O 1
ATOM 2701 N N . VAL B 1 159 ? 0.212 11.523 10.352 1 98.06 159 VAL B N 1
ATOM 2702 C CA . VAL B 1 159 ? 1.508 11.078 9.852 1 98.06 159 VAL B CA 1
ATOM 2703 C C . VAL B 1 159 ? 1.375 9.68 9.25 1 98.06 159 VAL B C 1
ATOM 2705 O O . VAL B 1 159 ? 1.85 9.43 8.133 1 98.06 159 VAL B O 1
ATOM 2708 N N . GLU B 1 160 ? 0.772 8.781 9.93 1 95.69 160 GLU B N 1
ATOM 2709 C CA . GLU B 1 160 ? 0.539 7.441 9.406 1 95.69 160 GLU B CA 1
ATOM 2710 C C . GLU B 1 160 ? -0.236 7.492 8.094 1 95.69 160 GLU B C 1
ATOM 2712 O O . GLU B 1 160 ? 0.107 6.793 7.137 1 95.69 160 GLU B O 1
ATOM 2717 N N . THR B 1 161 ? -1.254 8.305 8.086 1 97.25 161 THR B N 1
ATOM 2718 C CA . THR B 1 161 ? -2.127 8.43 6.922 1 97.25 161 THR B CA 1
ATOM 2719 C C . THR B 1 161 ? -1.348 8.938 5.711 1 97.25 161 THR B C 1
ATOM 2721 O O . THR B 1 161 ? -1.398 8.328 4.637 1 97.25 161 THR B O 1
ATOM 2724 N N . VAL B 1 162 ? -0.617 10 5.891 1 98.12 162 VAL B N 1
ATOM 2725 C CA . VAL B 1 162 ? 0.044 10.609 4.742 1 98.12 162 VAL B CA 1
ATOM 2726 C C . VAL B 1 162 ? 1.12 9.672 4.203 1 98.12 162 VAL B C 1
ATOM 2728 O O . VAL B 1 162 ? 1.283 9.539 2.986 1 98.12 162 VAL B O 1
ATOM 2731 N N . VAL B 1 163 ? 1.836 8.984 5.027 1 95.12 163 VAL B N 1
ATOM 2732 C CA . VAL B 1 163 ? 2.893 8.07 4.598 1 95.12 163 VAL B CA 1
ATOM 2733 C C . VAL B 1 163 ? 2.279 6.875 3.871 1 95.12 163 VAL B C 1
ATOM 2735 O O . VAL B 1 163 ? 2.676 6.551 2.748 1 95.12 163 VAL B O 1
ATOM 2738 N N . ARG B 1 164 ? 1.346 6.266 4.449 1 91.31 164 ARG B N 1
ATOM 2739 C CA . ARG B 1 164 ? 0.75 5.059 3.881 1 91.31 164 ARG B CA 1
ATOM 2740 C C . ARG B 1 164 ? 0.016 5.371 2.582 1 91.31 164 ARG B C 1
ATOM 2742 O O . ARG B 1 164 ? 0.113 4.617 1.612 1 91.31 164 ARG B O 1
ATOM 2749 N N . LEU B 1 165 ? -0.736 6.438 2.555 1 94.88 165 LEU B N 1
ATOM 2750 C CA . LEU B 1 165 ? -1.438 6.781 1.323 1 94.88 165 LEU B CA 1
ATOM 2751 C C . LEU B 1 165 ? -0.449 7.129 0.214 1 94.88 165 LEU B C 1
ATOM 2753 O O . LEU B 1 165 ? -0.675 6.797 -0.951 1 94.88 165 LEU B O 1
ATOM 2757 N N . THR B 1 166 ? 0.593 7.859 0.522 1 94.38 166 THR B N 1
ATOM 2758 C CA . THR B 1 166 ? 1.594 8.203 -0.482 1 94.38 166 THR B CA 1
ATOM 2759 C C . THR B 1 166 ? 2.213 6.941 -1.081 1 94.38 166 THR B C 1
ATOM 2761 O O . THR B 1 166 ? 2.297 6.805 -2.303 1 94.38 166 THR B O 1
ATOM 2764 N N . VAL B 1 167 ? 2.596 6.062 -0.249 1 87 167 VAL B N 1
ATOM 2765 C CA . VAL B 1 167 ? 3.168 4.805 -0.721 1 87 167 VAL B CA 1
ATOM 2766 C C . VAL B 1 167 ? 2.133 4.043 -1.546 1 87 167 VAL B C 1
ATOM 2768 O O . VAL B 1 167 ? 2.457 3.48 -2.596 1 87 167 VAL B O 1
ATOM 2771 N N . SER B 1 168 ? 0.931 4 -1.05 1 86.62 168 SER B N 1
ATOM 2772 C CA . SER B 1 168 ? -0.15 3.344 -1.777 1 86.62 168 SER B CA 1
ATOM 2773 C C . SER B 1 168 ? -0.295 3.912 -3.186 1 86.62 168 SER B C 1
ATOM 2775 O O . SER B 1 168 ? -0.494 3.164 -4.145 1 86.62 168 SER B O 1
ATOM 2777 N N . HIS B 1 169 ? -0.191 5.227 -3.371 1 89 169 HIS B N 1
ATOM 2778 C CA . HIS B 1 169 ? -0.342 5.883 -4.664 1 89 169 HIS B CA 1
ATOM 2779 C C . HIS B 1 169 ? 0.895 5.676 -5.535 1 89 169 HIS B C 1
ATOM 2781 O O . HIS B 1 169 ? 0.834 5.84 -6.754 1 89 169 HIS B O 1
ATOM 2787 N N . ILE B 1 170 ? 2.016 5.445 -4.902 1 85.56 170 ILE B N 1
ATOM 2788 C CA . ILE B 1 170 ? 3.199 5.074 -5.672 1 85.56 170 ILE B CA 1
ATOM 2789 C C . ILE B 1 170 ? 3.002 3.688 -6.277 1 85.56 170 ILE B C 1
ATOM 2791 O O . ILE B 1 170 ? 3.271 3.479 -7.465 1 85.56 170 ILE B O 1
ATOM 2795 N N . VAL B 1 171 ? 2.523 2.816 -5.484 1 78.12 171 VAL B N 1
ATOM 2796 C CA . VAL B 1 171 ? 2.363 1.424 -5.891 1 78.12 171 VAL B CA 1
ATOM 2797 C C . VAL B 1 171 ? 1.197 1.304 -6.871 1 78.12 171 VAL B C 1
ATOM 2799 O O . VAL B 1 171 ? 1.258 0.525 -7.824 1 78.12 171 VAL B O 1
ATOM 2802 N N . GLN B 1 172 ? 0.151 2.047 -6.586 1 79.44 172 GLN B N 1
ATOM 2803 C CA . GLN B 1 172 ? -1.046 2.018 -7.418 1 79.44 172 GLN B CA 1
ATOM 2804 C C . GLN B 1 172 ? -1.514 3.428 -7.762 1 79.44 172 GLN B C 1
ATOM 2806 O O . GLN B 1 172 ? -2.455 3.941 -7.152 1 79.44 172 GLN B O 1
ATOM 2811 N N . PRO B 1 173 ? -0.942 3.965 -8.766 1 82.88 173 PRO B N 1
ATOM 2812 C CA . PRO B 1 173 ? -1.357 5.312 -9.164 1 82.88 173 PRO B CA 1
ATOM 2813 C C . PRO B 1 173 ? -2.738 5.336 -9.82 1 82.88 173 PRO B C 1
ATOM 2815 O O . PRO B 1 173 ? -3.031 4.508 -10.688 1 82.88 173 PRO B O 1
ATOM 2818 N N . VAL B 1 174 ? -3.553 6.164 -9.344 1 81.62 174 VAL B N 1
ATOM 2819 C CA . VAL B 1 174 ? -4.906 6.219 -9.883 1 81.62 174 VAL B CA 1
ATOM 2820 C C . VAL B 1 174 ? -5.172 7.602 -10.477 1 81.62 174 VAL B C 1
ATOM 2822 O O . VAL B 1 174 ? -6.227 7.836 -11.07 1 81.62 174 VAL B O 1
ATOM 2825 N N . ALA B 1 175 ? -4.336 8.5 -10.281 1 90.31 175 ALA B N 1
ATOM 2826 C CA . ALA B 1 175 ? -4.418 9.875 -10.773 1 90.31 175 ALA B CA 1
ATOM 2827 C C . ALA B 1 175 ? -3.027 10.477 -10.945 1 90.31 175 ALA B C 1
ATOM 2829 O O . ALA B 1 175 ? -2.023 9.844 -10.617 1 90.31 175 ALA B O 1
ATOM 2830 N N . SER B 1 176 ? -2.971 11.625 -11.555 1 95.25 176 SER B N 1
ATOM 2831 C CA . SER B 1 176 ? -1.689 12.312 -11.648 1 95.25 176 SER B CA 1
ATOM 2832 C C . SER B 1 176 ? -1.098 12.578 -10.266 1 95.25 176 SER B C 1
ATOM 2834 O O . SER B 1 176 ? -1.827 12.641 -9.273 1 95.25 176 SER B O 1
ATOM 2836 N N . PRO B 1 177 ? 0.26 12.727 -10.203 1 96.31 177 PRO B N 1
ATOM 2837 C CA . PRO B 1 177 ? 0.882 13.055 -8.914 1 96.31 177 PRO B CA 1
ATOM 2838 C C . PRO B 1 177 ? 0.266 14.297 -8.266 1 96.31 177 PRO B C 1
ATOM 2840 O O . PRO B 1 177 ? 0.056 14.32 -7.051 1 96.31 177 PRO B O 1
ATOM 2843 N N . GLU B 1 178 ? -0.04 15.281 -9.062 1 97.12 178 GLU B N 1
ATOM 2844 C CA . GLU B 1 178 ? -0.596 16.531 -8.539 1 97.12 178 GLU B CA 1
ATOM 2845 C C . GLU B 1 178 ? -1.975 16.297 -7.926 1 97.12 178 GLU B C 1
ATOM 2847 O O . GLU B 1 178 ? -2.262 16.781 -6.828 1 97.12 178 GLU B O 1
ATOM 2852 N N . GLU B 1 179 ? -2.779 15.602 -8.648 1 97.25 179 GLU B N 1
ATOM 2853 C CA . GLU B 1 179 ? -4.129 15.328 -8.156 1 97.25 179 GLU B CA 1
ATOM 2854 C C . GLU B 1 179 ? -4.098 14.445 -6.91 1 97.25 179 GLU B C 1
ATOM 2856 O O . GLU B 1 179 ? -4.805 14.711 -5.938 1 97.25 179 GLU B O 1
ATOM 2861 N N . SER B 1 180 ? -3.297 13.453 -6.934 1 97.5 180 SER B N 1
ATOM 2862 C CA . SER B 1 180 ? -3.158 12.578 -5.773 1 97.5 180 SER B CA 1
ATOM 2863 C C . SER B 1 180 ? -2.635 13.344 -4.562 1 97.5 180 SER B C 1
ATOM 2865 O O . SER B 1 180 ? -3.1 13.141 -3.441 1 97.5 180 SER B O 1
ATOM 2867 N N . ALA B 1 181 ? -1.69 14.203 -4.828 1 98.56 181 ALA B N 1
ATOM 2868 C CA . ALA B 1 181 ? -1.116 15 -3.744 1 98.56 181 ALA B CA 1
ATOM 2869 C C . ALA B 1 181 ? -2.174 15.883 -3.09 1 98.56 181 ALA B C 1
ATOM 2871 O O . ALA B 1 181 ? -2.219 16 -1.863 1 98.56 181 ALA B O 1
ATOM 2872 N N . ARG B 1 182 ? -2.994 16.484 -3.896 1 98.12 182 ARG B N 1
ATOM 2873 C CA . ARG B 1 182 ? -4.051 17.344 -3.369 1 98.12 182 ARG B CA 1
ATOM 2874 C C . ARG B 1 182 ? -5.027 16.547 -2.514 1 98.12 182 ARG B C 1
ATOM 2876 O O . ARG B 1 182 ? -5.43 16.984 -1.438 1 98.12 182 ARG B O 1
ATOM 2883 N N . ARG B 1 183 ? -5.34 15.398 -2.984 1 97.94 183 ARG B N 1
ATOM 2884 C CA . ARG B 1 183 ? -6.285 14.555 -2.256 1 97.94 183 ARG B CA 1
ATOM 2885 C C . ARG B 1 183 ? -5.691 14.078 -0.935 1 97.94 183 ARG B C 1
ATOM 2887 O O . ARG B 1 183 ? -6.336 14.18 0.112 1 97.94 183 ARG B O 1
ATOM 2894 N N . ILE B 1 184 ? -4.496 13.609 -0.949 1 98.62 184 ILE B N 1
ATOM 2895 C CA . ILE B 1 184 ? -3.83 13.109 0.25 1 98.62 184 ILE B CA 1
ATOM 2896 C C . ILE B 1 184 ? -3.656 14.25 1.253 1 98.62 184 ILE B C 1
ATOM 2898 O O . ILE B 1 184 ? -3.826 14.055 2.459 1 98.62 184 ILE B O 1
ATOM 2902 N N . ALA B 1 185 ? -3.318 15.406 0.723 1 98.62 185 ALA B N 1
ATOM 2903 C CA . ALA B 1 185 ? -3.135 16.578 1.589 1 98.62 185 ALA B CA 1
ATOM 2904 C C . ALA B 1 185 ? -4.438 16.938 2.289 1 98.62 185 ALA B C 1
ATOM 2906 O O . ALA B 1 185 ? -4.441 17.266 3.48 1 98.62 185 ALA B O 1
ATOM 2907 N N . ARG B 1 186 ? -5.504 16.922 1.543 1 97.56 186 ARG B N 1
ATOM 2908 C CA . ARG B 1 186 ? -6.809 17.234 2.119 1 97.56 186 ARG B CA 1
ATOM 2909 C C . ARG B 1 186 ? -7.18 16.234 3.201 1 97.56 186 ARG B C 1
ATOM 2911 O O . ARG B 1 186 ? -7.645 16.609 4.277 1 97.56 186 ARG B O 1
ATOM 2918 N N . ILE B 1 187 ? -6.961 14.984 2.947 1 98.31 187 ILE B N 1
ATOM 2919 C CA . ILE B 1 187 ? -7.211 13.922 3.91 1 98.31 187 ILE B CA 1
ATOM 2920 C C . ILE B 1 187 ? -6.367 14.141 5.16 1 98.31 187 ILE B C 1
ATOM 2922 O O . ILE B 1 187 ? -6.879 14.102 6.281 1 98.31 187 ILE B O 1
ATOM 2926 N N . THR B 1 188 ? -5.098 14.391 4.949 1 98.5 188 THR B N 1
ATOM 2927 C CA . THR B 1 188 ? -4.16 14.586 6.051 1 98.5 188 THR B CA 1
ATOM 2928 C C . THR B 1 188 ? -4.586 15.766 6.926 1 98.5 188 THR B C 1
ATOM 2930 O O . THR B 1 188 ? -4.574 15.664 8.156 1 98.5 188 THR B O 1
ATOM 2933 N N . ALA B 1 189 ? -5.012 16.844 6.316 1 97.62 189 ALA B N 1
ATOM 2934 C CA . ALA B 1 189 ? -5.43 18.031 7.055 1 97.62 189 ALA B CA 1
ATOM 2935 C C . ALA B 1 189 ? -6.676 17.75 7.891 1 97.62 189 ALA B C 1
ATOM 2937 O O . ALA B 1 189 ? -6.77 18.172 9.039 1 97.62 189 ALA B O 1
ATOM 2938 N N . ARG B 1 190 ? -7.609 17.062 7.344 1 97.31 190 ARG B N 1
ATOM 2939 C CA . ARG B 1 190 ? -8.836 16.734 8.062 1 97.31 190 ARG B CA 1
ATOM 2940 C C . ARG B 1 190 ? -8.555 15.836 9.258 1 97.31 190 ARG B C 1
ATOM 2942 O O . ARG B 1 190 ? -9.219 15.938 10.289 1 97.31 190 ARG B O 1
ATOM 2949 N N . VAL B 1 191 ? -7.602 14.953 9.086 1 98.06 191 VAL B N 1
ATOM 2950 C CA . VAL B 1 191 ? -7.234 14.039 10.164 1 98.06 191 VAL B CA 1
ATOM 2951 C C . VAL B 1 191 ? -6.5 14.805 11.266 1 98.06 191 VAL B C 1
ATOM 2953 O O . VAL B 1 191 ? -6.734 14.57 12.453 1 98.06 191 VAL B O 1
ATOM 2956 N N . ALA B 1 192 ? -5.691 15.703 10.82 1 97.62 192 ALA B N 1
ATOM 2957 C CA . ALA B 1 192 ? -4.902 16.484 11.773 1 97.62 192 ALA B CA 1
ATOM 2958 C C . ALA B 1 192 ? -5.785 17.453 12.555 1 97.62 192 ALA B C 1
ATOM 2960 O O . ALA B 1 192 ? -5.535 17.719 13.727 1 97.62 192 ALA B O 1
ATOM 2961 N N . TYR B 1 193 ? -6.82 17.938 11.875 1 95.75 193 TYR B N 1
ATOM 2962 C CA . TYR B 1 193 ? -7.711 18.922 12.469 1 95.75 193 TYR B CA 1
ATOM 2963 C C . TYR B 1 193 ? -9.164 18.484 12.367 1 95.75 193 TYR B C 1
ATOM 2965 O O . TYR B 1 193 ? -9.953 19.062 11.617 1 95.75 193 TYR B O 1
ATOM 2973 N N . PRO B 1 194 ? -9.594 17.469 13.156 1 90.12 194 PRO B N 1
ATOM 2974 C CA . PRO B 1 194 ? -10.945 16.906 13.031 1 90.12 194 PRO B CA 1
ATOM 2975 C C . PRO B 1 194 ? -12.039 17.922 13.32 1 90.12 194 PRO B C 1
ATOM 2977 O O . PRO B 1 194 ? -13.195 17.734 12.938 1 90.12 194 PRO B O 1
ATOM 2980 N N . GLY B 1 195 ? -11.93 18.938 13.875 1 83 195 GLY B N 1
ATOM 2981 C CA . GLY B 1 195 ? -12.898 20 14.133 1 83 195 GLY B CA 1
ATOM 2982 C C . GLY B 1 195 ? -12.805 21.141 13.141 1 83 195 GLY B C 1
ATOM 2983 O O . GLY B 1 195 ? -13.461 22.172 13.312 1 83 195 GLY B O 1
ATOM 2984 N N . GLY B 1 196 ? -12.344 20.828 11.906 1 65.75 196 GLY B N 1
ATOM 2985 C CA . GLY B 1 196 ? -12.188 21.906 10.938 1 65.75 196 GLY B CA 1
ATOM 2986 C C . GLY B 1 196 ? -10.977 22.781 11.203 1 65.75 196 GLY B C 1
ATOM 2987 O O . GLY B 1 196 ? -9.914 22.281 11.562 1 65.75 196 GLY B O 1
ATOM 2988 N N . ARG B 1 197 ? -11.016 23.906 11.883 1 56.09 197 ARG B N 1
ATOM 2989 C CA . ARG B 1 197 ? -10.062 25.016 11.766 1 56.09 197 ARG B CA 1
ATOM 2990 C C . ARG B 1 197 ? -8.641 24.531 12.047 1 56.09 197 ARG B C 1
ATOM 2992 O O . ARG B 1 197 ? -8.391 23.875 13.055 1 56.09 197 ARG B O 1
ATOM 2999 N N . GLY B 1 198 ? -7.777 23.953 11.188 1 44.91 198 GLY B N 1
ATOM 3000 C CA . GLY B 1 198 ? -6.336 24.156 11.18 1 44.91 198 GLY B CA 1
ATOM 3001 C C . GLY B 1 198 ? -5.938 25.5 10.594 1 44.91 198 GLY B C 1
ATOM 3002 O O . GLY B 1 198 ? -6.742 26.156 9.922 1 44.91 198 GLY B O 1
#

Nearest PDB structures (foldseek):
  5ydp-assembly1_A  TM=8.184E-01  e=5.534E-08  Dietzia sp. DQ12-45-1b
  5ydp-assembly2_C-2  TM=8.101E-01  e=4.954E-07  Dietzia sp. DQ12-45-1b
  5gpa-assembly1_B  TM=6.026E-01  e=1.623E-05  Halalkalibacterium halodurans C-125
  5wm9-assembly1_A  TM=5.755E-01  e=1.215E-04  Mycobacterium tuberculosis H37Rv
  3pas-assembly1_A  TM=5.097E-01  e=3.479E-03  Marinobacter nauticus VT8